Protein AF-A0A966MMH2-F1 (afdb_monomer)

Solvent-accessible surface area (backbone atoms only — not comparable to full-atom values): 26098 Å² total; per-residue (Å²): 111,68,73,55,29,53,73,34,74,64,33,66,63,54,32,37,52,77,70,69,45,67,53,73,77,79,44,86,43,58,68,60,41,39,49,34,55,45,69,51,71,88,48,89,98,43,76,86,67,92,71,83,81,60,95,73,86,83,71,87,75,73,80,92,58,82,78,70,81,64,78,73,85,88,69,80,90,83,81,84,76,83,77,57,69,70,44,57,40,44,35,35,41,80,63,43,35,65,60,51,54,50,42,52,55,54,45,60,73,70,43,76,91,43,61,63,48,76,48,78,41,67,56,57,21,32,36,72,59,19,27,32,53,40,72,52,30,49,48,53,50,52,51,37,52,45,30,41,77,78,61,65,20,47,54,43,40,34,30,14,14,22,68,46,39,76,50,31,37,56,52,70,45,81,38,48,54,82,40,78,45,54,41,35,39,39,30,42,69,54,7,70,50,61,30,41,35,42,36,37,32,57,58,93,51,84,80,51,35,37,24,49,16,56,56,98,49,73,63,47,71,77,39,47,74,62,38,75,50,45,34,89,32,82,91,64,48,20,32,39,39,40,25,58,66,67,62,51,81,71,16,27,58,34,39,40,38,35,34,15,37,31,73,88,59,91,89,57,65,51,23,81,49,38,56,30,40,39,37,38,36,23,86,49,78,42,60,41,38,38,26,41,30,45,49,48,44,52,82,86,47,72,89,66,28,50,61,41,34,48,38,73,62,89,75,91,64,61,82,90,76,56,78,75,80,75,89,38,58,1,19,45,11,32,70,59,12,31,55,90,74,50,46,26,18,20,12,17,43,64,52,50,76,81,69,75,87,70,86,78,71,81,89,75,83,89,85,84,88,83,92,88,82,83,84,86,73,91,75,76,85,73,71,63,88,54,64,40,79,37,32,10,28,20,72,21,75,29,57,53,19,45,78,38,67,35,42,77,44,74,22,53,11,22,40,28,95,91,44,68,15,40,68,39,84,55,46,99,85,74,47,58,61,59,48,55,45,10,43,46,4,26,31,55,46,52,40,71,74,70,48,85,73,74,80,77,76,72,83,132

Secondary structure (DSSP, 8-state):
-HHHHHHTTT-HHHHHHHHT-GGGGTS--HHHHHHHHHHS--BTTB--------S-TT------------SS--S---------HHHHHH--HHHHHHHHHHHHHHHHHT-TT-SEEEEEE------S-SSS-SHHHHHHHHHHHHHHHHH--EEEEEEE--S-GGGT-EEEEEEPTT-EEEEEEEEPTT--S-EEEEEEE-TTSPPPEEEEE-TTSPPPPPB-TT-EEEES-SSS-SEEEE--SS-BTTBEEEEEEE--S---STT---PPPEEEEEEEE-SS-EEEEEEE---S--TTSPP-----EEESS---S-GGGPPPPPPPSS-S-TTS-S-TTEEEEEEEESS---------PPP----------------------PBPTTS------STTTTTS-S-SEEEEEES-SSS-SEE-S--TTS---EE-SHHHHHHHHHHHHHSPPPPP----

Foldseek 3Di:
DVVLCVVQVVDVCSSCVVVVNNCQVPHDDLLQQLVLLLQPDDDPQARPDPPDPDPPPPDPDDPPDPPPVPDPDPFDDDDDQDDDPVLLQFLACVSVQVRVLVSLVVVLVVCQPPQEDEAFALGFKQDDQLAQQDPNSVSVVVSCVCCCPPVVHRYFYEYALFQCQQVQQKDKDWADAQDKFKKKFQFDAFAAAKWKKKKFWAAPFAFWFKWKAAVPGDTDPTDGAPDKDAPPHPVQGQKIWDFHNHFDGNGGIIMIMGHDCDHDDPPGRHGPGGIMMMMTHDNDGIMMMMGIIFNGGDPPDDGGDTRGHMDRDDDPDDPVPDDRDPFAFFGSRNSQSHDPSYFYEFADAPDDPPPPPPPPDPDDDDDDDDDDDDDDDPDDDDRDQDGDSSRTGDQRPHHPRNVDGRGPYYFHAQNDPVGGADWGPAGPVRDIDGGGGSSNRRSNVSSVVRDDPDPPPPDD

Sequence (460 aa):
MNDWLARAGHDPAAAYARWGDEQLLRRTSHGAHILGLLLGRAGEGRPPYEVTIGPDATSVSFPERPTQASAGPAGPDLVFVQLPRAVRSTVSRAALTPWVLEGIAHGLQHAAGARRAVTTLSLESYDGPHDGSSLFEAGVQALIEQARDRQQLELGVVLAAGNAHQRQVAAYLDLVPGQTHELQWEAVPGCERAAWLELWCPADQPLPDLQVAAPGQEPSQALGAGEVWAWPSRDTAVCAVLVPSAPRAGGRLMWVRLAPTQVFQPGEPAAPCGVWRLRFTSHVPLRVHAYLARVWPGPGGKPAGRQGRLWVRASQTSDLQRALPPPQSGSINGMACGGPDVTVVGGRWLHALTTPATDATPSGLNAQGGENDPPDQPGGSSGSQTPVPYTGCGPARGGWRARAPAVDVLAPSEDSRALPGVRSMGHLEASTPRMGGTSVAVPLHARTLLGPQQPETPPP

Structure (mmCIF, N/CA/C/O backbone):
data_AF-A0A966MMH2-F1
#
_entry.id   AF-A0A966MMH2-F1
#
loop_
_atom_site.group_PDB
_atom_site.id
_atom_site.type_symbol
_atom_site.label_atom_id
_atom_site.label_alt_id
_atom_site.label_comp_id
_atom_site.label_asym_id
_atom_site.label_entity_id
_atom_site.label_seq_id
_atom_site.pdbx_PDB_ins_code
_atom_site.Cartn_x
_atom_site.Cartn_y
_atom_site.Cartn_z
_atom_site.occupancy
_atom_site.B_iso_or_equiv
_atom_site.auth_seq_id
_atom_site.auth_comp_id
_atom_site.auth_asym_id
_atom_site.auth_atom_id
_atom_site.pdbx_PDB_model_num
ATOM 1 N N . MET A 1 1 ? 4.955 4.769 -31.941 1.00 48.03 1 MET A N 1
ATOM 2 C CA . MET A 1 1 ? 5.161 6.225 -31.731 1.00 48.03 1 MET A CA 1
ATOM 3 C C . MET A 1 1 ? 4.995 7.028 -33.023 1.00 48.03 1 MET A C 1
ATOM 5 O O . MET A 1 1 ? 4.279 8.024 -32.999 1.00 48.03 1 MET A O 1
ATOM 9 N N . ASN A 1 2 ? 5.559 6.568 -34.150 1.00 47.19 2 ASN A N 1
ATOM 10 C CA . ASN A 1 2 ? 5.459 7.257 -35.446 1.00 47.19 2 ASN A CA 1
ATOM 11 C C . ASN A 1 2 ? 4.016 7.465 -35.937 1.00 47.19 2 ASN A C 1
ATOM 13 O O . ASN A 1 2 ? 3.682 8.586 -36.289 1.00 47.19 2 ASN A O 1
ATOM 17 N N . ASP A 1 3 ? 3.128 6.471 -35.842 1.00 54.47 3 ASP A N 1
ATOM 18 C CA . ASP A 1 3 ? 1.727 6.625 -36.291 1.00 54.47 3 ASP A CA 1
ATOM 19 C C . ASP A 1 3 ? 0.882 7.561 -35.416 1.00 54.47 3 ASP A C 1
ATOM 21 O O . ASP A 1 3 ? -0.154 8.074 -35.840 1.00 54.47 3 ASP A O 1
ATOM 25 N N . TRP A 1 4 ? 1.278 7.757 -34.159 1.00 55.16 4 TRP A N 1
ATOM 26 C CA . TRP A 1 4 ? 0.589 8.662 -33.238 1.00 55.16 4 TRP A CA 1
ATOM 27 C C . TRP A 1 4 ? 1.032 10.109 -33.464 1.00 55.16 4 TRP A C 1
ATOM 29 O O . TRP A 1 4 ? 0.185 10.988 -33.619 1.00 55.16 4 TRP A O 1
ATOM 39 N N . LEU A 1 5 ? 2.344 10.331 -33.590 1.00 55.53 5 LEU A N 1
ATOM 40 C CA . LEU A 1 5 ? 2.896 11.623 -33.991 1.00 55.53 5 LEU A CA 1
ATOM 41 C C . LEU A 1 5 ? 2.418 12.010 -35.392 1.00 55.53 5 LEU A C 1
ATOM 43 O O . LEU A 1 5 ? 1.966 13.132 -35.570 1.00 55.53 5 LEU A O 1
ATOM 47 N N . ALA A 1 6 ? 2.401 11.083 -36.353 1.00 66.50 6 ALA A N 1
ATOM 48 C CA . ALA A 1 6 ? 1.879 11.326 -37.698 1.00 66.50 6 ALA A CA 1
ATOM 49 C C . ALA A 1 6 ? 0.411 11.776 -37.669 1.00 66.50 6 ALA A C 1
ATOM 51 O O . ALA A 1 6 ? 0.053 12.772 -38.296 1.00 66.50 6 ALA A O 1
ATOM 52 N N . ARG A 1 7 ? -0.435 11.122 -36.857 1.00 70.25 7 ARG A N 1
ATOM 53 C CA . ARG A 1 7 ? -1.829 11.550 -36.647 1.00 70.25 7 ARG A CA 1
ATOM 54 C C . ARG A 1 7 ? -1.934 12.958 -36.062 1.00 70.25 7 ARG A C 1
ATOM 56 O O . ARG A 1 7 ? -2.906 13.651 -36.352 1.00 70.25 7 ARG A O 1
ATOM 63 N N . ALA A 1 8 ? -0.956 13.389 -35.272 1.00 60.09 8 ALA A N 1
ATOM 64 C CA . ALA A 1 8 ? -0.861 14.728 -34.698 1.00 60.09 8 ALA A CA 1
ATOM 65 C C . ALA A 1 8 ? -0.086 15.737 -35.571 1.00 60.09 8 ALA A C 1
ATOM 67 O O . ALA A 1 8 ? 0.248 16.815 -35.092 1.00 60.09 8 ALA A O 1
ATOM 68 N N . GLY A 1 9 ? 0.195 15.419 -36.841 1.00 74.38 9 GLY A N 1
ATOM 69 C CA . GLY A 1 9 ? 0.943 16.310 -37.736 1.00 74.38 9 GLY A CA 1
ATOM 70 C C . GLY A 1 9 ? 2.430 16.418 -37.393 1.00 74.38 9 GLY A C 1
ATOM 71 O O . GLY A 1 9 ? 3.054 17.431 -37.676 1.00 74.38 9 GLY A O 1
ATOM 72 N N . HIS A 1 10 ? 2.983 15.388 -36.751 1.00 72.69 10 HIS A N 1
ATOM 73 C CA . HIS A 1 10 ? 4.340 15.330 -36.203 1.00 72.69 10 HIS A CA 1
ATOM 74 C C . HIS A 1 10 ? 4.658 16.387 -35.140 1.00 72.69 10 HIS A C 1
ATOM 76 O O . HIS A 1 10 ? 5.814 16.501 -34.744 1.00 72.69 10 HIS A O 1
ATOM 82 N N . ASP A 1 11 ? 3.651 17.096 -34.625 1.00 69.50 11 ASP A N 1
ATOM 83 C CA . ASP A 1 11 ? 3.797 17.996 -33.488 1.00 69.50 11 ASP A CA 1
ATOM 84 C C . ASP A 1 11 ? 3.595 17.219 -32.172 1.00 69.50 11 ASP A C 1
ATOM 86 O O . ASP A 1 11 ? 2.474 16.781 -31.874 1.00 69.50 11 ASP A O 1
ATOM 90 N N . PRO A 1 12 ? 4.648 17.046 -31.348 1.00 65.44 12 PRO A N 1
ATOM 91 C CA . PRO A 1 12 ? 4.527 16.407 -30.045 1.00 65.44 12 PRO A CA 1
ATOM 92 C C . PRO A 1 12 ? 3.532 17.131 -29.137 1.00 65.44 12 PRO A C 1
ATOM 94 O O . PRO A 1 12 ? 2.845 16.477 -28.354 1.00 65.44 12 PRO A O 1
ATOM 97 N N . ALA A 1 13 ? 3.410 18.459 -29.245 1.00 66.12 13 ALA A N 1
ATOM 98 C CA . ALA A 1 13 ? 2.513 19.223 -28.397 1.00 66.12 13 ALA A CA 1
ATOM 99 C C . ALA A 1 13 ? 1.042 18.940 -28.730 1.00 66.12 13 ALA A C 1
ATOM 101 O O . ALA A 1 13 ? 0.255 18.604 -27.840 1.00 66.12 13 ALA A O 1
ATOM 102 N N . ALA A 1 14 ? 0.683 18.974 -30.016 1.00 66.88 14 ALA A N 1
ATOM 103 C CA . ALA A 1 14 ? -0.625 18.534 -30.492 1.00 66.88 14 ALA A CA 1
ATOM 104 C C . ALA A 1 14 ? -0.905 17.061 -30.155 1.00 66.88 14 ALA A C 1
ATOM 106 O O . ALA A 1 14 ? -2.044 16.710 -29.836 1.00 66.88 14 ALA A O 1
ATOM 107 N N . ALA A 1 15 ? 0.114 16.198 -30.186 1.00 67.88 15 ALA A N 1
ATOM 108 C CA . ALA A 1 15 ? -0.026 14.793 -29.824 1.00 67.88 15 ALA A CA 1
ATOM 109 C C . ALA A 1 15 ? -0.405 14.633 -28.341 1.00 67.88 15 ALA A C 1
ATOM 111 O O . ALA A 1 15 ? -1.409 13.987 -28.028 1.00 67.88 15 ALA A O 1
ATOM 112 N N . TYR A 1 16 ? 0.325 15.288 -27.430 1.00 67.56 16 TYR A N 1
ATOM 113 C CA . TYR A 1 16 ? 0.032 15.269 -25.991 1.00 67.56 16 TYR A CA 1
ATOM 114 C C . TYR A 1 16 ? -1.298 15.949 -25.638 1.00 67.56 16 TYR A C 1
ATOM 116 O O . TYR A 1 16 ? -2.031 15.448 -24.784 1.00 67.56 16 TYR A O 1
ATOM 124 N N . ALA A 1 17 ? -1.657 17.040 -26.322 1.00 66.69 17 ALA A N 1
ATOM 125 C CA . ALA A 1 17 ? -2.951 17.696 -26.142 1.00 66.69 17 ALA A CA 1
ATOM 126 C C . ALA A 1 17 ? -4.115 16.767 -26.525 1.00 66.69 17 ALA A C 1
ATOM 128 O O . ALA A 1 17 ? -5.071 16.625 -25.765 1.00 66.69 17 ALA A O 1
ATOM 129 N N . ARG A 1 18 ? -4.009 16.055 -27.657 1.00 69.19 18 ARG A N 1
ATOM 130 C CA . ARG A 1 18 ? -5.006 15.052 -28.081 1.00 69.19 18 ARG A CA 1
ATOM 131 C C . ARG A 1 18 ? -5.075 13.839 -27.152 1.00 69.19 18 ARG A C 1
ATOM 133 O O . ARG A 1 18 ? -6.113 13.192 -27.083 1.00 69.19 18 ARG A O 1
ATOM 140 N N . TRP A 1 19 ? -3.989 13.538 -26.444 1.00 67.19 19 TRP A N 1
ATOM 141 C CA . TRP A 1 19 ? -3.928 12.488 -25.424 1.00 67.19 19 TRP A CA 1
ATOM 142 C C . TRP A 1 19 ? -4.600 12.899 -24.099 1.00 67.19 19 TRP A C 1
ATOM 144 O O . TRP A 1 19 ? -4.903 12.045 -23.268 1.00 67.19 19 TRP A O 1
ATOM 154 N N . GLY A 1 20 ? -4.864 14.194 -23.888 1.00 63.09 20 GLY A N 1
ATOM 155 C CA . GLY A 1 20 ? -5.528 14.699 -22.684 1.00 63.09 20 GLY A CA 1
ATOM 156 C C . GLY A 1 20 ? -4.624 14.801 -21.448 1.00 63.09 20 GLY A C 1
ATOM 157 O O . GLY A 1 20 ? -5.134 14.905 -20.331 1.00 63.09 20 GLY A O 1
ATOM 158 N N . ASP A 1 21 ? -3.295 14.778 -21.616 1.00 60.66 21 ASP A N 1
ATOM 159 C CA . ASP A 1 21 ? -2.336 15.046 -20.533 1.00 60.66 21 ASP A CA 1
ATOM 160 C C . ASP A 1 21 ? -1.599 16.372 -20.771 1.00 60.66 21 ASP A C 1
ATOM 162 O O . ASP A 1 21 ? -0.445 16.424 -21.199 1.00 60.66 21 ASP A O 1
ATOM 166 N N . GLU A 1 22 ? -2.290 17.472 -20.468 1.00 60.00 22 GLU A N 1
ATOM 167 C CA . GLU A 1 22 ? -1.767 18.841 -20.586 1.00 60.00 22 GLU A CA 1
ATOM 168 C C . GLU A 1 22 ? -0.514 19.092 -19.727 1.00 60.00 22 GLU A C 1
ATOM 170 O O . GLU A 1 22 ? 0.198 20.074 -19.948 1.00 60.00 22 GLU A O 1
ATOM 175 N N . GLN A 1 23 ? -0.215 18.233 -18.739 1.00 58.75 23 GLN A N 1
ATOM 176 C CA . GLN A 1 23 ? 0.955 18.424 -17.882 1.00 58.75 23 GLN A CA 1
ATOM 177 C C . GLN A 1 23 ? 2.261 18.095 -18.599 1.00 58.75 23 GLN A C 1
ATOM 179 O O . GLN A 1 23 ? 3.257 18.755 -18.314 1.00 58.75 23 GLN A O 1
ATOM 184 N N . LEU A 1 24 ? 2.258 17.161 -19.557 1.00 59.22 24 LEU A N 1
ATOM 185 C CA . LEU A 1 24 ? 3.451 16.802 -20.337 1.00 59.22 24 LEU A CA 1
ATOM 186 C C . LEU A 1 24 ? 3.983 17.966 -21.193 1.00 59.22 24 LEU A C 1
ATOM 188 O O . LEU A 1 24 ? 5.154 17.955 -21.565 1.00 59.22 24 LEU A O 1
ATOM 192 N N . LEU A 1 25 ? 3.153 18.983 -21.455 1.00 55.88 25 LEU A N 1
ATOM 193 C CA . LEU A 1 25 ? 3.523 20.191 -22.199 1.00 55.88 25 LEU A CA 1
ATOM 194 C C . LEU A 1 25 ? 4.281 21.226 -21.362 1.00 55.88 25 LEU A C 1
ATOM 196 O O . LEU A 1 25 ? 5.004 22.034 -21.928 1.00 55.88 25 LEU A O 1
ATOM 200 N N . ARG A 1 26 ? 4.071 21.251 -20.038 1.00 54.03 26 ARG A N 1
ATOM 201 C CA . ARG A 1 26 ? 4.506 22.365 -19.167 1.00 54.03 26 ARG A CA 1
ATOM 202 C C . ARG A 1 26 ? 5.305 21.930 -17.944 1.00 54.03 26 ARG A C 1
ATOM 204 O O . ARG A 1 26 ? 5.857 22.768 -17.238 1.00 54.03 26 ARG A O 1
ATOM 211 N N . ARG A 1 27 ? 5.289 20.639 -17.593 1.00 57.78 27 ARG A N 1
ATOM 212 C CA . ARG A 1 27 ? 5.936 20.108 -16.388 1.00 57.78 27 ARG A CA 1
ATOM 213 C C . ARG A 1 27 ? 6.424 18.685 -16.596 1.00 57.78 27 ARG A C 1
ATOM 215 O O . ARG A 1 27 ? 5.845 17.876 -17.313 1.00 57.78 27 ARG A O 1
ATOM 222 N N . THR A 1 28 ? 7.455 18.344 -15.848 1.00 64.62 28 THR A N 1
ATOM 223 C CA . THR A 1 28 ? 7.899 16.966 -15.668 1.00 64.62 28 THR A CA 1
ATOM 224 C C . THR A 1 28 ? 6.823 16.145 -14.989 1.00 64.62 28 THR A C 1
ATOM 226 O O . THR A 1 28 ? 6.437 16.421 -13.852 1.00 64.62 28 THR A O 1
ATOM 229 N N . SER A 1 29 ? 6.360 15.105 -15.675 1.00 75.75 29 SER A N 1
ATOM 230 C CA . SER A 1 29 ? 5.536 14.077 -15.057 1.00 75.75 29 SER A CA 1
ATOM 231 C C . SER A 1 29 ? 6.418 13.002 -14.423 1.00 75.75 29 SER A C 1
ATOM 233 O O . SER A 1 29 ? 7.563 12.783 -14.825 1.00 75.75 29 SER A O 1
ATOM 235 N N . HIS A 1 30 ? 5.869 12.303 -13.430 1.00 82.25 30 HIS A N 1
ATOM 236 C CA . HIS A 1 30 ? 6.515 11.130 -12.836 1.00 82.25 30 HIS A CA 1
ATOM 237 C C . HIS A 1 30 ? 6.886 10.091 -13.902 1.00 82.25 30 HIS A C 1
ATOM 239 O O . HIS A 1 30 ? 8.047 9.710 -13.992 1.00 82.25 30 HIS A O 1
ATOM 245 N N . GLY A 1 31 ? 5.948 9.732 -14.786 1.00 82.69 31 GLY A N 1
ATOM 246 C CA . GLY A 1 31 ? 6.187 8.760 -15.857 1.00 82.69 31 GLY A CA 1
ATOM 247 C C . GLY A 1 31 ? 7.286 9.178 -16.838 1.00 82.69 31 GLY A C 1
ATOM 248 O O . GLY A 1 31 ? 8.130 8.356 -17.178 1.00 82.69 31 GLY A O 1
ATOM 249 N N . ALA A 1 32 ? 7.339 10.457 -17.231 1.00 79.06 32 ALA A N 1
ATOM 250 C CA . ALA A 1 32 ? 8.397 10.966 -18.108 1.00 79.06 32 ALA A CA 1
ATOM 251 C C . ALA A 1 32 ? 9.779 10.900 -17.437 1.00 79.06 32 ALA A C 1
ATOM 253 O O . ALA A 1 32 ? 10.764 10.549 -18.083 1.00 79.06 32 ALA A O 1
ATOM 254 N N . HIS A 1 33 ? 9.848 11.184 -16.131 1.00 83.69 33 HIS A N 1
ATOM 255 C CA . HIS A 1 33 ? 11.080 11.039 -15.360 1.00 83.69 33 HIS A CA 1
ATOM 256 C C . HIS A 1 33 ? 11.549 9.577 -15.321 1.00 83.69 33 HIS A C 1
ATOM 258 O O . HIS A 1 33 ? 12.707 9.297 -15.625 1.00 83.69 33 HIS A O 1
ATOM 264 N N . ILE A 1 34 ? 10.645 8.644 -14.999 1.00 86.75 34 ILE A N 1
ATOM 265 C CA . ILE A 1 34 ? 10.947 7.205 -14.953 1.00 86.75 34 ILE A CA 1
ATOM 266 C C . ILE A 1 34 ? 11.417 6.701 -16.319 1.00 86.75 34 ILE A C 1
ATOM 268 O O . ILE A 1 34 ? 12.434 6.014 -16.401 1.00 86.75 34 ILE A O 1
ATOM 272 N N . LEU A 1 35 ? 10.723 7.082 -17.393 1.00 84.50 35 LEU A N 1
ATOM 273 C CA . LEU A 1 35 ? 11.072 6.663 -18.745 1.00 84.50 35 LEU A CA 1
ATOM 274 C C . LEU A 1 35 ? 12.438 7.205 -19.185 1.00 84.50 35 LEU A C 1
ATOM 276 O O . LEU A 1 35 ? 13.237 6.469 -19.760 1.00 84.50 35 LEU A O 1
ATOM 280 N N . GLY A 1 36 ? 12.730 8.469 -18.871 1.00 79.06 36 GLY A N 1
ATOM 281 C CA . GLY A 1 36 ? 14.033 9.070 -19.144 1.00 79.06 36 GLY A CA 1
ATOM 282 C C . GLY A 1 36 ? 15.172 8.344 -18.426 1.00 79.06 36 GLY A C 1
ATOM 283 O O . GLY A 1 36 ? 16.220 8.111 -19.022 1.00 79.06 36 GLY A O 1
ATOM 284 N N . LEU A 1 37 ? 14.964 7.927 -17.173 1.00 83.25 37 LEU A N 1
ATOM 285 C CA . LEU A 1 37 ? 15.954 7.136 -16.438 1.00 83.25 37 LEU A CA 1
ATOM 286 C C . LEU A 1 37 ? 16.133 5.736 -17.020 1.00 83.25 37 LEU A C 1
ATOM 288 O O . LEU A 1 37 ? 17.267 5.262 -17.062 1.00 83.25 37 LEU A O 1
ATOM 292 N N . LEU A 1 38 ? 15.046 5.100 -17.471 1.00 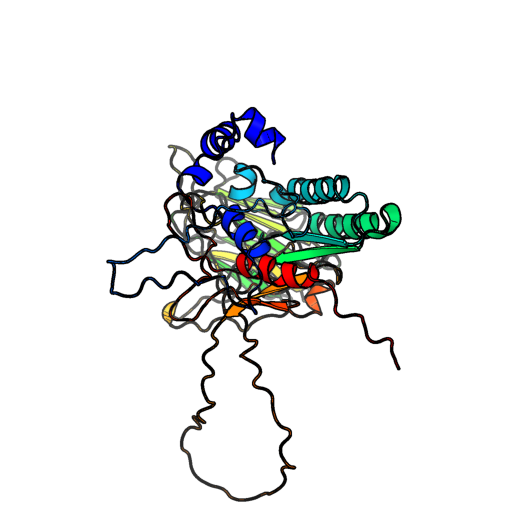84.00 38 LEU A N 1
ATOM 293 C CA . LEU A 1 38 ? 15.054 3.764 -18.068 1.00 84.00 38 LEU A CA 1
ATOM 294 C C . LEU A 1 38 ? 15.774 3.741 -19.427 1.00 84.00 38 LEU A C 1
ATOM 296 O O . LEU A 1 38 ? 16.524 2.809 -19.698 1.00 84.00 38 LEU A O 1
ATOM 300 N N . LEU A 1 39 ? 15.575 4.767 -20.262 1.00 77.75 39 LEU A N 1
ATOM 301 C CA . LEU A 1 39 ? 16.092 4.814 -21.638 1.00 77.75 39 LEU A CA 1
ATOM 302 C C . LEU A 1 39 ? 17.335 5.698 -21.829 1.00 77.75 39 LEU A C 1
ATOM 304 O O . LEU A 1 39 ? 17.934 5.686 -22.904 1.00 77.75 39 LEU A O 1
ATOM 308 N N . GLY A 1 40 ? 17.735 6.487 -20.828 1.00 67.44 40 GLY A N 1
ATOM 309 C CA . GLY A 1 40 ? 18.901 7.366 -20.932 1.00 67.44 40 GLY A CA 1
ATOM 310 C C . GLY A 1 40 ? 20.182 6.585 -21.254 1.00 67.44 40 GLY A C 1
ATOM 311 O O . GLY A 1 40 ? 20.439 5.543 -20.650 1.00 67.44 40 GLY A O 1
ATOM 312 N N . ARG A 1 41 ? 21.007 7.078 -22.193 1.00 54.84 41 ARG A N 1
ATOM 313 C CA . ARG A 1 41 ? 22.241 6.392 -22.630 1.00 54.84 41 ARG A CA 1
ATOM 314 C C . ARG A 1 41 ? 23.146 6.049 -21.441 1.00 54.84 41 ARG A C 1
ATOM 316 O O . ARG A 1 41 ? 23.352 6.860 -20.543 1.00 54.84 41 ARG A O 1
ATOM 323 N N . ALA A 1 42 ? 23.637 4.811 -21.427 1.00 43.09 42 ALA A N 1
ATOM 324 C CA . ALA A 1 42 ? 24.499 4.273 -20.385 1.00 43.09 42 ALA A CA 1
ATOM 325 C C . ALA A 1 42 ? 25.908 4.876 -20.479 1.00 43.09 42 ALA A C 1
ATOM 327 O O . ALA A 1 42 ? 26.712 4.447 -21.297 1.00 43.09 42 ALA A O 1
ATOM 328 N N . GLY A 1 43 ? 26.198 5.860 -19.631 1.00 39.38 43 GLY A N 1
ATOM 329 C CA . GLY A 1 43 ? 27.549 6.096 -19.134 1.00 39.38 43 GLY A CA 1
ATOM 330 C C . GLY A 1 43 ? 27.607 5.566 -17.704 1.00 39.38 43 GLY A C 1
ATOM 331 O O . GLY A 1 43 ? 26.824 6.012 -16.872 1.00 39.38 43 GLY A O 1
ATOM 332 N N . GLU A 1 44 ? 28.444 4.558 -17.456 1.00 38.62 44 GLU A N 1
ATOM 333 C CA . GLU A 1 44 ? 28.867 4.020 -16.148 1.00 38.62 44 GLU A CA 1
ATOM 334 C C . GLU A 1 44 ? 28.149 4.591 -14.909 1.00 38.62 44 GLU A C 1
ATOM 336 O O . GLU A 1 44 ? 28.645 5.501 -14.246 1.00 38.62 44 GLU A O 1
ATOM 341 N N . GLY A 1 45 ? 26.951 4.082 -14.595 1.00 42.38 45 GLY A N 1
ATOM 342 C CA . GLY A 1 45 ? 26.248 4.392 -13.341 1.00 42.38 45 GLY A CA 1
ATOM 343 C C . GLY A 1 45 ? 25.961 5.877 -13.070 1.00 42.38 45 GLY A C 1
ATOM 344 O O . GLY A 1 45 ? 25.536 6.216 -11.965 1.00 42.38 45 GLY A O 1
ATOM 345 N N . ARG A 1 46 ? 26.178 6.763 -14.046 1.00 40.62 46 ARG A N 1
ATOM 346 C CA . ARG A 1 46 ? 25.959 8.200 -13.934 1.00 40.62 46 ARG A CA 1
ATOM 347 C C . ARG A 1 46 ? 24.712 8.562 -14.738 1.00 40.62 46 ARG A C 1
ATOM 349 O O . ARG A 1 46 ? 24.612 8.182 -15.906 1.00 40.62 46 ARG A O 1
ATOM 356 N N . PRO A 1 47 ? 23.748 9.305 -14.161 1.00 39.72 47 PRO A N 1
ATOM 357 C CA . PRO A 1 47 ? 22.774 9.992 -14.998 1.00 39.72 47 PRO A CA 1
ATOM 358 C C . PRO A 1 47 ? 23.563 10.883 -15.976 1.00 39.72 47 PRO A C 1
ATOM 360 O O . PRO A 1 47 ? 24.569 11.463 -15.568 1.00 39.72 47 PRO A O 1
ATOM 363 N N . PRO A 1 48 ? 23.185 10.975 -17.258 1.00 39.56 48 PRO A N 1
ATOM 364 C CA . PRO A 1 48 ? 23.952 11.738 -18.235 1.00 39.56 48 PRO A CA 1
ATOM 365 C C . PRO A 1 48 ? 23.925 13.216 -17.835 1.00 39.56 48 PRO A C 1
ATOM 367 O O . PRO A 1 48 ? 22.899 13.881 -17.948 1.00 39.56 48 PRO A O 1
ATOM 370 N N . TYR A 1 49 ? 25.036 13.716 -17.295 1.00 44.03 49 TYR A N 1
ATOM 371 C CA . TYR A 1 49 ? 25.165 15.098 -16.830 1.00 44.03 49 TYR A CA 1
ATOM 372 C C . TYR A 1 49 ? 26.202 15.909 -17.604 1.00 44.03 49 TYR A C 1
ATOM 374 O O . TYR A 1 49 ? 26.617 16.962 -17.128 1.00 44.03 49 TYR A O 1
ATOM 382 N N . GLU A 1 50 ? 26.594 15.498 -18.808 1.00 34.75 50 GLU A N 1
ATOM 383 C CA . GLU A 1 50 ? 27.398 16.369 -19.669 1.00 34.75 50 GLU A CA 1
ATOM 384 C C . GLU A 1 50 ? 26.530 17.450 -20.325 1.00 34.75 50 GLU A C 1
ATOM 386 O O . GLU A 1 50 ? 26.209 17.408 -21.507 1.00 34.75 50 GLU A O 1
ATOM 391 N N . VAL A 1 51 ? 26.161 18.446 -19.521 1.00 33.69 51 VAL A N 1
ATOM 392 C CA . VAL A 1 51 ? 26.079 19.838 -19.970 1.00 33.69 51 VAL A CA 1
ATOM 393 C C . VAL A 1 51 ? 26.793 20.669 -18.907 1.00 33.69 51 VAL A C 1
ATOM 395 O O . VAL A 1 51 ? 26.198 21.124 -17.929 1.00 33.69 51 VAL A O 1
ATOM 398 N N . THR A 1 52 ? 28.105 20.814 -19.066 1.00 29.23 52 THR A N 1
ATOM 399 C CA . THR A 1 52 ? 28.922 21.720 -18.257 1.00 29.23 52 THR A CA 1
ATOM 400 C C . THR A 1 52 ? 28.626 23.148 -18.711 1.00 29.23 52 THR A C 1
ATOM 402 O O . THR A 1 52 ? 29.214 23.617 -19.679 1.00 29.23 52 THR A O 1
ATOM 405 N N . ILE A 1 53 ? 27.714 23.857 -18.041 1.00 33.19 53 ILE A N 1
ATOM 406 C CA . ILE A 1 53 ? 27.671 25.323 -18.151 1.00 33.19 53 ILE A CA 1
ATOM 407 C C . ILE A 1 53 ? 28.662 25.859 -17.119 1.00 33.19 53 ILE A C 1
ATOM 409 O O . ILE A 1 53 ? 28.332 26.034 -15.947 1.00 33.19 53 ILE A O 1
ATOM 413 N N . GLY A 1 54 ? 29.912 26.025 -17.552 1.00 28.61 54 GLY A N 1
ATOM 414 C CA . GLY A 1 54 ? 30.893 26.829 -16.830 1.00 28.61 54 GLY A CA 1
ATOM 415 C C . GLY A 1 54 ? 30.527 28.323 -16.883 1.00 28.61 54 GLY A C 1
ATOM 416 O O . GLY A 1 54 ? 29.689 28.717 -17.693 1.00 28.61 54 GLY A O 1
ATOM 417 N N . PRO A 1 55 ? 31.137 29.164 -16.031 1.00 32.69 55 PRO A N 1
ATOM 418 C CA . PRO A 1 55 ? 30.793 30.584 -15.897 1.00 32.69 55 PRO A CA 1
ATOM 419 C C . PRO A 1 55 ? 31.127 31.463 -17.121 1.00 32.69 55 PRO A C 1
ATOM 421 O O . PRO A 1 55 ? 30.695 32.612 -17.155 1.00 32.69 55 PRO A O 1
ATOM 424 N N . ASP A 1 56 ? 31.809 30.943 -18.147 1.00 35.00 56 ASP A N 1
ATOM 425 C CA . ASP A 1 56 ? 32.094 31.672 -19.392 1.00 35.00 56 ASP A CA 1
ATOM 426 C C . ASP A 1 56 ? 30.998 31.446 -20.448 1.00 35.00 56 ASP A C 1
ATOM 428 O O . ASP A 1 56 ? 31.134 30.697 -21.418 1.00 35.00 56 ASP A O 1
ATOM 432 N N . ALA A 1 57 ? 29.867 32.121 -20.245 1.00 36.75 57 ALA A N 1
ATOM 433 C CA . ALA A 1 57 ? 28.678 32.074 -21.095 1.00 36.75 57 ALA A CA 1
ATOM 434 C C . ALA A 1 57 ? 28.794 32.902 -22.397 1.00 36.75 57 ALA A C 1
ATOM 436 O O . ALA A 1 57 ? 27.883 33.657 -22.735 1.00 36.75 57 ALA A O 1
ATOM 437 N N . THR A 1 58 ? 29.890 32.776 -23.152 1.00 34.19 58 THR A N 1
ATOM 438 C CA . THR A 1 58 ? 30.033 33.443 -24.469 1.00 34.19 58 THR A CA 1
ATOM 439 C C . THR A 1 58 ? 30.384 32.512 -25.627 1.00 34.19 58 THR A C 1
ATOM 441 O O . THR A 1 58 ? 30.423 32.963 -26.769 1.00 34.19 58 THR A O 1
ATOM 444 N N . SER A 1 59 ? 30.536 31.204 -25.398 1.00 34.38 59 SER A N 1
ATOM 445 C CA . SER A 1 59 ? 30.627 30.231 -26.494 1.00 34.38 59 SER A CA 1
ATOM 446 C C . SER A 1 59 ? 29.802 28.976 -26.211 1.00 34.38 59 SER A C 1
ATOM 448 O O . SER A 1 59 ? 30.304 27.923 -25.834 1.00 34.38 59 SER A O 1
ATOM 450 N N . VAL A 1 60 ? 28.487 29.080 -26.417 1.00 32.78 60 VAL A N 1
ATOM 451 C CA . VAL A 1 60 ? 27.650 27.888 -26.598 1.00 32.78 60 VAL A CA 1
ATOM 452 C C . VAL A 1 60 ? 27.878 27.405 -28.028 1.00 32.78 60 VAL A C 1
ATOM 454 O O . VAL A 1 60 ? 27.171 27.801 -28.952 1.00 32.78 60 VAL A O 1
ATOM 457 N N . SER A 1 61 ? 28.912 26.594 -28.240 1.00 29.53 61 SER A N 1
ATOM 458 C CA . SER A 1 61 ? 29.056 25.847 -29.485 1.00 29.53 61 SER A CA 1
ATOM 459 C C . SER A 1 61 ? 28.070 24.681 -29.457 1.00 29.53 61 SER A C 1
ATOM 461 O O . SER A 1 61 ? 28.295 23.645 -28.833 1.00 29.53 61 SER A O 1
ATOM 463 N N . PHE A 1 62 ? 26.935 24.853 -30.133 1.00 32.72 62 PHE A N 1
ATOM 464 C CA . PHE A 1 62 ? 26.121 23.710 -30.525 1.00 32.72 62 PHE A CA 1
ATOM 465 C C . PHE A 1 62 ? 26.967 22.861 -31.480 1.00 32.72 62 PHE A C 1
ATOM 467 O O . PHE A 1 62 ? 27.550 23.422 -32.410 1.00 32.72 62 PHE A O 1
ATOM 474 N N . PRO A 1 63 ? 27.090 21.539 -31.281 1.00 32.97 63 PRO A N 1
ATOM 475 C CA . PRO A 1 63 ? 27.769 20.712 -32.259 1.00 32.97 63 PRO A CA 1
ATOM 476 C C . PRO A 1 63 ? 27.008 20.809 -33.586 1.00 32.97 63 PRO A C 1
ATOM 478 O O . PRO A 1 63 ? 25.935 20.227 -33.736 1.00 32.97 63 PRO A O 1
ATOM 481 N N . GLU A 1 64 ? 27.574 21.527 -34.558 1.00 31.14 64 GLU A N 1
ATOM 482 C CA . GLU A 1 64 ? 27.201 21.456 -35.972 1.00 31.14 64 GLU A CA 1
ATOM 483 C C . GLU A 1 64 ? 27.635 20.092 -36.522 1.00 31.14 64 GLU A C 1
ATOM 485 O O . GLU A 1 64 ? 28.553 19.953 -37.327 1.00 31.14 64 GLU A O 1
ATOM 490 N N . ARG A 1 65 ? 27.002 19.026 -36.042 1.00 32.06 65 ARG A N 1
ATOM 491 C CA . ARG A 1 65 ? 26.935 17.787 -36.800 1.00 32.06 65 ARG A CA 1
ATOM 492 C C . ARG A 1 65 ? 25.495 17.644 -37.250 1.00 32.06 65 ARG A C 1
ATOM 494 O O . ARG A 1 65 ? 24.616 17.628 -36.387 1.00 32.06 65 ARG A O 1
ATOM 501 N N . PRO A 1 66 ? 25.236 17.500 -38.563 1.00 31.48 66 PRO A N 1
ATOM 502 C CA . PRO A 1 66 ? 23.968 16.947 -38.986 1.00 31.48 66 PRO A CA 1
ATOM 503 C C . PRO A 1 66 ? 23.805 15.655 -38.194 1.00 31.48 66 PRO A C 1
ATOM 505 O O . PRO A 1 66 ? 24.712 14.816 -38.182 1.00 31.48 66 PRO A O 1
ATOM 508 N N . THR A 1 67 ? 22.694 15.523 -37.480 1.00 37.41 67 THR A N 1
ATOM 509 C CA . THR A 1 67 ? 22.226 14.243 -36.973 1.00 37.41 67 THR A CA 1
ATOM 510 C C . THR A 1 67 ? 22.107 13.333 -38.187 1.00 37.41 67 THR A C 1
ATOM 512 O O . THR A 1 67 ? 21.074 13.288 -38.849 1.00 37.41 67 THR A O 1
ATOM 515 N N . GLN A 1 68 ? 23.191 12.626 -38.529 1.00 32.78 68 GLN A N 1
ATOM 516 C CA . GLN A 1 68 ? 23.082 11.403 -39.300 1.00 32.78 68 GLN A CA 1
ATOM 517 C C . GLN A 1 68 ? 22.014 10.613 -38.566 1.00 32.78 68 GLN A C 1
ATOM 519 O O . GLN A 1 68 ? 22.174 10.333 -37.374 1.00 32.78 68 GLN A O 1
ATOM 524 N N . ALA A 1 69 ? 20.894 10.367 -39.245 1.00 34.41 69 ALA A N 1
ATOM 525 C CA . ALA A 1 69 ? 19.872 9.468 -38.763 1.00 34.41 69 ALA A CA 1
ATOM 526 C C . ALA A 1 69 ? 20.597 8.155 -38.480 1.00 34.41 69 ALA A C 1
ATOM 528 O O . ALA A 1 69 ? 20.944 7.420 -39.407 1.00 34.41 69 ALA A O 1
ATOM 529 N N . SER A 1 70 ? 20.948 7.920 -37.212 1.00 37.03 70 SER A N 1
ATOM 530 C CA . SER A 1 70 ? 21.520 6.645 -36.840 1.00 37.03 70 SER A CA 1
ATOM 531 C C . SER A 1 70 ? 20.488 5.605 -37.242 1.00 37.03 70 SER A C 1
ATOM 533 O O . SER A 1 70 ? 19.281 5.864 -37.158 1.00 37.03 70 SER A O 1
ATOM 535 N N . ALA A 1 71 ? 20.958 4.427 -37.651 1.00 41.91 71 ALA A N 1
ATOM 536 C CA . ALA A 1 71 ? 20.142 3.222 -37.634 1.00 41.91 71 ALA A CA 1
ATOM 537 C C . ALA A 1 71 ? 19.227 3.237 -36.392 1.00 41.91 71 ALA A C 1
ATOM 539 O O . ALA A 1 71 ? 19.640 3.772 -35.355 1.00 41.91 71 ALA A O 1
ATOM 540 N N . GLY A 1 72 ? 17.984 2.763 -36.560 1.00 37.75 72 GLY A N 1
ATOM 541 C CA . GLY A 1 72 ? 16.856 2.957 -35.637 1.00 37.75 72 GLY A CA 1
ATOM 542 C C . GLY A 1 72 ? 17.219 2.857 -34.150 1.00 37.75 72 GLY A C 1
ATOM 543 O O . GLY A 1 72 ? 18.214 2.224 -33.809 1.00 37.75 72 GLY A O 1
ATOM 544 N N . PRO A 1 73 ? 16.446 3.507 -33.260 1.00 43.06 73 PRO A N 1
ATOM 545 C CA . PRO A 1 73 ? 16.861 3.778 -31.885 1.00 43.06 73 PRO A CA 1
ATOM 546 C C . PRO A 1 73 ? 17.456 2.530 -31.223 1.00 43.06 73 PRO A C 1
ATOM 548 O O . PRO A 1 73 ? 16.757 1.553 -30.983 1.00 43.06 73 PRO A O 1
ATOM 551 N N . ALA A 1 74 ? 18.766 2.563 -30.964 1.00 55.09 74 ALA A N 1
ATOM 552 C CA . ALA A 1 74 ? 19.457 1.495 -30.260 1.00 55.09 74 ALA A CA 1
ATOM 553 C C . ALA A 1 74 ? 18.914 1.428 -28.824 1.00 55.09 74 ALA A C 1
ATOM 555 O O . ALA A 1 74 ? 19.105 2.364 -28.045 1.00 55.09 74 ALA A O 1
ATOM 556 N N . GLY A 1 75 ? 18.213 0.346 -28.492 1.00 63.72 75 GLY A N 1
ATOM 557 C CA . GLY A 1 75 ? 17.588 0.138 -27.190 1.00 63.72 75 GLY A CA 1
ATOM 558 C C . GLY A 1 75 ? 16.520 -0.958 -27.239 1.00 63.72 75 GLY A C 1
ATOM 559 O O . GLY A 1 75 ? 16.175 -1.419 -28.325 1.00 63.72 75 GLY A O 1
ATOM 560 N N . PRO A 1 76 ? 16.020 -1.404 -26.076 1.00 73.88 76 PRO A N 1
ATOM 561 C CA . PRO A 1 76 ? 14.920 -2.359 -26.017 1.00 73.88 76 PRO A CA 1
ATOM 562 C C . PRO A 1 76 ? 13.619 -1.734 -26.539 1.00 73.88 76 PRO A C 1
ATOM 564 O O . PRO A 1 76 ? 13.405 -0.524 -26.408 1.00 73.88 76 PRO A O 1
ATOM 567 N N . ASP A 1 77 ? 12.729 -2.572 -27.071 1.00 83.38 77 ASP A N 1
ATOM 568 C CA . ASP A 1 77 ? 11.361 -2.165 -27.386 1.00 83.38 77 ASP A CA 1
ATOM 569 C C . ASP A 1 77 ? 10.623 -1.719 -26.115 1.00 83.38 77 ASP A C 1
ATOM 571 O O . ASP A 1 77 ? 10.792 -2.289 -25.034 1.00 83.38 77 ASP A O 1
ATOM 575 N N . LEU A 1 78 ? 9.791 -0.681 -26.239 1.00 85.62 78 LEU A N 1
ATOM 576 C CA . LEU A 1 78 ? 9.076 -0.077 -25.116 1.00 85.62 78 LEU A CA 1
ATOM 577 C C . LEU A 1 78 ? 7.564 -0.198 -25.297 1.00 85.62 78 LEU A C 1
ATOM 579 O O . LEU A 1 78 ? 6.997 0.334 -26.253 1.00 85.62 78 LEU A O 1
ATOM 583 N N . VAL A 1 79 ? 6.906 -0.755 -24.281 1.00 89.31 79 VAL A N 1
ATOM 584 C CA . VAL A 1 79 ? 5.464 -0.599 -24.070 1.00 89.31 79 VAL A CA 1
ATOM 585 C C . VAL A 1 79 ? 5.248 0.331 -22.880 1.00 89.31 79 VAL A C 1
ATOM 587 O O . VAL A 1 79 ? 5.718 0.064 -21.776 1.00 89.31 79 VAL A O 1
ATOM 590 N N . PHE A 1 80 ? 4.537 1.437 -23.096 1.00 88.81 80 PHE A N 1
ATOM 591 C CA . PHE A 1 80 ? 4.194 2.392 -22.044 1.00 88.81 80 PHE A CA 1
ATOM 592 C C . PHE A 1 80 ? 2.692 2.357 -21.763 1.00 88.81 80 PHE A C 1
ATOM 594 O O . PHE A 1 80 ? 1.886 2.607 -22.658 1.00 88.81 80 PHE A O 1
ATOM 601 N N . VAL A 1 81 ? 2.321 2.093 -20.507 1.00 90.12 81 VAL A N 1
ATOM 602 C CA . VAL A 1 81 ? 0.922 2.039 -20.061 1.00 90.12 81 VAL A CA 1
ATOM 603 C C . VAL A 1 81 ? 0.634 3.196 -19.109 1.00 90.12 81 VAL A C 1
ATOM 605 O O . VAL A 1 81 ? 1.147 3.261 -17.991 1.00 90.12 81 VAL A O 1
ATOM 608 N N . GLN A 1 82 ? -0.225 4.117 -19.542 1.00 86.44 82 GLN A N 1
ATOM 609 C CA . GLN A 1 82 ? -0.652 5.260 -18.742 1.00 86.44 82 GLN A CA 1
ATOM 610 C C . GLN A 1 82 ? -1.926 4.923 -17.961 1.00 86.44 82 GLN A C 1
ATOM 612 O O . GLN A 1 82 ? -3.009 4.838 -18.532 1.00 86.44 82 GLN A O 1
ATOM 617 N N . LEU A 1 83 ? -1.822 4.808 -16.634 1.00 86.44 83 LEU A N 1
ATOM 618 C CA . LEU A 1 83 ? -3.001 4.574 -15.794 1.00 86.44 83 LEU A CA 1
ATOM 619 C C . LEU A 1 83 ? -3.933 5.804 -15.764 1.00 86.44 83 LEU A C 1
ATOM 621 O O . LEU A 1 83 ? -3.432 6.947 -15.724 1.00 86.44 83 LEU A O 1
ATOM 625 N N . PRO A 1 84 ? -5.267 5.604 -15.676 1.00 84.44 84 PRO A N 1
ATOM 626 C CA . PRO A 1 84 ? -6.227 6.694 -15.545 1.00 84.44 84 PRO A CA 1
ATOM 627 C C . PRO A 1 84 ? -5.897 7.628 -14.377 1.00 84.44 84 PRO A C 1
ATOM 629 O O . PRO A 1 84 ? -5.467 7.204 -13.300 1.00 84.44 84 PRO A O 1
ATOM 632 N N . ARG A 1 85 ? -6.132 8.932 -14.558 1.00 78.50 85 ARG A N 1
ATOM 633 C CA . ARG A 1 85 ? -5.826 9.949 -13.536 1.00 78.50 85 ARG A CA 1
ATOM 634 C C . ARG A 1 85 ? -6.523 9.676 -12.199 1.00 78.50 85 ARG A C 1
ATOM 636 O O . ARG A 1 85 ? -5.902 9.853 -11.154 1.00 78.50 85 ARG A O 1
ATOM 643 N N . ALA A 1 86 ? -7.780 9.233 -12.230 1.00 79.00 86 ALA A N 1
ATOM 644 C CA . ALA A 1 86 ? -8.544 8.914 -11.026 1.00 79.00 86 ALA A CA 1
ATOM 645 C C . ALA A 1 86 ? -7.867 7.806 -10.198 1.00 79.00 86 ALA A C 1
ATOM 647 O O . ALA A 1 86 ? -7.678 7.969 -8.992 1.00 79.00 86 ALA A O 1
ATOM 648 N N . VAL A 1 87 ? -7.391 6.749 -10.862 1.00 82.12 87 VAL A N 1
ATOM 649 C CA . VAL A 1 87 ? -6.676 5.615 -10.251 1.00 82.12 87 VAL A CA 1
ATOM 650 C C . VAL A 1 87 ? -5.362 6.073 -9.613 1.00 82.12 87 VAL A C 1
ATOM 652 O O . VAL A 1 87 ? -5.118 5.818 -8.433 1.00 82.12 87 VAL A O 1
ATOM 655 N N . ARG A 1 88 ? -4.561 6.863 -10.345 1.00 78.94 88 ARG A N 1
ATOM 656 C CA . ARG A 1 88 ? -3.304 7.458 -9.842 1.00 78.94 88 ARG A CA 1
ATOM 657 C C . ARG A 1 88 ? -3.496 8.422 -8.668 1.00 78.94 88 ARG A C 1
ATOM 659 O O . ARG A 1 88 ? -2.522 8.769 -8.004 1.00 78.94 88 ARG A O 1
ATOM 666 N N . SER A 1 89 ? -4.718 8.903 -8.440 1.00 72.88 89 SER A N 1
ATOM 667 C CA . SER A 1 89 ? -5.022 9.846 -7.361 1.00 72.88 89 SER A CA 1
ATOM 668 C C . SER A 1 89 ? -5.419 9.163 -6.053 1.00 72.88 89 SER A C 1
ATOM 670 O O . SER A 1 89 ? -5.194 9.738 -4.995 1.00 72.88 89 SER A O 1
ATOM 672 N N . THR A 1 90 ? -6.002 7.962 -6.123 1.00 71.25 90 THR A N 1
ATOM 673 C CA . THR A 1 90 ? -6.472 7.209 -4.948 1.00 71.25 90 THR A CA 1
ATOM 674 C C . THR A 1 90 ? -5.434 6.208 -4.462 1.00 71.25 90 THR A C 1
ATOM 676 O O . THR A 1 90 ? -5.382 5.976 -3.264 1.00 71.25 90 THR A O 1
ATOM 679 N N . VAL A 1 91 ? -4.597 5.664 -5.363 1.00 74.62 91 VAL A N 1
ATOM 680 C CA . VAL A 1 91 ? -3.433 4.792 -5.063 1.00 74.62 91 VAL A CA 1
ATOM 681 C C . VAL A 1 91 ? -3.699 3.659 -4.060 1.00 74.62 91 VAL A C 1
ATOM 683 O O . VAL A 1 91 ? -2.765 3.148 -3.447 1.00 74.62 91 VAL A O 1
ATOM 686 N N . SER A 1 92 ? -4.956 3.234 -3.921 1.00 84.50 92 SER A N 1
ATOM 687 C CA . SER A 1 92 ? -5.317 2.029 -3.183 1.00 84.50 92 SER A CA 1
ATOM 688 C C . SER A 1 92 ? -5.018 0.799 -4.025 1.00 84.50 92 SER A C 1
ATOM 690 O O . SER A 1 92 ? -5.146 0.828 -5.255 1.00 84.50 92 SER A O 1
ATOM 692 N N . ARG A 1 93 ? -4.674 -0.312 -3.376 1.00 88.38 93 ARG A N 1
ATOM 693 C CA . ARG A 1 93 ? -4.412 -1.583 -4.056 1.00 88.38 93 ARG A CA 1
ATOM 694 C C . ARG A 1 93 ? -5.621 -2.011 -4.870 1.00 88.38 93 ARG A C 1
ATOM 696 O O . ARG A 1 93 ? -5.476 -2.387 -6.029 1.00 88.38 93 ARG A O 1
ATOM 703 N N . ALA A 1 94 ? -6.816 -1.913 -4.287 1.00 85.62 94 ALA A N 1
ATOM 704 C CA . ALA A 1 94 ? -8.060 -2.293 -4.954 1.00 85.62 94 ALA A CA 1
ATOM 705 C C . ALA A 1 94 ? -8.295 -1.500 -6.252 1.00 85.62 94 ALA A C 1
ATOM 707 O O . ALA A 1 94 ? -8.710 -2.078 -7.252 1.00 85.62 94 ALA A O 1
ATOM 708 N N . ALA A 1 95 ? -7.980 -0.199 -6.261 1.00 86.31 95 ALA A N 1
ATOM 709 C CA . ALA A 1 95 ? -8.099 0.621 -7.461 1.00 86.31 95 ALA A CA 1
ATOM 710 C C . ALA A 1 95 ? -6.982 0.344 -8.476 1.00 86.31 95 ALA A C 1
ATOM 712 O O . ALA A 1 95 ? -7.237 0.419 -9.670 1.00 86.31 95 ALA A O 1
ATOM 713 N N . LEU A 1 96 ? -5.757 0.043 -8.031 1.00 90.31 96 LEU A N 1
ATOM 714 C CA . LEU A 1 96 ? -4.611 -0.213 -8.914 1.00 90.31 96 LEU A CA 1
ATOM 715 C C . LEU A 1 96 ? -4.669 -1.591 -9.583 1.00 90.31 96 LEU A C 1
ATOM 717 O O . LEU A 1 96 ? -4.282 -1.715 -10.741 1.00 90.31 96 LEU A O 1
ATOM 721 N N . THR A 1 97 ? -5.157 -2.606 -8.867 1.00 93.38 97 THR A N 1
ATOM 722 C CA . THR A 1 97 ? -5.068 -4.020 -9.264 1.00 93.38 97 THR A CA 1
ATOM 723 C C . THR A 1 97 ? -5.529 -4.298 -10.698 1.00 93.38 97 THR A C 1
ATOM 725 O O . THR A 1 97 ? -4.703 -4.787 -11.467 1.00 93.38 97 THR A O 1
ATOM 728 N N . PRO A 1 98 ? -6.777 -3.983 -11.106 1.00 94.38 98 PRO A N 1
ATOM 729 C CA . PRO A 1 98 ? -7.236 -4.340 -12.448 1.00 94.38 98 PRO A CA 1
ATOM 730 C C . PRO A 1 98 ? -6.396 -3.664 -13.537 1.00 94.38 98 PRO A C 1
ATOM 732 O O . PRO A 1 98 ? -5.962 -4.322 -14.474 1.00 94.38 98 PRO A O 1
ATOM 735 N N . TRP A 1 99 ? -6.076 -2.381 -13.362 1.00 94.31 99 TRP A N 1
ATOM 736 C CA . TRP A 1 99 ? -5.354 -1.605 -14.368 1.00 94.31 99 TRP A CA 1
ATOM 737 C C . TRP A 1 99 ? -3.890 -2.012 -14.517 1.00 94.31 99 TRP A C 1
ATOM 739 O O . TRP A 1 99 ? -3.349 -1.966 -15.618 1.00 94.31 99 TRP A O 1
ATOM 749 N N . VAL A 1 100 ? -3.226 -2.386 -13.421 1.00 94.94 100 VAL A N 1
ATOM 750 C CA . VAL A 1 100 ? -1.829 -2.830 -13.484 1.00 94.94 100 VAL A CA 1
ATOM 751 C C . VAL A 1 100 ? -1.737 -4.225 -14.095 1.00 94.94 100 VAL A C 1
ATOM 753 O O . VAL A 1 100 ? -0.896 -4.435 -14.965 1.00 94.94 100 VAL A O 1
ATOM 756 N N . LEU A 1 101 ? -2.610 -5.156 -13.694 1.00 96.94 101 LEU A N 1
ATOM 757 C CA . LEU A 1 101 ? -2.630 -6.506 -14.264 1.00 96.94 101 LEU A CA 1
ATOM 758 C C . LEU A 1 101 ? -2.965 -6.478 -15.760 1.00 96.94 101 LEU A C 1
ATOM 760 O O . LEU A 1 101 ? -2.281 -7.122 -16.552 1.00 96.94 101 LEU A O 1
ATOM 764 N N . GLU A 1 102 ? -3.954 -5.678 -16.162 1.00 96.56 102 GLU A N 1
ATOM 765 C CA . GLU A 1 102 ? -4.279 -5.464 -17.575 1.00 96.56 102 GLU A CA 1
ATOM 766 C C . GLU A 1 102 ? -3.120 -4.802 -18.330 1.00 96.56 102 GLU A C 1
ATOM 768 O O . GLU A 1 102 ? -2.796 -5.219 -19.437 1.00 96.56 102 GLU A O 1
ATOM 773 N N . GLY A 1 103 ? -2.434 -3.831 -17.720 1.00 95.75 103 GLY A N 1
ATOM 774 C CA . GLY A 1 103 ? -1.254 -3.196 -18.307 1.00 95.75 103 GLY A CA 1
ATOM 775 C C . GLY A 1 103 ? -0.108 -4.174 -18.579 1.00 95.75 103 GLY A C 1
ATOM 776 O O . GLY A 1 103 ? 0.496 -4.127 -19.650 1.00 95.75 103 GLY A O 1
ATOM 777 N N . ILE A 1 104 ? 0.164 -5.092 -17.646 1.00 96.25 104 ILE A N 1
ATOM 778 C CA . ILE A 1 104 ? 1.154 -6.163 -17.841 1.00 96.25 104 ILE A CA 1
ATOM 779 C C . ILE A 1 104 ? 0.692 -7.106 -18.954 1.00 96.25 104 ILE A C 1
ATOM 781 O O . ILE A 1 104 ? 1.460 -7.394 -19.870 1.00 96.25 104 ILE A O 1
ATOM 785 N N . ALA A 1 105 ? -0.566 -7.557 -18.912 1.00 96.25 105 ALA A N 1
ATOM 786 C CA . ALA A 1 105 ? -1.110 -8.467 -19.916 1.00 96.25 105 ALA A CA 1
ATOM 787 C C . ALA A 1 105 ? -1.081 -7.849 -21.325 1.00 96.25 105 ALA A C 1
ATOM 789 O O . ALA A 1 105 ? -0.745 -8.528 -22.293 1.00 96.25 105 ALA A O 1
ATOM 790 N N . HIS A 1 106 ? -1.368 -6.551 -21.437 1.00 95.31 106 HIS A N 1
ATOM 791 C CA . HIS A 1 106 ? -1.242 -5.790 -22.673 1.00 95.31 106 HIS A CA 1
ATOM 792 C C . HIS A 1 106 ? 0.214 -5.727 -23.156 1.00 95.31 106 HIS A C 1
ATOM 794 O O . HIS A 1 106 ? 0.478 -5.972 -24.329 1.00 95.31 106 HIS A O 1
ATOM 800 N N . GLY A 1 107 ? 1.177 -5.485 -22.260 1.00 92.62 107 GLY A N 1
ATOM 801 C CA . GLY A 1 107 ? 2.603 -5.546 -22.597 1.00 92.62 107 GLY A CA 1
ATOM 802 C C . GLY A 1 107 ? 3.024 -6.901 -23.172 1.00 92.62 107 GLY A C 1
ATOM 803 O O . GLY A 1 107 ? 3.711 -6.951 -24.190 1.00 92.62 107 GLY A O 1
ATOM 804 N N . LEU A 1 108 ? 2.534 -7.997 -22.588 1.00 93.12 108 LEU A N 1
ATOM 805 C CA . LEU A 1 108 ? 2.797 -9.355 -23.074 1.00 93.12 108 LEU A CA 1
ATOM 806 C C . LEU A 1 108 ? 2.238 -9.619 -24.481 1.00 93.12 108 LEU A C 1
ATOM 808 O O . LEU A 1 108 ? 2.812 -10.415 -25.219 1.00 93.12 108 LEU A O 1
ATOM 812 N N . GLN A 1 109 ? 1.162 -8.944 -24.900 1.00 92.38 109 GLN A N 1
ATOM 813 C CA . GLN A 1 109 ? 0.645 -9.054 -26.276 1.00 92.38 109 GLN A CA 1
ATOM 814 C C . GLN A 1 109 ? 1.617 -8.475 -27.314 1.00 92.38 109 GLN A C 1
ATOM 816 O O . GLN A 1 109 ? 1.583 -8.869 -28.478 1.00 92.38 109 GLN A O 1
ATOM 821 N N . HIS A 1 110 ? 2.493 -7.560 -26.895 1.00 89.31 110 HIS A N 1
ATOM 822 C CA . HIS A 1 110 ? 3.489 -6.914 -27.745 1.00 89.31 110 HIS A CA 1
ATOM 823 C C . HIS A 1 110 ? 4.888 -7.534 -27.629 1.00 89.31 110 HIS A C 1
ATOM 825 O O . HIS A 1 110 ? 5.788 -7.125 -28.353 1.00 89.31 110 HIS A O 1
ATOM 831 N N . ALA A 1 111 ? 5.074 -8.539 -26.770 1.00 88.44 111 ALA A N 1
ATOM 832 C CA . ALA A 1 111 ? 6.361 -9.199 -26.545 1.00 88.44 111 ALA A CA 1
ATOM 833 C C . ALA A 1 111 ? 6.650 -10.351 -27.535 1.00 88.44 111 ALA A C 1
ATOM 835 O O . ALA A 1 111 ? 7.511 -11.192 -27.282 1.00 88.44 111 ALA A O 1
ATOM 836 N N . ALA A 1 112 ? 5.931 -10.424 -28.661 1.00 82.50 112 ALA A N 1
ATOM 837 C CA . ALA A 1 112 ? 6.100 -11.494 -29.642 1.00 82.50 112 ALA A CA 1
ATOM 838 C C . ALA A 1 112 ? 7.532 -11.514 -30.209 1.00 82.50 112 ALA A C 1
ATOM 840 O O . ALA A 1 112 ? 8.010 -10.524 -30.757 1.00 82.50 112 ALA A O 1
ATOM 841 N N . GLY A 1 113 ? 8.212 -12.657 -30.085 1.00 82.62 113 GLY A N 1
ATOM 842 C CA . GLY A 1 113 ? 9.599 -12.831 -30.531 1.00 82.62 113 GLY A CA 1
ATOM 843 C C . GLY A 1 113 ? 10.662 -12.326 -29.547 1.00 82.62 113 GLY A C 1
ATOM 844 O O . GLY A 1 113 ? 11.850 -12.555 -29.780 1.00 82.62 113 GLY A O 1
ATOM 845 N N . ALA A 1 114 ? 10.271 -11.696 -28.436 1.00 87.81 114 ALA A N 1
ATOM 846 C CA . ALA A 1 114 ? 11.192 -11.364 -27.357 1.00 87.81 114 ALA A CA 1
ATOM 847 C C . ALA A 1 114 ? 11.523 -12.615 -26.524 1.00 87.81 114 ALA A C 1
ATOM 849 O O . ALA A 1 114 ? 10.674 -13.472 -26.302 1.00 87.81 114 ALA A O 1
ATOM 850 N N . ARG A 1 115 ? 12.764 -12.707 -26.028 1.00 88.69 115 ARG A N 1
ATOM 851 C CA . ARG A 1 115 ? 13.171 -13.744 -25.053 1.00 88.69 115 ARG A CA 1
ATOM 852 C C . ARG A 1 115 ? 12.991 -13.296 -23.605 1.00 88.69 115 ARG A C 1
ATOM 854 O O . ARG A 1 115 ? 12.832 -14.126 -22.717 1.00 88.69 115 ARG A O 1
ATOM 861 N N . ARG A 1 116 ? 13.013 -11.982 -23.379 1.00 90.44 116 ARG A N 1
ATOM 862 C CA . ARG A 1 116 ? 12.919 -11.360 -22.061 1.00 90.44 116 ARG A CA 1
ATOM 863 C C . ARG A 1 116 ? 12.080 -10.093 -22.138 1.00 90.44 116 ARG A C 1
ATOM 865 O O . ARG A 1 116 ? 12.219 -9.318 -23.081 1.00 90.44 116 ARG A O 1
ATOM 872 N N . ALA A 1 117 ? 11.259 -9.875 -21.121 1.00 92.62 117 ALA A N 1
ATOM 873 C CA . ALA A 1 117 ? 10.533 -8.637 -20.892 1.00 92.62 117 ALA A CA 1
ATOM 874 C C . ALA A 1 117 ? 10.726 -8.188 -19.441 1.00 92.62 117 ALA A C 1
ATOM 876 O O . ALA A 1 117 ? 10.781 -9.009 -18.528 1.00 92.62 117 ALA A O 1
ATOM 877 N N . VAL A 1 118 ? 10.817 -6.876 -19.224 1.00 93.75 118 VAL A N 1
ATOM 878 C CA . VAL A 1 118 ? 10.933 -6.296 -17.882 1.00 93.75 118 VAL A CA 1
ATOM 879 C C . VAL A 1 118 ? 9.799 -5.306 -17.671 1.00 93.75 118 VAL A C 1
ATOM 881 O O . VAL A 1 118 ? 9.718 -4.284 -18.350 1.00 93.75 118 VAL A O 1
ATOM 884 N N . THR A 1 119 ? 8.937 -5.593 -16.701 1.00 95.12 119 THR A N 1
ATOM 885 C CA . THR A 1 119 ? 7.873 -4.686 -16.271 1.00 95.12 119 THR A CA 1
ATOM 886 C C . THR A 1 119 ? 8.363 -3.867 -15.086 1.00 95.12 119 THR A C 1
ATOM 888 O O . THR A 1 119 ? 8.637 -4.406 -14.015 1.00 95.12 119 THR A O 1
ATOM 891 N N . THR A 1 120 ? 8.402 -2.545 -15.241 1.00 94.62 120 THR A N 1
ATOM 892 C CA . THR A 1 120 ? 8.712 -1.618 -14.146 1.00 94.62 120 THR A CA 1
ATOM 893 C C . THR A 1 120 ? 7.447 -1.030 -13.538 1.00 94.62 120 THR A C 1
ATOM 895 O O . THR A 1 120 ? 6.679 -0.350 -14.219 1.00 94.62 120 THR A O 1
ATOM 898 N N . LEU A 1 121 ? 7.264 -1.218 -12.236 1.00 94.38 121 LEU A N 1
ATOM 899 C CA . LEU A 1 121 ? 6.116 -0.745 -11.476 1.00 94.38 121 LEU A CA 1
ATOM 900 C C . LEU A 1 121 ? 6.574 0.212 -10.369 1.00 94.38 121 LEU A C 1
ATOM 902 O O . LEU A 1 121 ? 6.806 -0.157 -9.217 1.00 94.38 121 LEU A O 1
ATOM 906 N N . SER A 1 122 ? 6.659 1.493 -10.716 1.00 91.44 122 SER A N 1
ATOM 907 C CA . SER A 1 122 ? 6.994 2.576 -9.785 1.00 91.44 122 SER A CA 1
ATOM 908 C C . SER A 1 122 ? 5.775 3.040 -8.967 1.00 91.44 122 SER A C 1
ATOM 910 O O . SER A 1 122 ? 5.458 4.231 -8.924 1.00 91.44 122 SER A O 1
ATOM 912 N N . LEU A 1 123 ? 5.070 2.090 -8.347 1.00 89.31 123 LEU A N 1
ATOM 913 C CA . LEU A 1 123 ? 3.824 2.287 -7.603 1.00 89.31 123 LEU A CA 1
ATOM 914 C C . LEU A 1 123 ? 3.958 1.777 -6.162 1.00 89.31 123 LEU A C 1
ATOM 916 O O . LEU A 1 123 ? 4.679 0.822 -5.891 1.00 89.31 123 LEU A O 1
ATOM 920 N N . GLU A 1 124 ? 3.220 2.396 -5.242 1.00 89.06 124 GLU A N 1
ATOM 921 C CA . GLU A 1 124 ? 3.120 1.956 -3.847 1.00 89.06 124 GLU A CA 1
ATOM 922 C C . GLU A 1 124 ? 1.680 2.082 -3.345 1.00 89.06 124 GLU A C 1
ATOM 924 O O . GLU A 1 124 ? 0.998 3.075 -3.637 1.00 89.06 124 GLU A O 1
ATOM 929 N N . SER A 1 125 ? 1.262 1.093 -2.562 1.00 91.38 125 SER A N 1
ATOM 930 C CA . SER A 1 125 ? 0.008 1.041 -1.811 1.00 91.38 125 SER A CA 1
ATOM 931 C C . SER A 1 125 ? 0.304 0.409 -0.445 1.00 91.38 125 SER A C 1
ATOM 933 O O . SER A 1 125 ? 1.234 -0.383 -0.325 1.00 91.38 125 SER A O 1
ATOM 935 N N . TYR A 1 126 ? -0.445 0.790 0.592 1.00 91.50 126 TYR A N 1
ATOM 936 C CA . TYR A 1 126 ? -0.255 0.274 1.961 1.00 91.50 126 TYR A CA 1
ATOM 937 C C . TYR A 1 126 ? -1.422 -0.588 2.429 1.00 91.50 126 TYR A C 1
ATOM 939 O O . TYR A 1 126 ? -1.397 -1.085 3.538 1.00 91.50 126 TYR A O 1
ATOM 947 N N . ASP A 1 127 ? -2.482 -0.693 1.632 1.00 90.12 127 ASP A N 1
ATOM 948 C CA . ASP A 1 127 ? -3.637 -1.524 1.935 1.00 90.12 127 ASP A CA 1
ATOM 949 C C . ASP A 1 127 ? -3.440 -2.941 1.393 1.00 90.12 127 ASP A C 1
ATOM 951 O O . ASP A 1 127 ? -2.894 -3.156 0.308 1.00 90.12 127 ASP A O 1
ATOM 955 N N . GLY A 1 128 ? -3.953 -3.927 2.117 1.00 92.00 128 GLY A N 1
ATOM 956 C CA . GLY A 1 128 ? -3.849 -5.327 1.764 1.00 92.00 128 GLY A CA 1
ATOM 957 C C . GLY A 1 128 ? -3.309 -6.205 2.887 1.00 92.00 128 GLY A C 1
ATOM 958 O O . GLY A 1 128 ? -3.069 -5.760 4.003 1.00 92.00 128 GLY A O 1
ATOM 959 N N . PRO A 1 129 ? -3.140 -7.497 2.584 1.00 93.06 129 PRO A N 1
ATOM 960 C CA . PRO A 1 129 ? -2.761 -8.492 3.570 1.00 93.06 129 PRO A CA 1
ATOM 961 C C . PRO A 1 129 ? -1.258 -8.512 3.921 1.00 93.06 129 PRO A C 1
ATOM 963 O O . PRO A 1 129 ? -0.900 -9.007 4.982 1.00 93.06 129 PRO A O 1
ATOM 966 N N . HIS A 1 130 ? -0.368 -7.981 3.077 1.00 93.88 130 HIS A N 1
ATOM 967 C CA . HIS A 1 130 ? 1.090 -8.007 3.311 1.00 93.88 130 HIS A CA 1
ATOM 968 C C . HIS A 1 130 ? 1.677 -9.410 3.557 1.00 93.88 130 HIS A C 1
ATOM 970 O O . HIS A 1 130 ? 2.599 -9.582 4.357 1.00 93.88 130 HIS A O 1
ATOM 976 N N . ASP A 1 131 ? 1.140 -10.432 2.898 1.00 92.31 131 ASP A N 1
ATOM 977 C CA . ASP A 1 131 ? 1.586 -11.821 3.048 1.00 92.31 131 ASP A CA 1
ATOM 978 C C . ASP A 1 131 ? 1.674 -12.592 1.722 1.00 92.31 131 ASP A C 1
ATOM 980 O O . ASP A 1 131 ? 1.805 -13.815 1.734 1.00 92.31 131 ASP A O 1
ATOM 984 N N . GLY A 1 132 ? 1.591 -11.901 0.580 1.00 91.62 132 GLY A N 1
ATOM 985 C CA . GLY A 1 132 ? 1.606 -12.533 -0.739 1.00 91.62 132 GLY A CA 1
ATOM 986 C C . GLY A 1 132 ? 0.240 -13.016 -1.232 1.00 91.62 132 GLY A C 1
ATOM 987 O O . GLY A 1 132 ? 0.141 -13.444 -2.378 1.00 91.62 132 GLY A O 1
ATOM 988 N N . SER A 1 133 ? -0.814 -12.974 -0.407 1.00 92.62 133 SER A N 1
ATOM 989 C CA . SER A 1 133 ? -2.119 -13.569 -0.745 1.00 92.62 133 SER A CA 1
ATOM 990 C C . SER A 1 133 ? -3.085 -12.638 -1.481 1.00 92.62 133 SER A C 1
ATOM 992 O O . SER A 1 133 ? -4.216 -13.033 -1.781 1.00 92.62 133 SER A O 1
ATOM 994 N N . SER A 1 134 ? -2.706 -11.385 -1.752 1.00 92.81 134 SER A N 1
ATOM 995 C CA . SER A 1 134 ? -3.624 -10.462 -2.410 1.00 92.81 134 SER A CA 1
ATOM 996 C C . SER A 1 134 ? -3.875 -10.851 -3.870 1.00 92.81 134 SER A C 1
ATOM 998 O O . SER A 1 134 ? -3.010 -11.403 -4.544 1.00 92.81 134 SER A O 1
ATOM 1000 N N . LEU A 1 135 ? -5.048 -10.485 -4.401 1.00 93.00 135 LEU A N 1
ATOM 1001 C CA . LEU A 1 135 ? -5.368 -10.684 -5.824 1.00 93.00 135 LEU A CA 1
ATOM 1002 C C . LEU A 1 135 ? -4.345 -10.033 -6.765 1.00 93.00 135 LEU A C 1
ATOM 1004 O O . LEU A 1 135 ? -4.130 -10.527 -7.865 1.00 93.00 135 LEU A O 1
ATOM 1008 N N . PHE A 1 136 ? -3.723 -8.931 -6.338 1.00 94.25 136 PHE A N 1
ATOM 1009 C CA . PHE A 1 136 ? -2.655 -8.295 -7.100 1.00 94.25 136 PHE A CA 1
ATOM 1010 C C . PHE A 1 136 ? -1.434 -9.212 -7.192 1.00 94.25 136 PHE A C 1
ATOM 1012 O O . PHE A 1 136 ? -0.959 -9.490 -8.286 1.00 94.25 136 PHE A O 1
ATOM 1019 N N . GLU A 1 137 ? -0.955 -9.700 -6.048 1.00 93.50 137 GLU A N 1
ATOM 1020 C CA . GLU A 1 137 ? 0.244 -10.539 -5.963 1.00 93.50 137 GLU A CA 1
ATOM 1021 C C . GLU A 1 137 ? 0.037 -11.868 -6.696 1.00 93.50 137 GLU A C 1
ATOM 1023 O O . GLU A 1 137 ? 0.871 -12.254 -7.513 1.00 93.50 137 GLU A O 1
ATOM 1028 N N . ALA A 1 138 ? -1.119 -12.507 -6.494 1.00 93.38 138 ALA A N 1
ATOM 1029 C CA . ALA A 1 138 ? -1.503 -13.710 -7.225 1.00 93.38 138 ALA A CA 1
ATOM 1030 C C . ALA A 1 138 ? -1.627 -13.458 -8.739 1.00 93.38 138 ALA A C 1
ATOM 1032 O O . ALA A 1 138 ? -1.190 -14.279 -9.541 1.00 93.38 138 ALA A O 1
ATOM 1033 N N . GLY A 1 139 ? -2.190 -12.315 -9.145 1.00 95.31 139 GLY A N 1
ATOM 1034 C CA . GLY A 1 139 ? -2.328 -11.947 -10.553 1.00 95.31 139 GLY A CA 1
ATOM 1035 C C . GLY A 1 139 ? -0.986 -11.696 -11.243 1.00 95.31 139 GLY A C 1
ATOM 1036 O O . GLY A 1 139 ? -0.796 -12.126 -12.377 1.00 95.31 139 GLY A O 1
ATOM 1037 N N . VAL A 1 140 ? -0.038 -11.042 -10.564 1.00 96.44 140 VAL A N 1
ATOM 1038 C CA . VAL A 1 140 ? 1.324 -10.844 -11.085 1.00 96.44 140 VAL A CA 1
ATOM 1039 C C . VAL A 1 140 ? 2.023 -12.190 -11.266 1.00 96.44 140 VAL A C 1
ATOM 1041 O O . VAL A 1 140 ? 2.575 -12.435 -12.336 1.00 96.44 140 VAL A O 1
ATOM 1044 N N . GLN A 1 141 ? 1.941 -13.076 -10.271 1.00 95.31 141 GLN A N 1
ATOM 1045 C CA . GLN A 1 141 ? 2.523 -14.415 -10.358 1.00 95.31 141 GLN A CA 1
ATOM 1046 C C . GLN A 1 141 ? 1.937 -15.212 -11.533 1.00 95.31 141 GLN A C 1
ATOM 1048 O O . GLN A 1 141 ? 2.685 -15.753 -12.343 1.00 95.31 141 GLN A O 1
ATOM 1053 N N . ALA A 1 142 ? 0.611 -15.203 -11.690 1.00 95.56 142 ALA A N 1
ATOM 1054 C CA . ALA A 1 142 ? -0.056 -15.889 -12.794 1.00 95.56 142 ALA A CA 1
ATOM 1055 C C . ALA A 1 142 ? 0.384 -15.361 -14.172 1.00 95.56 142 ALA A C 1
ATOM 1057 O O . ALA A 1 142 ? 0.494 -16.132 -15.122 1.00 95.56 142 ALA A O 1
ATOM 1058 N N . LEU A 1 143 ? 0.660 -14.057 -14.300 1.00 97.06 143 LEU A N 1
ATOM 1059 C CA . LEU A 1 143 ? 1.168 -13.470 -15.545 1.00 97.06 143 LEU A CA 1
ATOM 1060 C C . LEU A 1 143 ? 2.630 -13.851 -15.821 1.00 97.06 143 LEU A C 1
ATOM 1062 O O . LEU A 1 143 ? 2.978 -14.075 -16.980 1.00 97.06 143 LEU A O 1
ATOM 1066 N N . ILE A 1 144 ? 3.467 -13.957 -14.785 1.00 96.12 144 ILE A N 1
ATOM 1067 C CA . ILE A 1 144 ? 4.847 -14.458 -14.902 1.00 96.12 144 ILE A CA 1
ATOM 1068 C C . ILE A 1 144 ? 4.839 -15.916 -15.371 1.00 96.12 144 ILE A C 1
ATOM 1070 O O . ILE A 1 144 ? 5.521 -16.260 -16.337 1.00 96.12 144 ILE A O 1
ATOM 1074 N N . GLU A 1 145 ? 4.022 -16.759 -14.739 1.00 95.81 145 GLU A N 1
ATOM 1075 C CA . GLU A 1 145 ? 3.850 -18.167 -15.111 1.00 95.81 145 GLU A CA 1
ATOM 1076 C C . GLU A 1 145 ? 3.301 -18.304 -16.535 1.00 95.81 145 GLU A C 1
ATOM 1078 O O . GLU A 1 145 ? 3.848 -19.046 -17.346 1.00 95.81 145 GLU A O 1
ATOM 1083 N N . GLN A 1 146 ? 2.289 -17.513 -16.902 1.00 95.50 146 GLN A N 1
ATOM 1084 C CA . GLN A 1 146 ? 1.749 -17.505 -18.261 1.00 95.50 146 GLN A CA 1
ATOM 1085 C C . GLN A 1 146 ? 2.804 -17.112 -19.308 1.00 95.50 146 GLN A C 1
ATOM 1087 O O . GLN A 1 146 ? 2.856 -17.730 -20.375 1.00 95.50 146 GLN A O 1
ATOM 1092 N N . ALA A 1 147 ? 3.614 -16.082 -19.040 1.00 95.88 147 ALA A N 1
ATOM 1093 C CA . ALA A 1 147 ? 4.678 -15.646 -19.943 1.00 95.88 147 ALA A CA 1
ATOM 1094 C C . ALA A 1 147 ? 5.712 -16.763 -20.155 1.00 95.88 147 ALA A C 1
ATOM 1096 O O . ALA A 1 147 ? 6.053 -17.084 -21.297 1.00 95.88 147 ALA A O 1
ATOM 1097 N N . ARG A 1 148 ? 6.125 -17.423 -19.069 1.00 95.19 148 ARG A N 1
ATOM 1098 C CA . ARG A 1 148 ? 7.054 -18.555 -19.106 1.00 95.19 148 ARG A CA 1
ATOM 1099 C C . ARG A 1 148 ? 6.477 -19.734 -19.893 1.00 95.19 148 ARG A C 1
ATOM 1101 O O . ARG A 1 148 ? 7.085 -20.180 -20.862 1.00 95.19 148 ARG A O 1
ATOM 1108 N N . ASP A 1 149 ? 5.288 -20.197 -19.518 1.00 95.00 149 ASP A N 1
ATOM 1109 C CA . ASP A 1 149 ? 4.752 -21.479 -19.981 1.00 95.00 149 ASP A CA 1
ATOM 1110 C C . ASP A 1 149 ? 4.137 -21.402 -21.381 1.00 95.00 149 ASP A C 1
ATOM 1112 O O . ASP A 1 149 ? 4.222 -22.355 -22.155 1.00 95.00 149 ASP A O 1
ATOM 1116 N N . ARG A 1 150 ? 3.500 -20.274 -21.729 1.00 93.19 150 ARG A N 1
ATOM 1117 C CA . ARG A 1 150 ? 2.780 -20.127 -23.007 1.00 93.19 150 ARG A CA 1
ATOM 1118 C C . ARG A 1 150 ? 3.537 -19.331 -24.054 1.00 93.19 150 ARG A C 1
ATOM 1120 O O . ARG A 1 150 ? 3.299 -19.538 -25.239 1.00 93.19 150 ARG A O 1
ATOM 1127 N N . GLN A 1 151 ? 4.384 -18.395 -23.632 1.00 93.00 151 GLN A N 1
ATOM 1128 C CA . GLN A 1 151 ? 5.095 -17.498 -24.547 1.00 93.00 151 GLN A CA 1
ATOM 1129 C C . GLN A 1 151 ? 6.597 -17.782 -24.604 1.00 93.00 151 GLN A C 1
ATOM 1131 O O . GLN A 1 151 ? 7.272 -17.185 -25.437 1.00 93.00 151 GLN A O 1
ATOM 1136 N N . GLN A 1 152 ? 7.111 -18.690 -23.761 1.00 94.12 152 GLN A N 1
ATOM 1137 C CA . GLN A 1 152 ? 8.548 -18.958 -23.628 1.00 94.12 152 GLN A CA 1
ATOM 1138 C C . GLN A 1 152 ? 9.345 -17.666 -23.374 1.00 94.12 152 GLN A C 1
ATOM 1140 O O . GLN A 1 152 ? 10.458 -17.489 -23.869 1.00 94.12 152 GLN A O 1
ATOM 1145 N N . LEU A 1 153 ? 8.738 -16.750 -22.614 1.00 93.62 153 LEU A N 1
ATOM 1146 C CA . LEU A 1 153 ? 9.240 -15.413 -22.328 1.00 93.62 153 LEU A CA 1
ATOM 1147 C C . LEU A 1 153 ? 9.639 -15.316 -20.855 1.00 93.62 153 LEU A C 1
ATOM 1149 O O . LEU A 1 153 ? 8.832 -15.577 -19.962 1.00 93.62 153 LEU A O 1
ATOM 1153 N N . GLU A 1 154 ? 10.863 -14.868 -20.591 1.00 94.12 154 GLU A N 1
ATOM 1154 C CA . GLU A 1 154 ? 11.294 -14.514 -19.241 1.00 94.12 154 GLU A CA 1
ATOM 1155 C C . GLU A 1 154 ? 10.719 -13.140 -18.859 1.00 94.12 154 GLU A C 1
ATOM 1157 O O . GLU A 1 154 ? 11.199 -12.105 -19.327 1.00 94.12 154 GLU A O 1
ATOM 1162 N N . LEU A 1 155 ? 9.675 -13.118 -18.024 1.00 95.00 155 LEU A N 1
ATOM 1163 C CA . LEU A 1 155 ? 9.103 -11.880 -17.491 1.00 95.00 155 LEU A CA 1
ATOM 1164 C C . LEU A 1 155 ? 9.707 -11.541 -16.122 1.00 95.00 155 LEU A C 1
ATOM 1166 O O . LEU A 1 155 ? 9.394 -12.193 -15.130 1.00 95.00 155 LEU A O 1
ATOM 1170 N N . GLY A 1 156 ? 10.501 -10.472 -16.057 1.00 94.44 156 GLY A N 1
ATOM 1171 C CA . GLY A 1 156 ? 10.943 -9.865 -14.800 1.00 94.44 156 GLY A CA 1
ATOM 1172 C C . GLY A 1 156 ? 10.008 -8.736 -14.367 1.00 94.44 156 GLY A C 1
ATOM 1173 O O . GLY A 1 156 ? 9.732 -7.823 -15.148 1.00 94.44 156 GLY A O 1
ATOM 1174 N N . VAL A 1 157 ? 9.533 -8.753 -13.121 1.00 96.25 157 VAL A N 1
ATOM 1175 C CA . VAL A 1 157 ? 8.703 -7.671 -12.563 1.00 96.25 157 VAL A CA 1
ATOM 1176 C C . VAL A 1 157 ? 9.477 -6.939 -11.474 1.00 96.25 157 VAL A C 1
ATOM 1178 O O . VAL A 1 157 ? 9.883 -7.533 -10.479 1.00 96.25 157 VAL A O 1
ATOM 1181 N N . VAL A 1 158 ? 9.661 -5.631 -11.656 1.00 96.38 158 VAL A N 1
ATOM 1182 C CA . VAL A 1 158 ? 10.436 -4.769 -10.758 1.00 96.38 158 VAL A CA 1
ATOM 1183 C C . VAL A 1 158 ? 9.508 -3.757 -10.090 1.00 96.38 158 VAL A C 1
ATOM 1185 O O . VAL A 1 158 ? 8.951 -2.883 -10.755 1.00 96.38 158 VAL A O 1
ATOM 1188 N N . LEU A 1 159 ? 9.349 -3.850 -8.771 1.00 95.50 159 LEU A N 1
ATOM 1189 C CA . LEU A 1 159 ? 8.486 -2.998 -7.950 1.00 95.50 159 LEU A CA 1
ATOM 1190 C C . LEU A 1 159 ? 9.294 -2.036 -7.080 1.00 95.50 159 LEU A C 1
ATOM 1192 O O . LEU A 1 159 ? 10.352 -2.374 -6.557 1.00 95.50 159 LEU A O 1
ATOM 1196 N N . ALA A 1 160 ? 8.755 -0.842 -6.846 1.00 94.75 160 ALA A N 1
ATOM 1197 C CA . ALA A 1 160 ? 9.298 0.059 -5.833 1.00 94.75 160 ALA A CA 1
ATOM 1198 C C . ALA A 1 160 ? 8.996 -0.468 -4.420 1.00 94.75 160 ALA A C 1
ATOM 1200 O O . ALA A 1 160 ? 7.873 -0.878 -4.134 1.00 94.75 160 ALA A O 1
ATOM 1201 N N . ALA A 1 161 ? 9.948 -0.362 -3.492 1.00 93.38 161 ALA A N 1
ATOM 1202 C CA . ALA A 1 161 ? 9.707 -0.700 -2.085 1.00 93.38 161 ALA A CA 1
ATOM 1203 C C . ALA A 1 161 ? 8.695 0.236 -1.389 1.00 93.38 161 ALA A C 1
ATOM 1205 O O . ALA A 1 161 ? 8.166 -0.088 -0.330 1.00 93.38 161 ALA A O 1
ATOM 1206 N N . GLY A 1 162 ? 8.414 1.404 -1.975 1.00 92.00 162 GLY A N 1
ATOM 1207 C CA . GLY A 1 162 ? 7.610 2.465 -1.366 1.00 92.00 162 GLY A CA 1
ATOM 1208 C C . GLY A 1 162 ? 8.449 3.440 -0.537 1.00 92.00 162 GLY A C 1
ATOM 1209 O O . GLY A 1 162 ? 9.659 3.271 -0.385 1.00 92.00 162 GLY A O 1
ATOM 1210 N N . ASN A 1 163 ? 7.818 4.506 -0.048 1.00 91.00 163 ASN A N 1
ATOM 1211 C CA . ASN A 1 163 ? 8.464 5.631 0.643 1.00 91.00 163 ASN A CA 1
ATOM 1212 C C . ASN A 1 163 ? 7.858 5.873 2.037 1.00 91.00 163 ASN A C 1
ATOM 1214 O O . ASN A 1 163 ? 7.737 7.021 2.494 1.00 91.00 163 ASN A O 1
ATOM 1218 N N . ALA A 1 164 ? 7.357 4.805 2.661 1.00 88.81 164 ALA A N 1
ATOM 1219 C CA . ALA A 1 164 ? 6.442 4.886 3.796 1.00 88.81 164 ALA A CA 1
ATOM 1220 C C . ALA A 1 164 ? 7.061 4.529 5.149 1.00 88.81 164 ALA A C 1
ATOM 1222 O O . ALA A 1 164 ? 6.391 4.705 6.164 1.00 88.81 164 ALA A O 1
ATOM 1223 N N . HIS A 1 165 ? 8.320 4.081 5.187 1.00 86.88 165 HIS A N 1
ATOM 1224 C CA . HIS A 1 165 ? 8.943 3.576 6.415 1.00 86.88 165 HIS A CA 1
ATOM 1225 C C . HIS A 1 165 ? 8.884 4.591 7.569 1.00 86.88 165 HIS A C 1
ATOM 1227 O O . HIS A 1 165 ? 8.426 4.284 8.665 1.00 86.88 165 HIS A O 1
ATOM 1233 N N . GLN A 1 166 ? 9.224 5.851 7.296 1.00 85.00 166 GLN A N 1
ATOM 1234 C CA . GLN A 1 166 ? 9.205 6.922 8.301 1.00 85.00 166 GLN A CA 1
ATOM 1235 C C . GLN A 1 166 ? 7.829 7.585 8.472 1.00 85.00 166 GLN A C 1
ATOM 1237 O O . GLN A 1 166 ? 7.716 8.608 9.143 1.00 85.00 166 GLN A O 1
ATOM 1242 N N . ARG A 1 167 ? 6.776 7.066 7.828 1.00 86.75 167 ARG A N 1
ATOM 1243 C CA . ARG A 1 167 ? 5.448 7.701 7.831 1.00 86.75 167 ARG A CA 1
ATOM 1244 C C . ARG A 1 167 ? 4.521 7.184 8.923 1.00 86.75 167 ARG A C 1
ATOM 1246 O O . ARG A 1 167 ? 3.434 7.733 9.047 1.00 86.75 167 ARG A O 1
ATOM 1253 N N . GLN A 1 168 ? 4.927 6.155 9.673 1.00 89.81 168 GLN A N 1
ATOM 1254 C CA . GLN A 1 168 ? 4.109 5.546 10.734 1.00 89.81 168 GLN A CA 1
ATOM 1255 C C . GLN A 1 168 ? 2.721 5.136 10.227 1.00 89.81 168 GLN A C 1
ATOM 1257 O O . GLN A 1 168 ? 1.707 5.359 10.874 1.00 89.81 168 GLN A O 1
ATOM 1262 N N . VAL A 1 169 ? 2.672 4.556 9.027 1.00 92.00 169 VAL A N 1
ATOM 1263 C CA . VAL A 1 169 ? 1.432 4.049 8.415 1.00 92.00 169 VAL A CA 1
ATOM 1264 C C . VAL A 1 169 ? 1.229 2.553 8.660 1.00 92.00 169 VAL A C 1
ATOM 1266 O O . VAL A 1 169 ? 0.256 1.985 8.179 1.00 92.00 169 VAL A O 1
ATOM 1269 N N . ALA A 1 170 ? 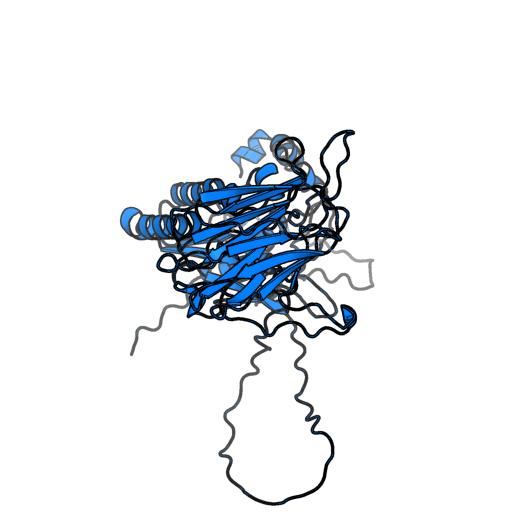2.131 1.918 9.409 1.00 92.69 170 ALA A N 1
ATOM 1270 C CA . ALA A 1 170 ? 1.988 0.549 9.877 1.00 92.69 170 ALA A CA 1
ATOM 1271 C C . ALA A 1 170 ? 2.374 0.412 11.341 1.00 92.69 170 ALA A C 1
ATOM 1273 O O . ALA A 1 170 ? 3.293 1.077 11.821 1.00 92.69 170 ALA A O 1
ATOM 1274 N N . ALA A 1 171 ? 1.689 -0.503 12.013 1.00 92.25 171 ALA A N 1
ATOM 1275 C CA . ALA A 1 171 ? 1.984 -0.939 13.364 1.00 92.25 171 ALA A CA 1
ATOM 1276 C C . ALA A 1 171 ? 1.555 -2.400 13.541 1.00 92.25 171 ALA A C 1
ATOM 1278 O O . ALA A 1 171 ? 0.779 -2.929 12.748 1.00 92.25 171 ALA A O 1
ATOM 1279 N N . TYR A 1 172 ? 2.024 -3.048 14.602 1.00 92.94 172 TYR A N 1
ATOM 1280 C CA . TYR A 1 172 ? 1.410 -4.276 15.092 1.00 92.94 172 TYR A CA 1
ATOM 1281 C C . TYR A 1 172 ? 1.296 -4.226 16.615 1.00 92.94 172 TYR A C 1
ATOM 1283 O O . TYR A 1 172 ? 2.049 -3.508 17.277 1.00 92.94 172 TYR A O 1
ATOM 1291 N N . LEU A 1 173 ? 0.349 -4.982 17.159 1.00 94.31 173 LEU A N 1
ATOM 1292 C CA . LEU A 1 173 ? 0.164 -5.170 18.592 1.00 94.31 173 LEU A CA 1
ATOM 1293 C C . LEU A 1 173 ? 0.170 -6.661 18.890 1.00 94.31 173 LEU A C 1
ATOM 1295 O O . LEU A 1 173 ? -0.555 -7.417 18.246 1.00 94.31 173 LEU A O 1
ATOM 1299 N N . ASP A 1 174 ? 0.967 -7.059 19.874 1.00 95.50 174 ASP A N 1
ATOM 1300 C CA . ASP A 1 174 ? 0.891 -8.382 20.482 1.00 95.50 174 ASP A CA 1
ATOM 1301 C C . ASP A 1 174 ? -0.084 -8.312 21.655 1.00 95.50 174 ASP A C 1
ATOM 1303 O O . ASP A 1 174 ? 0.201 -7.677 22.672 1.00 95.50 174 ASP A O 1
ATOM 1307 N N . LEU A 1 175 ? -1.257 -8.913 21.477 1.00 97.00 175 LEU A N 1
ATOM 1308 C CA . LEU A 1 175 ? -2.314 -8.954 22.474 1.00 97.00 175 LEU A CA 1
ATOM 1309 C C . LEU A 1 175 ? -2.064 -10.099 23.446 1.00 97.00 175 LEU A C 1
ATOM 1311 O O . LEU A 1 175 ? -1.909 -11.255 23.042 1.00 97.00 175 LEU A O 1
ATOM 1315 N N . VAL A 1 176 ? -2.075 -9.772 24.733 1.00 96.75 176 VAL A N 1
ATOM 1316 C CA . VAL A 1 176 ? -2.013 -10.743 25.823 1.00 96.75 176 VAL A CA 1
ATOM 1317 C C . VAL A 1 176 ? -3.442 -11.082 26.263 1.00 96.75 176 VAL A C 1
ATOM 1319 O O . VAL A 1 176 ? -4.250 -10.165 26.434 1.00 96.75 176 VAL A O 1
ATOM 1322 N N . PRO A 1 177 ? -3.779 -12.372 26.474 1.00 97.06 177 PRO A N 1
ATOM 1323 C CA . PRO A 1 177 ? -5.098 -12.774 26.950 1.00 97.06 177 PRO A CA 1
ATOM 1324 C C . PRO A 1 177 ? -5.571 -11.979 28.169 1.00 97.06 177 PRO A C 1
ATOM 1326 O O . PRO A 1 177 ? -4.855 -11.867 29.164 1.00 97.06 177 PRO A O 1
ATOM 1329 N N . GLY A 1 178 ? -6.789 -11.442 28.094 1.00 92.81 178 GLY A N 1
ATOM 1330 C CA . GLY A 1 178 ? -7.428 -10.699 29.182 1.00 92.81 178 GLY A CA 1
ATOM 1331 C C . GLY A 1 178 ? -6.881 -9.288 29.424 1.00 92.81 178 GLY A C 1
ATOM 1332 O O . GLY A 1 178 ? -7.385 -8.604 30.311 1.00 92.81 178 GLY A O 1
ATOM 1333 N N . GLN A 1 179 ? -5.888 -8.831 28.654 1.00 96.31 179 GLN A N 1
ATOM 1334 C CA . GLN A 1 179 ? -5.387 -7.458 28.715 1.00 96.31 179 GLN A CA 1
ATOM 1335 C C . GLN A 1 179 ? -5.949 -6.627 27.564 1.00 96.31 179 GLN A C 1
ATOM 1337 O O . GLN A 1 179 ? -6.077 -7.101 26.433 1.00 96.31 179 GLN A O 1
ATOM 1342 N N . THR A 1 180 ? -6.255 -5.363 27.852 1.00 96.56 180 THR A N 1
ATOM 1343 C CA . THR A 1 180 ? -6.624 -4.391 26.823 1.00 96.56 180 THR A CA 1
ATOM 1344 C C . THR A 1 180 ? -5.384 -3.665 26.323 1.00 96.56 180 THR A C 1
ATOM 1346 O O . THR A 1 180 ? -4.653 -3.048 27.098 1.00 96.56 180 THR A O 1
ATOM 1349 N N . HIS A 1 181 ? -5.182 -3.690 25.010 1.00 96.75 181 HIS A N 1
ATOM 1350 C CA . HIS A 1 181 ? -4.122 -2.952 24.328 1.00 96.75 181 HIS A CA 1
ATOM 1351 C C . HIS A 1 181 ? -4.724 -1.840 23.471 1.00 96.75 181 HIS A C 1
ATOM 1353 O O . HIS A 1 181 ? -5.832 -1.981 22.959 1.00 96.75 181 HIS A O 1
ATOM 1359 N N . GLU A 1 182 ? -4.001 -0.735 23.290 1.00 96.25 182 GLU A N 1
ATOM 1360 C CA . GLU A 1 182 ? -4.484 0.424 22.535 1.00 96.25 182 GLU A CA 1
ATOM 1361 C C . GLU A 1 182 ? -3.574 0.726 21.338 1.00 96.25 182 GLU A C 1
ATOM 1363 O O . GLU A 1 182 ? -2.355 0.830 21.472 1.00 96.25 182 GLU A O 1
ATOM 1368 N N . LEU A 1 183 ? -4.189 0.900 20.169 1.00 97.25 183 LEU A N 1
ATOM 1369 C CA . LEU A 1 183 ? -3.605 1.533 18.994 1.00 97.25 183 LEU A CA 1
ATOM 1370 C C . LEU A 1 183 ? -4.218 2.923 18.845 1.00 97.25 183 LEU A C 1
ATOM 1372 O O . LEU A 1 183 ? -5.437 3.090 18.865 1.00 97.25 183 LEU A O 1
ATOM 1376 N N . GLN A 1 184 ? -3.377 3.919 18.634 1.00 96.69 184 GLN A N 1
ATOM 1377 C CA . GLN A 1 184 ? -3.784 5.290 18.385 1.00 96.69 184 GLN A CA 1
ATOM 1378 C C . GLN A 1 184 ? -3.614 5.612 16.905 1.00 96.69 184 GLN A C 1
ATOM 1380 O O . GLN A 1 184 ? -2.545 5.401 16.332 1.00 96.69 184 GLN A O 1
ATOM 1385 N N . TRP A 1 185 ? -4.665 6.147 16.296 1.00 96.88 185 TRP A N 1
ATOM 1386 C CA . TRP A 1 185 ? -4.637 6.715 14.958 1.00 96.88 185 TRP A CA 1
ATOM 1387 C C . TRP A 1 185 ? -4.763 8.235 15.067 1.00 96.88 185 TRP A C 1
ATOM 1389 O O . TRP A 1 185 ? -5.822 8.783 15.363 1.00 96.88 185 TRP A O 1
ATOM 1399 N N . GLU A 1 186 ? -3.656 8.928 14.826 1.00 95.56 186 GLU A N 1
ATOM 1400 C CA . GLU A 1 186 ? -3.600 10.384 14.771 1.00 95.56 186 GLU A CA 1
ATOM 1401 C C . GLU A 1 186 ? -4.066 10.875 13.395 1.00 95.56 186 GLU A C 1
ATOM 1403 O O . GLU A 1 186 ? -3.307 10.861 12.423 1.00 95.56 186 GLU A O 1
ATOM 1408 N N . ALA A 1 187 ? -5.328 11.293 13.304 1.00 94.94 187 ALA A N 1
ATOM 1409 C CA . ALA A 1 187 ? -5.905 11.887 12.106 1.00 94.94 187 ALA A CA 1
ATOM 1410 C C . ALA A 1 187 ? -5.524 13.373 12.023 1.00 94.94 187 ALA A C 1
ATOM 1412 O O . ALA A 1 187 ? -5.881 14.169 12.894 1.00 94.94 187 ALA A O 1
ATOM 1413 N N . VAL A 1 188 ? -4.811 13.764 10.967 1.00 92.00 188 VAL A N 1
ATOM 1414 C CA . VAL A 1 188 ? -4.366 15.154 10.779 1.00 92.00 188 VAL A CA 1
ATOM 1415 C C . VAL A 1 188 ? -5.480 16.030 10.188 1.00 92.00 188 VAL A C 1
ATOM 1417 O O . VAL A 1 188 ? -6.319 15.526 9.432 1.00 92.00 188 VAL A O 1
ATOM 1420 N N . PRO A 1 189 ? -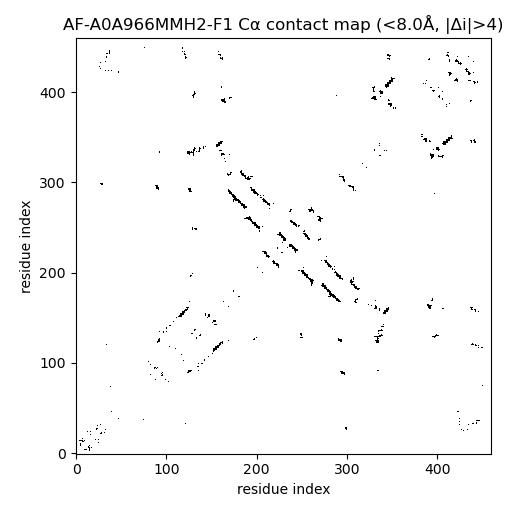5.513 17.339 10.495 1.00 91.81 189 PRO A N 1
ATOM 1421 C CA . PRO A 1 189 ? -6.413 18.269 9.817 1.00 91.81 189 PRO A CA 1
ATOM 1422 C C . PRO A 1 189 ? -6.067 18.395 8.324 1.00 91.81 189 PRO A C 1
ATOM 1424 O O . PRO A 1 189 ? -4.937 18.125 7.907 1.00 91.81 189 PRO A O 1
ATOM 1427 N N . GLY A 1 190 ? -7.036 18.835 7.516 1.00 90.31 190 GLY A N 1
ATOM 1428 C CA . GLY A 1 190 ? -6.808 19.162 6.104 1.00 90.31 190 GLY A CA 1
ATOM 1429 C C . GLY A 1 190 ? -6.823 17.972 5.140 1.00 90.31 190 GLY A C 1
ATOM 1430 O O . GLY A 1 190 ? -6.403 18.129 4.001 1.00 90.31 190 GLY A O 1
ATOM 1431 N N . CYS A 1 191 ? -7.261 16.780 5.557 1.00 90.88 191 CYS A N 1
ATOM 1432 C CA . CYS A 1 191 ? -7.399 15.635 4.656 1.00 90.88 191 CYS A CA 1
ATOM 1433 C C . CYS A 1 191 ? -8.749 15.679 3.944 1.00 90.88 191 CYS A C 1
ATOM 1435 O O . CYS A 1 191 ? -9.787 15.471 4.568 1.00 90.88 191 CYS A O 1
ATOM 1437 N N . GLU A 1 192 ? -8.735 15.896 2.630 1.00 90.69 192 GLU A N 1
ATOM 1438 C CA . GLU A 1 192 ? -9.940 16.027 1.800 1.00 90.69 192 GLU A CA 1
ATOM 1439 C C . GLU A 1 192 ? -10.485 14.677 1.305 1.00 90.69 192 GLU A C 1
ATOM 1441 O O . GLU A 1 192 ? -11.378 14.612 0.459 1.00 90.69 192 GLU A O 1
ATOM 1446 N N . ARG A 1 193 ? -9.909 13.569 1.781 1.00 89.00 193 ARG A N 1
ATOM 1447 C CA . ARG A 1 193 ? -10.237 12.209 1.348 1.00 89.00 193 ARG A CA 1
ATOM 1448 C C . ARG A 1 193 ? -10.566 11.334 2.542 1.00 89.00 193 ARG A C 1
ATOM 1450 O O . ARG A 1 193 ? -9.947 11.441 3.597 1.00 89.00 193 ARG A O 1
ATOM 1457 N N . ALA A 1 194 ? -11.515 10.426 2.336 1.00 91.62 194 ALA A N 1
ATOM 1458 C CA . ALA A 1 194 ? -11.799 9.385 3.307 1.00 91.62 194 ALA A CA 1
ATOM 1459 C C . ALA A 1 194 ? -10.549 8.525 3.511 1.00 91.62 194 ALA A C 1
ATOM 1461 O O . ALA A 1 194 ? -9.935 8.075 2.540 1.00 91.62 194 ALA A O 1
ATOM 1462 N N . ALA A 1 195 ? -10.200 8.296 4.768 1.00 93.06 195 ALA A N 1
ATOM 1463 C CA . ALA A 1 195 ? -9.085 7.460 5.162 1.00 93.06 195 ALA A CA 1
ATOM 1464 C C . ALA A 1 195 ? -9.585 6.119 5.684 1.00 93.06 195 ALA A C 1
ATOM 1466 O O . ALA A 1 195 ? -10.720 6.000 6.145 1.00 93.06 195 ALA A O 1
ATOM 1467 N N . TRP A 1 196 ? -8.746 5.092 5.614 1.00 95.19 196 TRP A N 1
ATOM 1468 C CA . TRP A 1 196 ? -9.101 3.809 6.194 1.00 95.19 196 TRP A CA 1
ATOM 1469 C C . TRP A 1 196 ? -7.895 3.037 6.702 1.00 95.19 196 TRP A C 1
ATOM 1471 O O . TRP A 1 196 ? -6.790 3.139 6.172 1.00 95.19 196 TR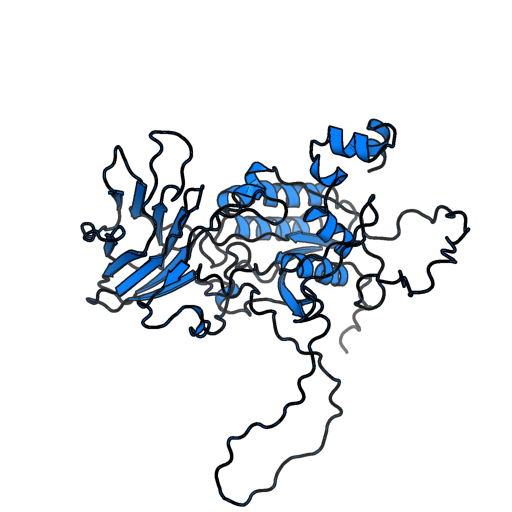P A O 1
ATOM 1481 N N . LEU A 1 197 ? -8.158 2.251 7.733 1.00 96.94 197 LEU A N 1
ATOM 1482 C CA . LEU A 1 197 ? -7.221 1.410 8.445 1.00 96.94 197 LEU A CA 1
ATOM 1483 C C . LEU A 1 197 ? -7.678 -0.039 8.313 1.00 96.94 197 LEU A C 1
ATOM 1485 O O . LEU A 1 197 ? -8.824 -0.375 8.618 1.00 96.94 197 LEU A O 1
ATOM 1489 N N . GLU A 1 198 ? -6.775 -0.888 7.849 1.00 96.88 198 GLU A N 1
ATOM 1490 C CA . GLU A 1 198 ? -6.963 -2.330 7.828 1.00 96.88 198 GLU A CA 1
ATOM 1491 C C . GLU A 1 198 ? -6.288 -2.962 9.044 1.00 96.88 198 GLU A C 1
ATOM 1493 O O . GLU A 1 198 ? -5.107 -2.725 9.293 1.00 96.88 198 GLU A O 1
ATOM 1498 N N . LEU A 1 199 ? -7.039 -3.766 9.794 1.00 97.62 199 LEU A N 1
ATOM 1499 C CA . LEU A 1 199 ? -6.574 -4.486 10.974 1.00 97.62 199 LEU A CA 1
ATOM 1500 C C . LEU A 1 199 ? -6.651 -5.985 10.699 1.00 97.62 199 LEU A C 1
ATOM 1502 O O . LEU A 1 199 ? -7.737 -6.557 10.596 1.00 97.62 199 LEU A O 1
ATOM 1506 N N . TRP A 1 200 ? -5.502 -6.625 10.573 1.00 97.25 200 TRP A N 1
ATOM 1507 C CA . TRP A 1 200 ? -5.391 -8.010 10.157 1.00 97.25 200 TRP A CA 1
ATOM 1508 C C . TRP A 1 200 ? -4.982 -8.934 11.295 1.00 97.25 200 TRP A C 1
ATOM 1510 O O . TRP A 1 200 ? -4.031 -8.657 12.023 1.00 97.25 200 TRP A O 1
ATOM 1520 N N . CYS A 1 201 ? -5.676 -10.065 11.374 1.00 96.25 201 CYS A N 1
ATOM 1521 C CA . CYS A 1 201 ? -5.430 -11.162 12.305 1.00 96.25 201 CYS A CA 1
ATOM 1522 C C . CYS A 1 201 ? -5.249 -12.482 11.525 1.00 96.25 201 CYS A C 1
ATOM 1524 O O . CYS A 1 201 ? -5.760 -12.596 10.401 1.00 96.25 201 CYS A O 1
ATOM 1526 N N . PRO A 1 202 ? -4.572 -13.495 12.096 1.00 94.25 202 PRO A N 1
ATOM 1527 C CA . PRO A 1 202 ? -4.513 -14.843 11.533 1.00 94.25 202 PRO A CA 1
ATOM 1528 C C . PRO A 1 202 ? -5.908 -15.430 11.268 1.00 94.25 202 PRO A C 1
ATOM 1530 O O . PRO A 1 202 ? -6.881 -15.105 11.949 1.00 94.25 202 PRO A O 1
ATOM 1533 N N . ALA A 1 203 ? -6.024 -16.281 10.245 1.00 93.06 203 ALA A N 1
ATOM 1534 C CA . ALA A 1 203 ? -7.308 -16.857 9.832 1.00 93.06 203 ALA A CA 1
ATOM 1535 C C . ALA A 1 203 ? -7.873 -17.863 10.852 1.00 93.06 203 ALA A C 1
ATOM 1537 O O . ALA A 1 203 ? -9.091 -17.962 11.032 1.00 93.06 203 ALA A O 1
ATOM 1538 N N . ASP A 1 204 ? -6.972 -18.598 11.496 1.00 92.12 204 ASP A N 1
ATOM 1539 C CA . ASP A 1 204 ? -7.205 -19.710 12.417 1.00 92.12 204 ASP A CA 1
ATOM 1540 C C . ASP A 1 204 ? -7.486 -19.266 13.860 1.00 92.12 204 ASP A C 1
ATOM 1542 O O . ASP A 1 204 ? -7.879 -20.084 14.688 1.00 92.12 204 ASP A O 1
ATOM 1546 N N . GLN A 1 205 ? -7.342 -17.974 14.158 1.00 92.19 205 GLN A N 1
ATOM 1547 C CA . GLN A 1 205 ? -7.586 -17.410 15.484 1.00 92.19 205 GLN A CA 1
ATOM 1548 C C . GLN A 1 205 ? -8.899 -16.611 15.522 1.00 92.19 205 GLN A C 1
ATOM 1550 O O . GLN A 1 205 ? -9.300 -16.032 14.505 1.00 92.19 205 GLN A O 1
ATOM 1555 N N . PRO A 1 206 ? -9.601 -16.566 16.670 1.00 93.19 206 PRO A N 1
ATOM 1556 C CA . PRO A 1 206 ? -10.740 -15.671 16.841 1.00 93.19 206 PRO A CA 1
ATOM 1557 C C . PRO A 1 206 ? -10.297 -14.204 16.736 1.00 93.19 206 PRO A C 1
ATOM 1559 O O . PRO A 1 206 ? -9.173 -13.854 17.097 1.00 93.19 206 PRO A O 1
ATOM 1562 N N . LEU A 1 207 ? -11.191 -13.342 16.240 1.00 96.38 207 LEU A N 1
ATOM 1563 C CA . LEU A 1 207 ? -10.963 -11.896 16.285 1.00 96.38 207 LEU A CA 1
ATOM 1564 C C . LEU A 1 207 ? -10.984 -11.407 17.742 1.00 96.38 207 LEU A C 1
ATOM 1566 O O . LEU A 1 207 ? -11.737 -11.964 18.543 1.00 96.38 207 LEU A O 1
ATOM 1570 N N . PRO A 1 208 ? -10.191 -10.376 18.080 1.00 97.19 208 PRO A N 1
ATOM 1571 C CA . PRO A 1 208 ? -10.301 -9.713 19.367 1.00 97.19 208 PRO A CA 1
ATOM 1572 C C . PRO A 1 208 ? -11.558 -8.838 19.387 1.00 97.19 208 PRO A C 1
ATOM 1574 O O . PRO A 1 208 ? -12.012 -8.372 18.338 1.00 97.19 208 PRO A O 1
ATOM 1577 N N . ASP A 1 209 ? -12.057 -8.545 20.581 1.00 97.50 209 ASP A N 1
ATOM 1578 C CA . ASP A 1 209 ? -13.043 -7.490 20.769 1.00 97.50 209 ASP A CA 1
ATOM 1579 C C . ASP A 1 209 ? -12.398 -6.138 20.457 1.00 97.50 209 ASP A C 1
ATOM 1581 O O . ASP A 1 209 ? -11.303 -5.832 20.944 1.00 97.50 209 ASP A O 1
ATOM 1585 N N . LEU A 1 210 ? -13.086 -5.320 19.660 1.00 98.50 210 LEU A N 1
ATOM 1586 C CA . LEU A 1 210 ? -12.623 -3.999 19.244 1.00 98.50 210 LEU A CA 1
ATOM 1587 C C . LEU A 1 210 ? -13.527 -2.901 19.808 1.00 98.50 210 LEU A C 1
ATOM 1589 O O . LEU A 1 210 ? -14.722 -2.881 19.548 1.00 98.50 210 LEU A O 1
ATOM 1593 N N . GLN A 1 211 ? -12.956 -1.925 20.506 1.00 98.56 211 GLN A N 1
ATOM 1594 C CA . GLN A 1 211 ? -13.639 -0.669 20.828 1.00 98.56 211 GLN A CA 1
ATOM 1595 C C . GLN A 1 211 ? -12.971 0.491 20.100 1.00 98.56 211 GLN A C 1
ATOM 1597 O O . GLN A 1 211 ? -11.744 0.547 20.009 1.00 98.56 211 GLN A O 1
ATOM 1602 N N . VAL A 1 212 ? -13.762 1.450 19.624 1.00 98.31 212 VAL A N 1
ATOM 1603 C CA . VAL A 1 212 ? -13.255 2.641 18.932 1.00 98.31 212 VAL A CA 1
ATOM 1604 C C . VAL A 1 212 ? -13.768 3.902 19.613 1.00 98.31 212 VAL A C 1
ATOM 1606 O O . VAL A 1 212 ? -14.950 4.007 19.926 1.00 98.31 212 VAL A O 1
ATOM 1609 N N . ALA A 1 213 ? -12.881 4.869 19.841 1.00 97.88 213 ALA A N 1
ATOM 1610 C CA . ALA A 1 213 ? -13.212 6.168 20.416 1.00 97.88 213 ALA A CA 1
ATOM 1611 C C . ALA A 1 213 ? -12.775 7.297 19.476 1.00 97.88 213 ALA A C 1
ATOM 1613 O O . ALA A 1 213 ? -11.610 7.353 19.064 1.00 97.88 213 ALA A O 1
ATOM 1614 N N . ALA A 1 214 ? -13.697 8.214 19.182 1.00 97.75 214 ALA A N 1
ATOM 1615 C CA . ALA A 1 214 ? -13.372 9.476 18.526 1.00 97.75 214 ALA A CA 1
ATOM 1616 C C . ALA A 1 214 ? -12.564 10.397 19.471 1.00 97.75 214 ALA A C 1
ATOM 1618 O O . ALA A 1 214 ? -12.589 10.200 20.693 1.00 97.75 214 ALA A O 1
ATOM 1619 N N . PRO A 1 215 ? -11.847 11.409 18.945 1.00 97.00 215 PRO A N 1
ATOM 1620 C CA . PRO A 1 215 ? -11.089 12.354 19.758 1.00 97.00 215 PRO A CA 1
ATOM 1621 C C . PRO A 1 215 ? -11.955 13.003 20.846 1.00 97.00 215 PRO A C 1
ATOM 1623 O O . PRO A 1 215 ? -13.001 13.584 20.563 1.00 97.00 215 PRO A O 1
ATOM 1626 N N . GLY A 1 216 ? -11.520 12.882 22.103 1.00 94.19 216 GLY A N 1
ATOM 1627 C CA . GLY A 1 216 ? -12.228 13.430 23.266 1.00 94.19 216 GLY A CA 1
ATOM 1628 C C . GLY A 1 216 ? -13.539 12.724 23.634 1.00 94.19 216 GLY A C 1
ATOM 1629 O O . GLY A 1 216 ? -14.239 13.206 24.516 1.00 94.19 216 GLY A O 1
ATOM 1630 N N . GLN A 1 217 ? -13.879 11.610 22.980 1.00 96.81 217 GLN A N 1
ATOM 1631 C CA . GLN A 1 217 ? -15.093 10.837 23.251 1.00 96.81 217 GLN A CA 1
ATOM 1632 C C . GLN A 1 217 ? -14.787 9.541 24.005 1.00 96.81 217 GLN A C 1
ATOM 1634 O O . GLN A 1 217 ? -13.659 9.029 23.974 1.00 96.81 217 GLN A O 1
ATOM 1639 N N . GLU A 1 218 ? -15.819 8.992 24.642 1.00 96.19 218 GLU A N 1
ATOM 1640 C CA . GLU A 1 218 ? -15.772 7.656 25.232 1.00 96.19 218 GLU A CA 1
ATOM 1641 C C . GLU A 1 218 ? -15.705 6.558 24.153 1.00 96.19 218 GLU A C 1
ATOM 1643 O O . GLU A 1 218 ? -16.184 6.760 23.029 1.00 96.19 218 GLU A O 1
ATOM 1648 N N . PRO A 1 219 ? -15.096 5.396 24.455 1.00 97.12 219 PRO A N 1
ATOM 1649 C CA . PRO A 1 219 ? -15.089 4.256 23.547 1.00 97.12 219 PRO A CA 1
ATOM 1650 C C . PRO A 1 219 ? -16.490 3.717 23.248 1.00 97.12 219 PRO A C 1
ATOM 1652 O O . PRO A 1 219 ? -17.391 3.764 24.084 1.00 97.12 219 PRO A O 1
ATOM 1655 N N . SER A 1 220 ? -16.646 3.130 22.063 1.00 98.06 220 SER A N 1
ATOM 1656 C CA . SER A 1 220 ? -17.817 2.335 21.699 1.00 98.06 220 SER A CA 1
ATOM 1657 C C . SER A 1 220 ? -18.018 1.127 22.626 1.00 98.06 220 SER A C 1
ATOM 1659 O O . SER A 1 220 ? -17.119 0.713 23.366 1.00 98.06 220 SER A O 1
ATOM 1661 N N . GLN A 1 221 ? -19.178 0.474 22.499 1.00 97.25 221 GLN A N 1
ATOM 1662 C CA . GLN A 1 221 ? -19.318 -0.917 22.940 1.00 97.25 221 GLN A CA 1
ATOM 1663 C C . GLN A 1 221 ? -18.262 -1.811 22.266 1.00 97.25 221 GLN A C 1
ATOM 1665 O O . GLN A 1 221 ? -17.748 -1.462 21.197 1.00 97.25 221 GLN A O 1
ATOM 1670 N N . ALA A 1 222 ? -17.935 -2.936 22.903 1.00 97.88 222 ALA A N 1
ATOM 1671 C CA . ALA A 1 222 ? -17.068 -3.949 22.313 1.00 97.88 222 ALA A CA 1
ATOM 1672 C C . ALA A 1 222 ? -17.706 -4.496 21.033 1.00 97.88 222 ALA A C 1
ATOM 1674 O O . ALA A 1 222 ? -18.888 -4.834 21.037 1.00 97.88 222 ALA A O 1
ATOM 1675 N N . LEU A 1 223 ? -16.926 -4.520 19.954 1.00 98.19 223 LEU A N 1
ATOM 1676 C CA . LEU A 1 223 ? -17.336 -4.997 18.643 1.00 98.19 223 LEU A CA 1
ATOM 1677 C C . LEU A 1 223 ? -16.719 -6.367 18.386 1.00 98.19 223 LEU A C 1
ATOM 1679 O O . LEU A 1 223 ? -15.493 -6.494 18.337 1.00 98.19 223 LEU A O 1
ATOM 1683 N N . GLY A 1 224 ? -17.577 -7.362 18.202 1.00 95.94 224 GLY A N 1
ATOM 1684 C CA . GLY A 1 224 ? -17.221 -8.739 17.894 1.00 95.94 224 GLY A CA 1
ATOM 1685 C C . GLY A 1 224 ? -17.397 -9.099 16.417 1.00 95.94 224 GLY A C 1
ATOM 1686 O O . GLY A 1 224 ? -17.810 -8.305 15.569 1.00 95.94 224 GLY A O 1
ATOM 1687 N N . ALA A 1 225 ? -17.080 -10.351 16.093 1.00 95.56 225 ALA A N 1
ATOM 1688 C CA . ALA A 1 225 ? -17.219 -10.896 14.748 1.00 95.56 225 ALA A CA 1
ATOM 1689 C C . ALA A 1 225 ? -18.676 -10.842 14.237 1.00 95.56 225 ALA A C 1
ATOM 1691 O O . ALA A 1 225 ? -19.597 -11.339 14.873 1.00 95.56 225 ALA A O 1
ATOM 1692 N N . GLY A 1 226 ? -18.864 -10.307 13.033 1.00 96.56 226 GLY A N 1
ATOM 1693 C CA . GLY A 1 226 ? -20.153 -10.067 12.380 1.00 96.56 226 GLY A CA 1
ATOM 1694 C C . GLY A 1 226 ? -20.712 -8.652 12.568 1.00 96.56 226 GLY A C 1
ATOM 1695 O O . GLY A 1 226 ? -21.703 -8.313 11.921 1.00 96.56 226 GLY A O 1
ATOM 1696 N N . GLU A 1 227 ? -20.100 -7.818 13.410 1.00 97.56 227 GLU A N 1
ATOM 1697 C CA . GLU A 1 227 ? -20.678 -6.531 13.788 1.00 97.56 227 GLU A CA 1
ATOM 1698 C C . GLU A 1 227 ? -20.243 -5.360 12.898 1.00 97.56 227 GLU A C 1
ATOM 1700 O O . GLU A 1 227 ? -19.171 -5.338 12.282 1.00 97.56 227 GLU A O 1
ATOM 1705 N N . VAL A 1 228 ? -21.120 -4.353 12.843 1.00 97.25 228 VAL A N 1
ATOM 1706 C CA . VAL A 1 228 ? -20.890 -3.075 12.167 1.00 97.25 228 VAL A CA 1
ATOM 1707 C C . VAL A 1 228 ? -21.290 -1.943 13.099 1.00 97.25 228 VAL A C 1
ATOM 1709 O O . VAL A 1 228 ? -22.421 -1.897 13.596 1.00 97.25 228 VAL A O 1
ATOM 1712 N N . TRP A 1 229 ? -20.381 -0.992 13.270 1.00 97.94 229 TRP A N 1
ATOM 1713 C CA . TRP A 1 229 ? -20.580 0.197 14.088 1.00 97.94 229 TRP A CA 1
ATOM 1714 C C . TRP A 1 229 ? -20.332 1.463 13.279 1.00 97.94 229 TRP A C 1
ATOM 1716 O O . TRP A 1 229 ? -19.508 1.482 12.367 1.00 97.94 229 TRP A O 1
ATOM 1726 N N . ALA A 1 230 ? -21.063 2.520 13.613 1.00 98.00 230 ALA A N 1
ATOM 1727 C CA . ALA A 1 230 ? -20.953 3.816 12.970 1.00 98.00 230 ALA A CA 1
ATOM 1728 C C . ALA A 1 230 ? -21.023 4.923 14.021 1.00 98.00 230 ALA A C 1
ATOM 1730 O O . ALA A 1 230 ? -21.809 4.827 14.965 1.00 98.00 230 ALA A O 1
ATOM 1731 N N . TRP A 1 231 ? -20.228 5.975 13.836 1.00 97.81 231 TRP A N 1
ATOM 1732 C CA . TRP A 1 231 ? -20.187 7.135 14.723 1.00 97.81 231 TRP A CA 1
ATOM 1733 C C . TRP A 1 231 ? -20.308 8.445 13.940 1.00 97.81 231 TRP A C 1
ATOM 1735 O O . TRP A 1 231 ? -19.680 8.558 12.884 1.00 97.81 231 TRP A O 1
ATOM 1745 N N . PRO A 1 232 ? -21.047 9.447 14.452 1.00 95.75 232 PRO A N 1
ATOM 1746 C CA . PRO A 1 232 ? -21.831 9.413 15.695 1.00 95.75 232 PRO A CA 1
ATOM 1747 C C . PRO A 1 232 ? -23.098 8.551 15.605 1.00 95.75 232 PRO A C 1
ATOM 1749 O O . PRO A 1 232 ? -23.586 8.080 16.626 1.00 95.75 232 PRO A O 1
ATOM 1752 N N . SER A 1 233 ? -23.610 8.307 14.398 1.00 94.25 233 SER A N 1
ATOM 1753 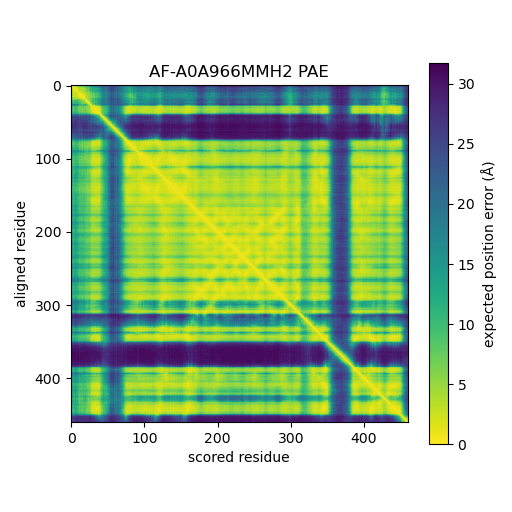C CA . SER A 1 233 ? -24.761 7.434 14.147 1.00 94.25 233 SER A CA 1
ATOM 1754 C C . SER A 1 233 ? -24.649 6.777 12.769 1.00 94.25 233 SER A C 1
ATOM 1756 O O . SER A 1 233 ? -23.747 7.112 12.003 1.00 94.25 233 SER A O 1
ATOM 1758 N N . ARG A 1 234 ? -25.568 5.865 12.424 1.00 92.75 234 ARG A N 1
ATOM 1759 C CA . ARG A 1 234 ? -25.619 5.260 11.080 1.00 92.75 234 ARG A CA 1
ATOM 1760 C C . ARG A 1 234 ? -26.029 6.251 9.986 1.00 92.75 234 ARG A C 1
ATOM 1762 O O . ARG A 1 234 ? -25.543 6.120 8.868 1.00 92.75 234 ARG A O 1
ATOM 1769 N N . ASP A 1 235 ? -26.852 7.243 10.314 1.00 90.75 235 ASP A N 1
ATOM 1770 C CA . ASP A 1 235 ? -27.382 8.209 9.340 1.00 90.75 235 ASP A CA 1
ATOM 1771 C C . ASP A 1 235 ? -26.406 9.360 9.063 1.00 90.75 235 ASP A C 1
ATOM 1773 O O . ASP A 1 235 ? -26.419 9.960 7.992 1.00 90.75 235 ASP A O 1
ATOM 1777 N N . THR A 1 236 ? -25.529 9.658 10.025 1.00 92.62 236 THR A N 1
ATOM 1778 C CA . THR A 1 236 ? -24.560 10.766 9.963 1.00 92.62 236 THR A CA 1
ATOM 1779 C C . THR A 1 236 ? -23.120 10.301 10.163 1.00 92.62 236 THR A C 1
ATOM 1781 O O . THR A 1 236 ? -22.282 11.041 10.674 1.00 92.62 236 THR A O 1
ATOM 1784 N N . ALA A 1 237 ? -22.829 9.055 9.787 1.00 95.06 237 ALA A N 1
ATOM 1785 C CA . ALA A 1 237 ? -21.555 8.403 10.057 1.00 95.06 237 ALA A CA 1
ATOM 1786 C C . ALA A 1 237 ? -20.361 9.170 9.461 1.00 95.06 237 ALA A C 1
ATOM 1788 O O . ALA A 1 237 ? -20.232 9.305 8.245 1.00 95.06 237 ALA A O 1
ATOM 1789 N N . VAL A 1 238 ? -19.433 9.595 10.318 1.00 97.00 238 VAL A N 1
ATOM 1790 C CA . VAL A 1 238 ? -18.087 10.051 9.930 1.00 97.00 238 VAL A CA 1
ATOM 1791 C C . VAL A 1 238 ? -17.025 8.987 10.214 1.00 97.00 238 VAL A C 1
ATOM 1793 O O . VAL A 1 238 ? -15.904 9.090 9.727 1.00 97.00 238 VAL A O 1
ATOM 1796 N N . CYS A 1 239 ? -17.363 7.959 10.993 1.00 98.19 239 CYS A N 1
ATOM 1797 C CA . CYS A 1 239 ? -16.548 6.769 11.196 1.00 98.19 239 CYS A CA 1
ATOM 1798 C C . CYS A 1 239 ? -17.421 5.525 11.041 1.00 98.19 239 CYS A C 1
ATOM 1800 O O . CYS A 1 239 ? -18.546 5.498 11.540 1.00 98.19 239 CYS A O 1
ATOM 1802 N N . ALA A 1 240 ? -16.902 4.505 10.365 1.00 98.12 240 ALA A N 1
ATOM 1803 C CA . ALA A 1 240 ? -17.521 3.192 10.268 1.00 98.12 240 ALA A CA 1
ATOM 1804 C C . ALA A 1 240 ? -16.492 2.102 10.576 1.00 98.12 240 ALA A C 1
ATOM 1806 O O . ALA A 1 240 ? -15.369 2.140 10.072 1.00 98.12 240 ALA A O 1
ATOM 1807 N N . VAL A 1 241 ? -16.895 1.118 11.374 1.00 98.50 241 VAL A N 1
ATOM 1808 C CA . VAL A 1 241 ? -16.100 -0.058 11.726 1.00 98.50 241 VAL A CA 1
ATOM 1809 C C . VAL A 1 241 ? -16.850 -1.293 11.258 1.00 98.50 241 VAL A C 1
ATOM 1811 O O . VAL A 1 241 ? -18.029 -1.458 11.566 1.00 98.50 241 VAL A O 1
ATOM 1814 N N . LEU A 1 242 ? -16.168 -2.151 10.508 1.00 98.00 242 LEU A N 1
ATOM 1815 C CA . LEU A 1 242 ? -16.692 -3.424 10.038 1.00 98.00 242 LEU A CA 1
ATOM 1816 C C . LEU A 1 242 ? -15.817 -4.549 10.584 1.00 98.00 242 LEU A C 1
ATOM 1818 O O . LEU A 1 242 ? -14.606 -4.556 10.355 1.00 98.00 242 LEU A O 1
ATOM 1822 N N . VAL A 1 243 ? -16.441 -5.521 11.247 1.00 97.94 243 VAL A N 1
ATOM 1823 C CA . VAL A 1 243 ? -15.785 -6.703 11.818 1.00 97.94 243 VAL A CA 1
ATOM 1824 C C . VAL A 1 243 ? -16.419 -7.948 11.185 1.00 97.94 243 VAL A C 1
ATOM 1826 O O . VAL A 1 243 ? -17.328 -8.534 11.748 1.00 97.94 243 VAL A O 1
ATOM 1829 N N . PRO A 1 244 ? -16.029 -8.366 9.973 1.00 95.62 244 PRO A N 1
ATOM 1830 C CA . PRO A 1 244 ? -16.607 -9.526 9.297 1.00 95.62 244 PRO A CA 1
ATOM 1831 C C . PRO A 1 244 ? -16.372 -10.832 10.067 1.00 95.62 244 PRO A C 1
ATOM 1833 O O . PRO A 1 244 ? -15.293 -11.057 10.614 1.00 95.62 244 PRO A O 1
ATOM 1836 N N . SER A 1 245 ? -17.360 -11.728 10.055 1.00 92.56 245 SER A N 1
ATOM 1837 C CA . SER A 1 245 ? -17.270 -13.032 10.726 1.00 92.56 245 SER A CA 1
ATOM 1838 C C . SER A 1 245 ? -16.412 -14.052 9.971 1.00 92.56 245 SER A C 1
ATOM 1840 O O . SER A 1 245 ? -15.719 -14.867 10.589 1.00 92.56 245 SER A O 1
ATOM 1842 N N . ALA A 1 246 ? -16.437 -13.998 8.638 1.00 93.00 246 ALA A N 1
ATOM 1843 C CA . ALA A 1 246 ? -15.719 -14.926 7.777 1.00 93.00 246 ALA A CA 1
ATOM 1844 C C . ALA A 1 246 ? -14.265 -14.476 7.524 1.00 93.00 246 ALA A C 1
ATOM 1846 O O . ALA A 1 246 ? -14.019 -13.288 7.273 1.00 93.00 246 ALA A O 1
ATOM 1847 N N . PRO A 1 247 ? -13.294 -15.410 7.542 1.00 93.50 247 PRO A N 1
ATOM 1848 C CA . PRO A 1 247 ? -11.950 -15.133 7.058 1.00 93.50 247 PRO A CA 1
ATOM 1849 C C . PRO A 1 247 ? -11.959 -14.891 5.541 1.00 93.50 247 PRO A C 1
ATOM 1851 O O . PRO A 1 247 ? -12.889 -15.263 4.825 1.00 93.50 247 PRO A O 1
ATOM 1854 N N . ARG A 1 248 ? -10.892 -14.271 5.046 1.00 91.88 248 ARG A N 1
ATOM 1855 C CA . ARG A 1 248 ? -10.620 -14.036 3.624 1.00 91.88 248 ARG A CA 1
ATOM 1856 C C . ARG A 1 248 ? -9.201 -14.488 3.287 1.00 91.88 248 ARG A C 1
ATOM 1858 O O . ARG A 1 248 ? -8.445 -14.870 4.179 1.00 91.88 248 ARG A O 1
ATOM 1865 N N . ALA A 1 249 ? -8.827 -14.407 2.009 1.00 88.25 249 ALA A N 1
ATOM 1866 C CA . ALA A 1 249 ? -7.441 -14.614 1.596 1.00 88.25 249 ALA A CA 1
ATOM 1867 C C . ALA A 1 249 ? -6.495 -13.753 2.457 1.00 88.25 249 ALA A C 1
ATOM 1869 O O . ALA A 1 249 ? -6.687 -12.540 2.592 1.00 88.25 249 ALA A O 1
ATOM 1870 N N . GLY A 1 250 ? -5.544 -14.428 3.102 1.00 88.62 250 GLY A N 1
ATOM 1871 C CA . GLY A 1 250 ? -4.553 -13.848 4.001 1.00 88.62 250 GLY A CA 1
ATOM 1872 C C . GLY A 1 250 ? -4.929 -13.800 5.487 1.00 88.62 250 GLY A C 1
ATOM 1873 O O . GLY A 1 250 ? -4.039 -13.747 6.332 1.00 88.62 250 GLY A O 1
ATOM 1874 N N . GLY A 1 251 ? -6.207 -13.853 5.868 1.00 94.31 251 GLY A N 1
ATOM 1875 C CA . GLY A 1 251 ? -6.566 -13.775 7.287 1.00 94.31 251 GLY A CA 1
ATOM 1876 C C . GLY A 1 251 ? -7.959 -13.239 7.565 1.00 94.31 251 GLY A C 1
ATOM 1877 O O . GLY A 1 251 ? -8.840 -13.225 6.706 1.00 94.31 251 GLY A O 1
ATOM 1878 N N . ARG A 1 252 ? -8.160 -12.761 8.790 1.00 95.94 252 ARG A N 1
ATOM 1879 C CA . ARG A 1 252 ? -9.358 -12.019 9.197 1.00 95.94 252 ARG A CA 1
ATOM 1880 C C . ARG A 1 252 ? -9.039 -10.527 9.174 1.00 95.94 252 ARG A C 1
ATOM 1882 O O . ARG A 1 252 ? -7.996 -10.118 9.676 1.00 95.94 252 ARG A O 1
ATOM 1889 N N . LEU A 1 253 ? -9.923 -9.725 8.582 1.00 96.12 253 LEU A N 1
ATOM 1890 C CA . LEU A 1 253 ? -9.748 -8.276 8.436 1.00 96.12 253 LEU A CA 1
ATOM 1891 C C . LEU A 1 253 ? -10.867 -7.548 9.166 1.00 96.12 253 LEU A C 1
ATOM 1893 O O . LEU A 1 253 ? -12.015 -7.693 8.757 1.00 96.12 253 LEU A O 1
ATOM 1897 N N . MET A 1 254 ? -10.523 -6.698 10.127 1.00 97.88 254 MET A N 1
ATOM 1898 C CA . MET A 1 254 ? -11.400 -5.635 10.619 1.00 97.88 254 MET A CA 1
ATOM 1899 C C . MET A 1 254 ? -11.052 -4.337 9.890 1.00 97.88 254 MET A C 1
ATOM 1901 O O . MET A 1 254 ? -9.882 -4.051 9.632 1.00 97.88 254 MET A O 1
ATOM 1905 N N . TRP A 1 255 ? -12.061 -3.554 9.529 1.00 97.25 255 TRP A N 1
ATOM 1906 C CA . TRP A 1 255 ? -11.883 -2.358 8.713 1.00 97.25 255 TRP A CA 1
ATOM 1907 C C . TRP A 1 255 ? -12.439 -1.138 9.430 1.00 97.25 255 TRP A C 1
ATOM 1909 O O . TRP A 1 255 ? -13.593 -1.150 9.850 1.00 97.25 255 TRP A O 1
ATOM 1919 N N . VAL A 1 256 ? -11.631 -0.085 9.550 1.00 98.19 256 VAL A N 1
ATOM 1920 C CA . VAL A 1 256 ? -12.052 1.203 10.114 1.00 98.19 256 VAL A CA 1
ATOM 1921 C C . VAL A 1 256 ? -11.932 2.262 9.034 1.00 98.19 256 VAL A C 1
ATOM 1923 O O . VAL A 1 256 ? -10.854 2.471 8.483 1.00 98.19 256 VAL A O 1
ATOM 1926 N N . ARG A 1 257 ? -13.030 2.941 8.720 1.00 96.94 257 ARG A N 1
ATOM 1927 C CA . ARG A 1 257 ? -13.091 4.007 7.720 1.00 96.94 257 ARG A CA 1
ATOM 1928 C C . ARG A 1 257 ? -13.456 5.319 8.394 1.00 96.94 257 ARG A C 1
ATOM 1930 O O . ARG A 1 257 ? -14.447 5.375 9.112 1.00 96.94 257 ARG A O 1
ATOM 1937 N N . LEU A 1 258 ? -12.700 6.369 8.097 1.00 96.75 258 LEU A N 1
ATOM 1938 C CA . LEU A 1 258 ? -12.978 7.744 8.492 1.00 96.75 258 LEU A CA 1
ATOM 1939 C C . LEU A 1 258 ? -13.365 8.576 7.268 1.00 96.75 258 LEU A C 1
ATOM 1941 O O . LEU A 1 258 ? -12.763 8.456 6.197 1.00 96.75 258 LEU A O 1
ATOM 1945 N N . ALA A 1 259 ? -14.363 9.435 7.435 1.00 95.94 259 ALA A N 1
ATOM 1946 C CA . ALA A 1 259 ? -14.660 10.522 6.513 1.00 95.94 259 ALA A CA 1
ATOM 1947 C C . ALA A 1 259 ? -13.461 11.496 6.419 1.00 95.94 259 ALA A C 1
ATOM 1949 O O . ALA A 1 259 ? -12.562 11.449 7.266 1.00 95.94 259 ALA A O 1
ATOM 1950 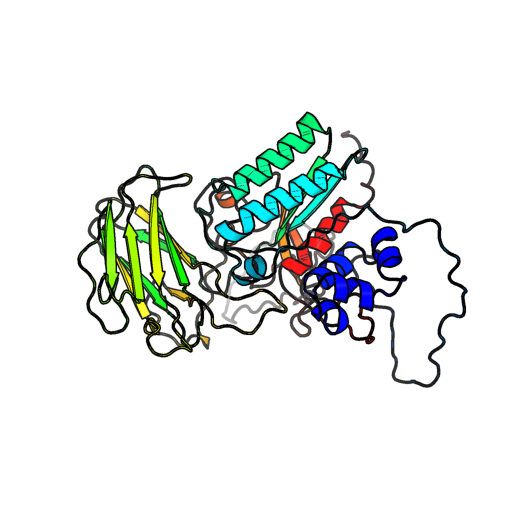N N . PRO A 1 260 ? -13.409 12.367 5.394 1.00 95.00 260 PRO A N 1
ATOM 1951 C CA . PRO A 1 260 ? -12.414 13.437 5.321 1.00 95.00 260 PRO A CA 1
ATOM 1952 C C . PRO A 1 260 ? -12.360 14.267 6.612 1.00 95.00 260 PRO A C 1
ATOM 1954 O O . PRO A 1 260 ? -13.388 14.482 7.246 1.00 95.00 260 PRO A O 1
ATOM 1957 N N . THR A 1 261 ? -11.186 14.779 6.985 1.00 95.44 261 THR A N 1
ATOM 1958 C CA . THR A 1 261 ? -11.059 15.768 8.076 1.00 95.44 261 THR A CA 1
ATOM 1959 C C . THR A 1 261 ? -11.246 17.204 7.582 1.00 95.44 261 THR A C 1
ATOM 1961 O O . THR A 1 261 ? -11.347 18.129 8.383 1.00 95.44 261 THR A O 1
ATOM 1964 N N . GLN A 1 262 ? -11.308 17.394 6.262 1.00 93.00 262 GLN A N 1
ATOM 1965 C CA . GLN A 1 262 ? -11.641 18.645 5.596 1.00 93.00 262 GLN A CA 1
ATOM 1966 C C . GLN A 1 262 ? -12.663 18.372 4.493 1.00 93.00 262 GLN A C 1
ATOM 1968 O O . GLN A 1 262 ? -12.449 17.524 3.630 1.00 93.00 262 GLN A O 1
ATOM 1973 N N . VAL A 1 263 ? -13.751 19.132 4.502 1.00 92.94 263 VAL A N 1
ATOM 1974 C CA . VAL A 1 263 ? -14.783 19.130 3.459 1.00 92.94 263 VAL A CA 1
ATOM 1975 C C . VAL A 1 263 ? -14.941 20.544 2.911 1.00 92.94 263 VAL A C 1
ATOM 1977 O O . VAL A 1 263 ? -14.503 21.508 3.549 1.00 92.94 263 VAL A O 1
ATOM 1980 N N . PHE A 1 264 ? -15.529 20.675 1.723 1.00 89.38 264 PHE A N 1
ATOM 1981 C CA . PHE A 1 264 ? -15.717 21.981 1.076 1.00 89.38 264 PHE A CA 1
ATOM 1982 C C . PHE A 1 264 ? -17.181 22.306 0.799 1.00 89.38 264 PHE A C 1
ATOM 1984 O O . PHE A 1 264 ? -17.489 23.471 0.551 1.00 89.38 264 PHE A O 1
ATOM 1991 N N . GLN A 1 265 ? -18.080 21.316 0.839 1.00 90.25 265 GLN A N 1
ATOM 1992 C CA . GLN A 1 265 ? -19.505 21.562 0.646 1.00 90.25 265 GLN A CA 1
ATOM 1993 C C . GLN A 1 265 ? -20.238 21.621 1.995 1.00 90.25 265 GLN A C 1
ATOM 1995 O O . GLN A 1 265 ? -19.979 20.798 2.878 1.00 90.25 265 GLN A O 1
ATOM 2000 N N . PRO A 1 266 ? -21.174 22.571 2.179 1.00 85.94 266 PRO A N 1
ATOM 2001 C CA . PRO A 1 266 ? -22.038 22.592 3.353 1.00 85.94 266 PRO A CA 1
ATOM 2002 C C . PRO A 1 266 ? -22.810 21.276 3.502 1.00 85.94 266 PRO A C 1
ATOM 2004 O O . PRO A 1 266 ? -23.396 20.784 2.541 1.00 85.94 266 PRO A O 1
ATOM 2007 N N . GLY A 1 267 ? -22.832 20.723 4.715 1.00 84.81 267 GLY A N 1
ATOM 2008 C CA . GLY A 1 267 ? -23.539 19.475 5.020 1.00 84.81 267 GLY A CA 1
ATOM 2009 C C . GLY A 1 267 ? -22.748 18.193 4.740 1.00 84.81 267 GLY A C 1
ATOM 2010 O O . GLY A 1 267 ? -23.213 17.121 5.124 1.00 84.81 267 GLY A O 1
ATOM 2011 N N . GLU A 1 268 ? -21.554 18.268 4.141 1.00 89.25 268 GLU A N 1
ATOM 2012 C CA . GLU A 1 268 ? -20.675 17.098 4.042 1.00 89.25 268 GLU A CA 1
ATOM 2013 C C . GLU A 1 268 ? -20.125 16.708 5.431 1.00 89.25 268 GLU A C 1
ATOM 2015 O O . GLU A 1 268 ? -19.641 17.568 6.174 1.00 89.25 268 GLU A O 1
ATOM 2020 N N . PRO A 1 269 ? -20.172 15.417 5.805 1.00 89.81 269 PRO A N 1
ATOM 2021 C CA . PRO A 1 269 ? -19.668 14.954 7.091 1.00 89.81 269 PRO A CA 1
ATOM 2022 C C . PRO A 1 269 ? -18.133 15.017 7.128 1.00 89.81 269 PRO A C 1
ATOM 2024 O O . PRO A 1 269 ? -17.459 14.386 6.312 1.00 89.81 269 PRO A O 1
ATOM 2027 N N . ALA A 1 270 ? -17.582 15.741 8.106 1.00 95.06 270 ALA A N 1
ATOM 2028 C CA . ALA A 1 270 ? -16.148 15.786 8.384 1.00 95.06 270 ALA A CA 1
ATOM 2029 C C . ALA A 1 270 ? -15.822 15.025 9.675 1.00 95.06 270 ALA A C 1
ATOM 2031 O O . ALA A 1 270 ? -16.431 15.261 10.721 1.00 95.06 270 ALA A O 1
ATOM 2032 N N . ALA A 1 271 ? -14.849 14.119 9.617 1.00 96.75 271 ALA A N 1
ATOM 2033 C CA . ALA A 1 271 ? -14.344 13.444 10.802 1.00 96.75 271 ALA A CA 1
ATOM 2034 C C . ALA A 1 271 ? -13.498 14.417 11.646 1.00 96.75 271 ALA A C 1
ATOM 2036 O O . ALA A 1 271 ? -12.681 15.155 11.087 1.00 96.75 271 ALA A O 1
ATOM 2037 N N . PRO A 1 272 ? -13.627 14.415 12.986 1.00 96.50 272 PRO A N 1
ATOM 2038 C CA . PRO A 1 272 ? -12.737 15.188 13.842 1.00 96.50 272 PRO A CA 1
ATOM 2039 C C . PRO A 1 272 ? -11.279 14.748 13.655 1.00 96.50 272 PRO A C 1
ATOM 2041 O O . PRO A 1 272 ? -10.952 13.556 13.711 1.00 96.50 272 PRO A O 1
ATOM 2044 N N . CYS A 1 273 ? -10.392 15.725 13.462 1.00 95.88 273 CYS A N 1
ATOM 2045 C CA . CYS A 1 273 ? -8.955 15.508 13.568 1.00 95.88 273 CYS A CA 1
ATOM 2046 C C . CYS A 1 273 ? -8.546 15.296 15.035 1.00 95.88 273 CYS A C 1
ATOM 2048 O O . CYS A 1 273 ? -9.232 15.736 15.958 1.00 95.88 273 CYS A O 1
ATOM 2050 N N . GLY A 1 274 ? -7.403 14.650 15.248 1.00 95.31 274 GLY A N 1
ATOM 2051 C CA . GLY A 1 274 ? -6.884 14.297 16.565 1.00 95.31 274 GLY A CA 1
ATOM 2052 C C . GLY A 1 274 ? -6.681 12.794 16.718 1.00 95.31 274 GLY A C 1
ATOM 2053 O O . GLY A 1 274 ? -6.621 12.049 15.739 1.00 95.31 274 GLY A O 1
ATOM 2054 N N . VAL A 1 275 ? -6.550 12.347 17.965 1.00 96.19 275 VAL A N 1
ATOM 2055 C CA . VAL A 1 275 ? -6.226 10.953 18.280 1.00 96.19 275 VAL A CA 1
ATOM 2056 C C . VAL A 1 275 ? -7.498 10.120 18.403 1.00 96.19 275 VAL A C 1
ATOM 2058 O O . VAL A 1 275 ? -8.232 10.222 19.386 1.00 96.19 275 VAL A O 1
ATOM 2061 N N . TRP A 1 276 ? -7.725 9.265 17.412 1.00 98.00 276 TRP A N 1
ATOM 2062 C CA . TRP A 1 276 ? -8.679 8.166 17.481 1.00 98.00 276 TRP A CA 1
ATOM 2063 C C . TRP A 1 276 ? -8.038 6.991 18.216 1.00 98.00 276 TRP A C 1
ATOM 2065 O O . TRP A 1 276 ? -6.884 6.651 17.957 1.00 98.00 276 TRP A O 1
ATOM 2075 N N . ARG A 1 277 ? -8.771 6.362 19.135 1.00 97.75 277 ARG A N 1
ATOM 2076 C CA . ARG A 1 277 ? -8.263 5.235 19.935 1.00 97.75 277 ARG A CA 1
ATOM 2077 C C . ARG A 1 277 ? -8.977 3.957 19.535 1.00 97.75 277 ARG A C 1
ATOM 2079 O O . ARG A 1 277 ? -10.203 3.934 19.494 1.00 97.75 277 ARG A O 1
ATOM 2086 N N . LEU A 1 278 ? -8.210 2.909 19.264 1.00 98.44 278 LEU A N 1
ATOM 2087 C CA . LEU A 1 278 ? -8.691 1.566 18.977 1.00 98.44 278 LEU A CA 1
ATOM 2088 C C . LEU A 1 278 ? -8.184 0.649 20.084 1.00 98.44 278 LEU A C 1
ATOM 2090 O O . LEU A 1 278 ? -6.976 0.476 20.239 1.00 98.44 278 LEU A O 1
ATOM 2094 N N . ARG A 1 279 ? -9.098 0.099 20.877 1.00 98.06 279 ARG A N 1
ATOM 2095 C CA . ARG A 1 279 ? -8.781 -0.783 22.001 1.00 98.06 279 ARG A CA 1
ATOM 2096 C C . ARG A 1 279 ? -9.133 -2.212 21.648 1.00 98.06 279 ARG A C 1
ATOM 2098 O O . ARG A 1 279 ? -10.220 -2.465 21.140 1.00 98.06 279 ARG A O 1
ATOM 2105 N N . PHE A 1 280 ? -8.211 -3.115 21.939 1.00 98.25 280 PHE A N 1
ATOM 2106 C CA . PHE A 1 280 ? -8.308 -4.527 21.615 1.00 98.25 280 PHE A CA 1
ATOM 2107 C C . PHE A 1 280 ? -8.241 -5.349 22.888 1.00 98.25 280 PHE A C 1
ATOM 2109 O O . PHE A 1 280 ? -7.303 -5.179 23.670 1.00 98.25 280 PHE A O 1
ATOM 2116 N N . THR A 1 281 ? -9.180 -6.272 23.048 1.00 97.62 281 THR A N 1
ATOM 2117 C CA . THR A 1 281 ? -9.141 -7.287 24.102 1.00 97.62 281 THR A CA 1
ATOM 2118 C C . THR A 1 281 ? -9.265 -8.655 23.450 1.00 97.62 281 THR A C 1
ATOM 2120 O O . THR A 1 281 ? -10.155 -8.885 22.640 1.00 97.62 281 THR A O 1
ATOM 2123 N N . SER A 1 282 ? -8.350 -9.566 23.770 1.00 96.88 282 SER A N 1
ATOM 2124 C CA . SER A 1 282 ? -8.358 -10.928 23.231 1.00 96.88 282 SER A CA 1
ATOM 2125 C C . SER A 1 282 ? -8.408 -11.949 24.360 1.00 96.88 282 SER A C 1
ATOM 2127 O O . SER A 1 282 ? -7.855 -11.724 25.437 1.00 96.88 282 SER A O 1
ATOM 2129 N N . HIS A 1 283 ? -9.029 -13.098 24.105 1.00 95.50 283 HIS A N 1
ATOM 2130 C CA . HIS A 1 283 ? -8.989 -14.260 25.001 1.00 95.50 283 HIS A CA 1
ATOM 2131 C C . HIS A 1 283 ? -7.827 -15.211 24.690 1.00 95.50 283 HIS A C 1
ATOM 2133 O O . HIS A 1 283 ? -7.535 -16.107 25.478 1.00 95.50 283 HIS A O 1
ATOM 2139 N N . VAL A 1 284 ? -7.153 -15.011 23.556 1.00 96.44 284 VAL A N 1
ATOM 2140 C CA . VAL A 1 284 ? -5.993 -15.795 23.116 1.00 96.44 284 VAL A CA 1
ATOM 2141 C C . VAL A 1 284 ? -4.816 -14.873 22.790 1.00 96.44 284 VAL A C 1
ATOM 2143 O O . VAL A 1 284 ? -5.041 -13.710 22.442 1.00 96.44 284 VAL A O 1
ATOM 2146 N N . PRO A 1 285 ? -3.562 -15.346 22.889 1.00 97.12 285 PRO A N 1
ATOM 2147 C CA . PRO A 1 285 ? -2.427 -14.587 22.387 1.00 97.12 285 PRO A CA 1
ATOM 2148 C C . PRO A 1 285 ? -2.611 -14.348 20.891 1.00 97.12 285 PRO A C 1
ATOM 2150 O O . PRO A 1 285 ? -2.795 -15.303 20.140 1.00 97.12 285 PRO A O 1
ATOM 2153 N N . LEU A 1 286 ? -2.595 -13.087 20.469 1.00 96.50 286 LEU A N 1
ATOM 2154 C CA . LEU A 1 286 ? -2.935 -12.713 19.099 1.00 96.50 286 LEU A CA 1
ATOM 2155 C C . LEU A 1 286 ? -2.102 -11.517 18.651 1.00 96.50 286 LEU A C 1
ATOM 2157 O O . LEU A 1 286 ? -2.033 -10.513 19.352 1.00 96.50 286 LEU A O 1
ATOM 2161 N N . ARG A 1 287 ? -1.532 -11.581 17.446 1.00 95.81 287 ARG A N 1
ATOM 2162 C CA . ARG A 1 287 ? -0.925 -10.413 16.803 1.00 95.81 287 ARG A CA 1
ATOM 2163 C C . ARG A 1 287 ? -1.916 -9.745 15.856 1.00 95.81 287 ARG A C 1
ATOM 2165 O O . ARG A 1 287 ? -2.394 -10.377 14.915 1.00 95.81 287 ARG A O 1
ATOM 2172 N N . VAL A 1 288 ? -2.159 -8.453 16.066 1.00 96.56 288 VAL A N 1
ATOM 2173 C CA . VAL A 1 288 ? -2.943 -7.603 15.160 1.00 96.56 288 VAL A CA 1
ATOM 2174 C C . VAL A 1 288 ? -1.991 -6.727 14.359 1.00 96.56 288 VAL A C 1
ATOM 2176 O O . VAL A 1 288 ? -1.239 -5.949 14.939 1.00 96.56 288 VAL A O 1
ATOM 2179 N N . HIS A 1 289 ? -2.032 -6.828 13.034 1.00 96.19 289 HIS A N 1
ATOM 2180 C CA . HIS A 1 289 ? -1.306 -5.937 12.129 1.00 96.19 289 HIS A CA 1
ATOM 2181 C C . HIS A 1 289 ? -2.217 -4.806 11.667 1.00 96.19 289 HIS A C 1
ATOM 2183 O O . HIS A 1 289 ? -3.342 -5.055 11.252 1.00 96.19 289 HIS A O 1
ATOM 2189 N N . ALA A 1 290 ? -1.732 -3.573 11.706 1.00 96.19 290 ALA A N 1
ATOM 2190 C CA . ALA A 1 290 ? -2.482 -2.385 11.343 1.00 96.19 290 ALA A CA 1
ATOM 2191 C C . ALA A 1 290 ? -1.804 -1.685 10.163 1.00 96.19 290 ALA A C 1
ATOM 2193 O O . ALA A 1 290 ? -0.640 -1.299 10.276 1.00 96.19 290 ALA A O 1
ATOM 2194 N N . TYR A 1 291 ? -2.532 -1.493 9.061 1.00 95.56 291 TYR A N 1
ATOM 2195 C CA . TYR A 1 291 ? -2.046 -0.804 7.866 1.00 95.56 291 TYR A CA 1
ATOM 2196 C C . TYR A 1 291 ? -2.980 0.336 7.471 1.00 95.56 291 TYR A C 1
ATOM 2198 O O . TYR A 1 291 ? -4.157 0.143 7.156 1.00 95.56 291 TYR A O 1
ATOM 2206 N N . LEU A 1 292 ? -2.447 1.551 7.516 1.00 94.25 292 LEU A N 1
ATOM 2207 C CA . LEU A 1 292 ? -3.168 2.779 7.242 1.00 94.25 292 LEU A CA 1
ATOM 2208 C C . LEU A 1 292 ? -3.025 3.136 5.757 1.00 94.25 292 LEU A C 1
ATOM 2210 O O . LEU A 1 292 ? -1.952 3.529 5.288 1.00 94.25 292 LEU A O 1
ATOM 2214 N N . ALA A 1 293 ? -4.119 3.007 5.014 1.00 91.44 293 ALA A N 1
ATOM 2215 C CA . ALA A 1 293 ? -4.097 3.070 3.564 1.00 91.44 293 ALA A CA 1
ATOM 2216 C C . ALA A 1 293 ? -3.663 4.429 3.022 1.00 91.44 293 ALA A C 1
ATOM 2218 O O . ALA A 1 293 ? -3.929 5.483 3.596 1.00 91.44 293 ALA A O 1
ATOM 2219 N N . ARG A 1 294 ? -3.008 4.412 1.864 1.00 87.88 294 ARG A N 1
ATOM 2220 C CA . ARG A 1 294 ? -2.511 5.626 1.227 1.00 87.88 294 ARG A CA 1
ATOM 2221 C C . ARG A 1 294 ? -3.658 6.410 0.596 1.00 87.88 294 ARG A C 1
ATOM 2223 O O . ARG A 1 294 ? -4.320 5.894 -0.294 1.00 87.88 294 ARG A O 1
ATOM 2230 N N . VAL A 1 295 ? -3.833 7.674 0.990 1.00 77.88 295 VAL A N 1
ATOM 2231 C CA . VAL A 1 295 ? -4.867 8.548 0.391 1.00 77.88 295 VAL A CA 1
ATOM 2232 C C . VAL A 1 295 ? -4.321 9.817 -0.257 1.00 77.88 295 VAL A C 1
ATOM 2234 O O . VAL A 1 295 ? -5.077 10.536 -0.902 1.00 77.88 295 VAL A O 1
ATOM 2237 N N . TRP A 1 296 ? -3.021 10.103 -0.134 1.00 73.75 296 TRP A N 1
ATOM 2238 C CA . TRP A 1 296 ? -2.409 11.263 -0.790 1.00 73.75 296 TRP A CA 1
ATOM 2239 C C . TRP A 1 296 ? -1.903 10.915 -2.201 1.00 73.75 296 TRP A C 1
ATOM 2241 O O . TRP A 1 296 ? -1.378 9.815 -2.434 1.00 73.75 296 TRP A O 1
ATOM 2251 N N . PRO A 1 297 ? -1.974 11.866 -3.147 1.00 67.75 297 PRO A N 1
ATOM 2252 C CA . PRO A 1 297 ? -1.602 11.613 -4.528 1.00 67.75 297 PRO A CA 1
ATOM 2253 C C . PRO A 1 297 ? -0.087 11.463 -4.719 1.00 67.75 297 PRO A C 1
ATOM 2255 O O . PRO A 1 297 ? 0.728 11.891 -3.901 1.00 67.75 297 PRO A O 1
ATOM 2258 N N . GLY A 1 298 ? 0.308 10.820 -5.819 1.00 65.94 298 GLY A N 1
ATOM 2259 C CA . GLY A 1 298 ? 1.708 10.758 -6.243 1.00 65.94 298 GLY A CA 1
ATOM 2260 C C . GLY A 1 298 ? 2.264 12.108 -6.727 1.00 65.94 298 GLY A C 1
ATOM 2261 O O . GLY A 1 298 ? 1.522 13.090 -6.829 1.00 65.94 298 GLY A O 1
ATOM 2262 N N . PRO A 1 299 ? 3.568 12.162 -7.056 1.00 62.53 299 PRO A N 1
ATOM 2263 C CA . PRO A 1 299 ? 4.198 13.349 -7.636 1.00 62.53 299 PRO A CA 1
ATOM 2264 C C . PRO A 1 299 ? 3.417 13.887 -8.851 1.00 62.53 299 PRO A C 1
ATOM 2266 O O . PRO A 1 299 ? 2.986 13.115 -9.705 1.00 62.53 299 PRO A O 1
ATOM 2269 N N . GLY A 1 300 ? 3.211 15.208 -8.915 1.00 61.44 300 GLY A N 1
ATOM 2270 C CA . GLY A 1 300 ? 2.406 15.876 -9.955 1.00 61.44 300 GLY A CA 1
ATOM 2271 C C . GLY A 1 300 ? 0.897 15.954 -9.664 1.00 61.44 300 GLY A C 1
ATOM 2272 O O . GLY A 1 300 ? 0.161 16.655 -10.364 1.00 61.44 300 GLY A O 1
ATOM 2273 N N . GLY A 1 301 ? 0.423 15.281 -8.610 1.00 65.69 301 GLY A N 1
ATOM 2274 C CA . GLY A 1 301 ? -0.933 15.449 -8.094 1.00 65.69 301 GLY A CA 1
ATOM 2275 C C . GLY A 1 301 ? -1.158 16.812 -7.432 1.00 65.69 301 GLY A C 1
ATOM 2276 O O . GLY A 1 301 ? -0.213 17.508 -7.062 1.00 65.69 301 GLY A O 1
ATOM 2277 N N . LYS A 1 302 ? -2.431 17.192 -7.263 1.00 70.38 302 LYS A N 1
ATOM 2278 C CA . LYS A 1 302 ? -2.785 18.355 -6.437 1.00 70.38 302 LYS A CA 1
ATOM 2279 C C . LYS A 1 302 ? -2.337 18.079 -4.992 1.00 70.38 302 LYS A C 1
ATOM 2281 O O . LYS A 1 302 ? -2.562 16.955 -4.542 1.00 70.38 302 LYS A O 1
ATOM 2286 N N . PRO A 1 303 ? -1.719 19.037 -4.278 1.00 73.69 303 PRO A N 1
ATOM 2287 C CA . PRO A 1 303 ? -1.473 18.889 -2.847 1.00 73.69 303 PRO A CA 1
ATOM 2288 C C . PRO A 1 303 ? -2.762 18.471 -2.134 1.00 73.69 303 PRO A C 1
ATOM 2290 O O . PRO A 1 303 ? -3.830 18.976 -2.474 1.00 73.69 303 PRO A O 1
ATOM 2293 N N . ALA A 1 304 ? -2.653 17.518 -1.216 1.00 77.94 304 ALA A N 1
ATOM 2294 C CA . ALA A 1 304 ? -3.770 16.993 -0.441 1.00 77.94 304 ALA A CA 1
ATOM 2295 C C . ALA A 1 304 ? -3.278 16.636 0.961 1.00 77.94 304 ALA A C 1
ATOM 2297 O O . ALA A 1 304 ? -2.089 16.324 1.146 1.00 77.94 304 ALA A O 1
ATOM 2298 N N . GLY A 1 305 ? -4.187 16.652 1.930 1.00 81.94 305 GLY A N 1
ATOM 2299 C CA . GLY A 1 305 ? -3.889 16.185 3.276 1.00 81.94 305 GLY A CA 1
ATOM 2300 C C . GLY A 1 305 ? -3.551 14.694 3.319 1.00 81.94 305 GLY A C 1
ATOM 2301 O O . GLY A 1 305 ? -3.741 13.931 2.367 1.00 81.94 305 GLY A O 1
ATOM 2302 N N . ARG A 1 306 ? -2.983 14.272 4.448 1.00 86.38 306 ARG A N 1
ATOM 2303 C CA . ARG A 1 306 ? -2.568 12.882 4.682 1.00 86.38 306 ARG A CA 1
ATOM 2304 C C . ARG A 1 306 ? -3.600 12.158 5.535 1.00 86.38 306 ARG A C 1
ATOM 2306 O O . ARG A 1 306 ? -4.296 12.783 6.322 1.00 86.38 306 ARG A O 1
ATOM 2313 N N . GLN A 1 307 ? -3.616 10.829 5.464 1.00 88.50 307 GLN A N 1
ATOM 2314 C CA . GLN A 1 307 ? -4.505 10.013 6.293 1.00 88.50 307 GLN A CA 1
ATOM 2315 C C . GLN A 1 307 ? -4.133 9.944 7.783 1.00 88.50 307 GLN A C 1
ATOM 2317 O O . GLN A 1 307 ? -4.918 9.428 8.573 1.00 88.50 307 GLN A O 1
ATOM 2322 N N . GLY A 1 308 ? -2.952 10.428 8.175 1.00 92.50 308 GLY A N 1
ATOM 2323 C CA . GLY A 1 308 ? -2.500 10.411 9.567 1.00 92.50 308 GLY A CA 1
ATOM 2324 C C . GLY A 1 308 ? -1.346 9.451 9.849 1.00 92.50 308 GLY A C 1
ATOM 2325 O O . GLY A 1 308 ? -0.588 9.106 8.937 1.00 92.50 308 GLY A O 1
ATOM 2326 N N . ARG A 1 309 ? -1.206 9.075 11.125 1.00 93.94 309 ARG A N 1
ATOM 2327 C CA . ARG A 1 309 ? -0.138 8.219 11.676 1.00 93.94 309 ARG A CA 1
ATOM 2328 C C . ARG A 1 309 ? -0.691 7.231 12.708 1.00 93.94 309 ARG A C 1
ATOM 2330 O O . ARG A 1 309 ? -1.731 7.487 13.310 1.00 93.94 309 ARG A O 1
ATOM 2337 N N . LEU A 1 310 ? 0.021 6.129 12.917 1.00 94.00 310 LEU A N 1
ATOM 2338 C CA . LEU A 1 310 ? -0.296 5.068 13.871 1.00 94.00 310 LEU A CA 1
ATOM 2339 C C . LEU A 1 310 ? 0.716 5.022 15.021 1.00 94.00 310 LEU A C 1
ATOM 2341 O O . LEU A 1 310 ? 1.926 5.100 14.795 1.00 94.00 310 LEU A O 1
ATOM 2345 N N . TRP A 1 311 ? 0.223 4.803 16.241 1.00 90.94 311 TRP A N 1
ATOM 2346 C CA . TRP A 1 311 ? 1.036 4.715 17.454 1.00 90.94 311 TRP A CA 1
ATOM 2347 C C . TRP A 1 311 ? 0.543 3.606 18.387 1.00 90.94 311 TRP A C 1
ATOM 2349 O O . TRP A 1 311 ? -0.633 3.549 18.719 1.00 90.94 311 TRP A O 1
ATOM 2359 N N . VAL A 1 312 ? 1.445 2.743 18.860 1.00 87.25 312 VAL A N 1
ATOM 2360 C CA . VAL A 1 312 ? 1.124 1.666 19.829 1.00 87.25 312 VAL A CA 1
ATOM 2361 C C . VAL A 1 312 ? 1.304 2.130 21.284 1.00 87.25 312 VAL A C 1
ATOM 2363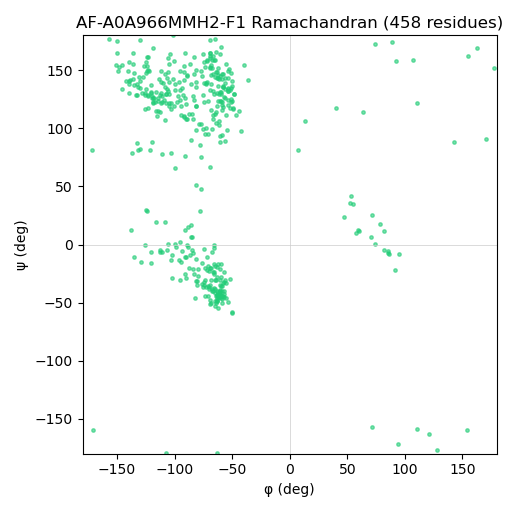 O O . VAL A 1 312 ? 0.907 1.456 22.228 1.00 87.25 312 VAL A O 1
ATOM 2366 N N . ARG A 1 313 ? 1.920 3.299 21.496 1.00 74.19 313 ARG A N 1
ATOM 2367 C CA . ARG A 1 313 ? 2.081 3.927 22.812 1.00 74.19 313 ARG A CA 1
ATOM 2368 C C . ARG A 1 313 ? 1.848 5.426 22.686 1.00 74.19 313 ARG A C 1
ATOM 2370 O O . ARG A 1 313 ? 2.350 6.036 21.741 1.00 74.19 313 ARG A O 1
ATOM 2377 N N . ALA A 1 314 ? 1.138 6.008 23.653 1.00 60.53 314 ALA A N 1
ATOM 2378 C CA . ALA A 1 314 ? 1.024 7.455 23.780 1.00 60.53 314 ALA A CA 1
ATOM 2379 C C . ALA A 1 314 ? 2.430 8.046 23.950 1.00 60.53 314 ALA A C 1
ATOM 2381 O O . ALA A 1 314 ? 3.173 7.649 24.850 1.00 60.53 314 ALA A O 1
ATOM 2382 N N . SER A 1 315 ? 2.826 8.957 23.064 1.00 52.44 315 SER A N 1
ATOM 2383 C CA . SER A 1 315 ? 4.141 9.575 23.181 1.00 52.44 315 SER A CA 1
ATOM 2384 C C . SER A 1 315 ? 4.166 10.598 24.307 1.00 52.44 315 SER A C 1
ATOM 2386 O O . SER A 1 315 ? 3.353 11.517 24.327 1.00 52.44 315 SER A O 1
ATOM 2388 N N . GLN A 1 316 ? 5.150 10.478 25.197 1.00 50.53 316 GLN A N 1
ATOM 2389 C CA . GLN A 1 316 ? 5.467 11.503 26.195 1.00 50.53 316 GLN A CA 1
ATOM 2390 C C . GLN A 1 316 ? 6.459 12.562 25.678 1.00 50.53 316 GLN A C 1
ATOM 2392 O O . GLN A 1 316 ? 6.769 13.508 26.394 1.00 50.53 316 GLN A O 1
ATOM 2397 N N . THR A 1 317 ? 6.963 12.434 24.443 1.00 50.09 317 THR A N 1
ATOM 2398 C CA . THR A 1 317 ? 7.974 13.341 23.876 1.00 50.09 317 THR A CA 1
ATOM 2399 C C . THR A 1 317 ? 7.535 13.982 22.560 1.00 50.09 317 THR A C 1
ATOM 2401 O O . THR A 1 317 ? 6.790 13.397 21.764 1.00 50.09 317 THR A O 1
ATOM 2404 N N . SER A 1 318 ? 8.031 15.204 22.336 1.00 54.91 318 SER A N 1
ATOM 2405 C CA . SER A 1 318 ? 7.906 15.955 21.082 1.00 54.91 318 SER A CA 1
ATOM 2406 C C . SER A 1 318 ? 8.331 15.109 19.875 1.00 54.91 318 SER A C 1
ATOM 2408 O O . SER A 1 318 ? 9.322 14.379 19.936 1.00 54.91 318 SER A O 1
ATOM 2410 N N . ASP A 1 319 ? 7.605 15.242 18.762 1.00 56.16 319 ASP A N 1
ATOM 2411 C CA . ASP A 1 319 ? 7.881 14.566 17.485 1.00 56.16 319 ASP A CA 1
ATOM 2412 C C . ASP A 1 319 ? 9.326 14.754 16.992 1.00 56.16 319 ASP A C 1
ATOM 2414 O O . ASP A 1 319 ? 9.872 13.867 16.341 1.00 56.16 319 ASP A O 1
ATOM 2418 N N . LEU A 1 320 ? 9.967 15.878 17.332 1.00 49.47 320 LEU A N 1
ATOM 2419 C CA . LEU A 1 320 ? 11.332 16.203 16.902 1.00 49.47 320 LEU A CA 1
ATOM 2420 C C . LEU A 1 320 ? 12.419 15.390 17.619 1.00 49.47 320 LEU A C 1
ATOM 2422 O O . LEU A 1 320 ? 13.536 15.298 17.121 1.00 49.47 320 LEU A O 1
ATOM 2426 N N . GLN A 1 321 ? 12.111 14.817 18.783 1.00 46.81 321 GLN A N 1
ATOM 2427 C CA . GLN A 1 321 ? 13.061 14.048 19.597 1.00 46.81 321 GLN A CA 1
ATOM 2428 C C . GLN A 1 321 ? 12.802 12.540 19.530 1.00 46.81 321 GLN A C 1
ATOM 2430 O O . GLN A 1 321 ? 13.485 11.759 20.193 1.00 46.81 321 GLN A O 1
ATOM 2435 N N . ARG A 1 322 ? 11.797 12.108 18.761 1.00 60.62 322 ARG A N 1
ATOM 2436 C CA . ARG A 1 322 ? 11.387 10.707 18.741 1.00 60.62 322 ARG A CA 1
ATOM 2437 C C . ARG A 1 322 ? 12.298 9.904 17.821 1.00 60.62 322 ARG A C 1
ATOM 2439 O O . ARG A 1 322 ? 12.359 10.150 16.617 1.00 60.62 322 ARG A O 1
ATOM 2446 N N . ALA A 1 323 ? 12.977 8.914 18.396 1.00 55.81 323 ALA A N 1
ATOM 2447 C CA . ALA A 1 323 ? 13.710 7.926 17.620 1.00 55.81 323 ALA A CA 1
ATOM 2448 C C . ALA A 1 323 ? 12.751 7.211 16.656 1.00 55.81 323 ALA A C 1
ATOM 2450 O O . ALA A 1 323 ? 11.637 6.830 17.029 1.00 55.81 323 ALA A O 1
ATOM 2451 N N . LEU A 1 324 ? 13.184 7.047 15.407 1.00 58.59 324 LEU A N 1
ATOM 2452 C CA . LEU A 1 324 ? 12.450 6.243 14.438 1.00 58.59 324 LEU A CA 1
ATOM 2453 C C . LEU A 1 324 ? 12.408 4.788 14.923 1.00 58.59 324 LEU A C 1
ATOM 2455 O O . LEU A 1 324 ? 13.398 4.320 15.496 1.00 58.59 324 LEU A O 1
ATOM 2459 N N . PRO A 1 325 ? 11.298 4.063 14.700 1.00 59.03 325 PRO A N 1
ATOM 2460 C CA . PRO A 1 325 ? 11.289 2.632 14.948 1.00 59.03 325 PRO A CA 1
ATOM 2461 C C . PRO A 1 325 ? 12.415 1.970 14.137 1.00 59.03 325 PRO A C 1
ATOM 2463 O O . PRO A 1 325 ? 12.704 2.415 13.019 1.00 59.03 325 PRO A O 1
ATOM 2466 N N . PRO A 1 326 ? 13.076 0.938 14.689 1.00 58.91 326 PRO A N 1
ATOM 2467 C CA . PRO A 1 326 ? 14.091 0.209 13.947 1.00 58.91 326 PRO A CA 1
ATOM 2468 C C . PRO A 1 326 ? 13.468 -0.386 12.674 1.00 58.91 326 PRO A C 1
ATOM 2470 O O . PRO A 1 326 ? 12.287 -0.756 12.697 1.00 58.91 326 PRO A O 1
ATOM 2473 N N . PRO A 1 327 ? 14.236 -0.487 11.574 1.00 61.84 327 PRO A N 1
ATOM 2474 C CA . PRO A 1 327 ? 13.748 -1.093 10.345 1.00 61.84 327 PRO A CA 1
ATOM 2475 C C . PRO A 1 327 ? 13.255 -2.512 10.634 1.00 61.84 327 PRO A C 1
ATOM 2477 O O . PRO A 1 327 ? 13.965 -3.327 11.223 1.00 61.84 327 PRO A O 1
ATOM 2480 N N . GLN A 1 328 ? 12.013 -2.787 10.243 1.00 68.75 328 GLN A N 1
ATOM 2481 C CA . GLN A 1 328 ? 11.388 -4.093 10.430 1.00 68.75 328 GLN A CA 1
ATOM 2482 C C . GLN A 1 328 ? 11.550 -4.938 9.167 1.00 68.75 328 GLN A C 1
ATOM 2484 O O . GLN A 1 328 ? 11.596 -4.408 8.054 1.00 68.75 328 GLN A O 1
ATOM 2489 N N . SER A 1 329 ? 11.630 -6.258 9.347 1.00 70.19 329 SER A N 1
ATOM 2490 C CA . SER A 1 329 ? 11.679 -7.198 8.224 1.00 70.19 329 SER A CA 1
ATOM 2491 C C . SER A 1 329 ? 10.375 -7.153 7.424 1.00 70.19 329 SER A C 1
ATOM 2493 O O . SER A 1 329 ? 9.291 -7.006 7.993 1.00 70.19 329 SER A O 1
ATOM 2495 N N . GLY A 1 330 ? 10.489 -7.306 6.106 1.00 82.94 330 GLY A N 1
ATOM 2496 C CA . GLY A 1 330 ? 9.364 -7.263 5.178 1.00 82.94 330 GLY A CA 1
ATOM 2497 C C . GLY A 1 330 ? 9.105 -5.894 4.543 1.00 82.94 330 GLY A C 1
ATOM 2498 O O . GLY A 1 330 ? 9.909 -4.968 4.655 1.00 82.94 330 GLY A O 1
ATOM 2499 N N . SER A 1 331 ? 7.983 -5.777 3.826 1.00 86.62 331 SER A N 1
ATOM 2500 C CA . SER A 1 331 ? 7.630 -4.574 3.068 1.00 86.62 331 SER A CA 1
ATOM 2501 C C . SER A 1 331 ? 6.302 -3.970 3.517 1.00 86.62 331 SER A C 1
ATOM 2503 O O . SER A 1 331 ? 5.295 -4.660 3.687 1.00 86.62 331 SER A O 1
ATOM 2505 N N . ILE A 1 332 ? 6.297 -2.641 3.628 1.00 89.69 332 ILE A N 1
ATOM 2506 C CA . ILE A 1 332 ? 5.091 -1.832 3.827 1.00 89.69 332 ILE A CA 1
ATOM 2507 C C . ILE A 1 332 ? 4.380 -1.492 2.511 1.00 89.69 332 ILE A C 1
ATOM 2509 O O . ILE A 1 332 ? 3.311 -0.888 2.526 1.00 89.69 332 ILE A O 1
ATOM 2513 N N . ASN A 1 333 ? 4.946 -1.854 1.359 1.00 92.12 333 ASN A N 1
ATOM 2514 C CA . ASN A 1 333 ? 4.202 -1.804 0.111 1.00 92.12 333 ASN A CA 1
ATOM 2515 C C . ASN A 1 333 ? 3.385 -3.097 -0.010 1.00 92.12 333 ASN A C 1
ATOM 2517 O O . ASN A 1 333 ? 3.946 -4.160 -0.259 1.00 92.12 333 ASN A O 1
ATOM 2521 N N . GLY A 1 334 ? 2.062 -3.009 0.146 1.00 90.44 334 GLY A N 1
ATOM 2522 C CA . GLY A 1 334 ? 1.133 -4.147 0.110 1.00 90.44 334 GLY A CA 1
ATOM 2523 C C . GLY A 1 334 ? 1.037 -4.846 -1.251 1.00 90.44 334 GLY A C 1
ATOM 2524 O O . GLY A 1 334 ? 0.338 -5.845 -1.385 1.00 90.44 334 GLY A O 1
ATOM 2525 N N . MET A 1 335 ? 1.732 -4.327 -2.266 1.00 92.12 335 MET A N 1
ATOM 2526 C CA . MET A 1 335 ? 1.920 -4.956 -3.577 1.00 92.12 335 MET A CA 1
ATOM 2527 C C . MET A 1 335 ? 3.246 -5.728 -3.691 1.00 92.12 335 MET A C 1
ATOM 2529 O O . MET A 1 335 ? 3.442 -6.464 -4.650 1.00 92.12 335 MET A O 1
ATOM 2533 N N . ALA A 1 336 ? 4.170 -5.535 -2.746 1.00 90.06 336 ALA A N 1
ATOM 2534 C CA . ALA A 1 336 ? 5.556 -6.000 -2.792 1.00 90.06 336 ALA A CA 1
ATOM 2535 C C . ALA A 1 336 ? 5.833 -7.165 -1.818 1.00 90.06 336 ALA A C 1
ATOM 2537 O O . ALA A 1 336 ? 6.984 -7.415 -1.447 1.00 90.06 336 ALA A O 1
ATOM 2538 N N . CYS A 1 337 ? 4.790 -7.874 -1.372 1.00 84.94 337 CYS A N 1
ATOM 2539 C CA . CYS A 1 337 ? 4.922 -9.027 -0.477 1.00 84.94 337 CYS A CA 1
ATOM 2540 C C . CYS A 1 337 ? 4.845 -10.385 -1.205 1.00 84.94 337 CYS A C 1
ATOM 2542 O O . CYS A 1 337 ? 4.988 -11.426 -0.557 1.00 84.94 337 CYS A O 1
ATOM 2544 N N . GLY A 1 338 ? 4.686 -10.354 -2.536 1.00 79.25 338 GLY A N 1
ATOM 2545 C CA . GLY A 1 338 ? 4.640 -11.513 -3.427 1.00 79.25 338 GLY A CA 1
ATOM 2546 C C . GLY A 1 338 ? 5.946 -12.314 -3.493 1.00 79.25 338 GLY A C 1
ATOM 2547 O O . GLY A 1 338 ? 6.939 -11.971 -2.848 1.00 79.25 338 GLY A O 1
ATOM 2548 N N . GLY A 1 339 ? 5.902 -13.416 -4.248 1.00 80.88 339 GLY A N 1
ATOM 2549 C CA . GLY A 1 339 ? 6.942 -14.446 -4.325 1.00 80.88 339 GLY A CA 1
ATOM 2550 C C . GLY A 1 339 ? 8.309 -13.992 -4.867 1.00 80.88 339 GLY A C 1
ATOM 2551 O O . GLY A 1 339 ? 8.494 -12.824 -5.210 1.00 80.88 339 GLY A O 1
ATOM 2552 N N . PRO A 1 340 ? 9.279 -14.923 -4.952 1.00 84.06 340 PRO A N 1
ATOM 2553 C CA . PRO A 1 340 ? 10.668 -14.627 -5.323 1.00 84.06 340 PRO A CA 1
ATOM 2554 C C . PRO A 1 340 ? 10.835 -14.106 -6.758 1.00 84.06 340 PRO A C 1
ATOM 2556 O O . PRO A 1 340 ? 11.854 -13.495 -7.062 1.00 84.06 340 PRO A O 1
ATOM 2559 N N . ASP A 1 341 ? 9.839 -14.315 -7.623 1.00 87.75 341 ASP A N 1
ATOM 2560 C CA . ASP A 1 341 ? 9.861 -13.894 -9.029 1.00 87.75 341 ASP A CA 1
ATOM 2561 C C . ASP A 1 341 ? 9.658 -12.372 -9.217 1.00 87.75 341 ASP A C 1
ATOM 2563 O O . ASP A 1 341 ? 9.715 -11.858 -10.335 1.00 87.75 341 ASP A O 1
ATOM 2567 N N . VAL A 1 342 ? 9.418 -11.628 -8.131 1.00 92.88 342 VAL A N 1
ATOM 2568 C CA . VAL A 1 342 ? 9.237 -10.173 -8.147 1.00 92.88 342 VAL A CA 1
ATOM 2569 C C . VAL A 1 342 ? 10.370 -9.490 -7.391 1.00 92.88 342 VAL A C 1
ATOM 2571 O O . VAL A 1 342 ? 10.565 -9.717 -6.198 1.00 92.88 342 VAL A O 1
ATOM 2574 N N . THR A 1 343 ? 11.077 -8.585 -8.068 1.00 94.81 343 THR A N 1
ATOM 2575 C CA . THR A 1 343 ? 12.179 -7.817 -7.481 1.00 94.81 343 THR A CA 1
ATOM 2576 C C . THR A 1 343 ? 11.677 -6.510 -6.876 1.00 94.81 343 THR A C 1
ATOM 2578 O O . THR A 1 343 ? 11.145 -5.646 -7.573 1.00 94.81 343 THR A O 1
ATOM 2581 N N . VAL A 1 344 ? 11.895 -6.321 -5.579 1.00 94.81 344 VAL A N 1
ATOM 2582 C CA . VAL A 1 344 ? 11.543 -5.111 -4.833 1.00 94.81 344 VAL A CA 1
ATOM 2583 C C . VAL A 1 344 ? 12.776 -4.236 -4.649 1.00 94.81 344 VAL A C 1
ATOM 2585 O O . VAL A 1 344 ? 13.755 -4.630 -4.016 1.00 94.81 344 VAL A O 1
ATOM 2588 N N . VAL A 1 345 ? 12.719 -3.017 -5.178 1.00 95.38 345 VAL A N 1
ATOM 2589 C CA . VAL A 1 345 ? 13.860 -2.102 -5.241 1.00 95.38 345 VAL A CA 1
ATOM 2590 C C . VAL A 1 345 ? 13.735 -0.997 -4.197 1.00 95.38 345 VAL A C 1
ATOM 2592 O O . VAL A 1 345 ? 12.781 -0.210 -4.198 1.00 95.38 345 VAL A O 1
ATOM 2595 N N . GLY A 1 346 ? 14.733 -0.916 -3.321 1.00 94.69 346 GLY A N 1
ATOM 2596 C CA . GLY A 1 346 ? 14.932 0.193 -2.396 1.00 94.69 346 GLY A CA 1
ATOM 2597 C C . GLY A 1 346 ? 15.821 1.294 -2.971 1.00 94.69 346 GLY A C 1
ATOM 2598 O O . GLY A 1 346 ? 16.525 1.110 -3.965 1.00 94.69 346 GLY A O 1
ATOM 2599 N N . GLY A 1 347 ? 15.787 2.461 -2.331 1.00 92.62 347 GLY A N 1
ATOM 2600 C CA . GLY A 1 347 ? 16.607 3.604 -2.717 1.00 92.62 347 GLY A CA 1
ATOM 2601 C C . GLY A 1 347 ? 17.930 3.629 -1.961 1.00 92.62 347 GLY A C 1
ATOM 2602 O O . GLY A 1 347 ? 17.987 3.236 -0.797 1.00 92.62 347 GLY A O 1
ATOM 2603 N N . ARG A 1 348 ? 18.986 4.147 -2.582 1.00 92.88 348 ARG A N 1
ATOM 2604 C CA . ARG A 1 348 ? 20.248 4.505 -1.914 1.00 92.88 348 ARG A CA 1
ATOM 2605 C C . ARG A 1 348 ? 20.756 5.859 -2.399 1.00 92.88 348 ARG A C 1
ATOM 2607 O O . ARG A 1 348 ? 20.330 6.354 -3.445 1.00 92.88 348 ARG A O 1
ATOM 2614 N N . TRP A 1 349 ? 21.697 6.434 -1.659 1.00 88.56 349 TRP A N 1
ATOM 2615 C CA . TRP A 1 349 ? 22.450 7.590 -2.140 1.00 88.56 349 TRP A CA 1
ATOM 2616 C C . TRP A 1 349 ? 23.448 7.165 -3.227 1.00 88.56 349 TRP A C 1
ATOM 2618 O O . TRP A 1 349 ? 24.089 6.117 -3.116 1.00 88.56 349 TRP A O 1
ATOM 2628 N N . LEU A 1 350 ? 23.580 7.974 -4.278 1.00 82.00 350 LEU A N 1
ATOM 2629 C CA . LEU A 1 350 ? 24.576 7.795 -5.333 1.00 82.00 350 LEU A CA 1
ATOM 2630 C C . LEU A 1 350 ? 25.978 8.059 -4.778 1.00 82.00 350 LEU A C 1
ATOM 2632 O O . LEU A 1 350 ? 26.867 7.221 -4.905 1.00 82.00 350 LEU A O 1
ATOM 2636 N N . HIS A 1 351 ? 26.133 9.194 -4.098 1.00 72.31 351 HIS A N 1
ATOM 2637 C CA . HIS A 1 351 ? 27.322 9.571 -3.350 1.00 72.31 351 HIS A CA 1
ATOM 2638 C C . HIS A 1 351 ? 27.040 9.372 -1.864 1.00 72.31 351 HIS A C 1
ATOM 2640 O O . HIS A 1 351 ? 26.724 10.314 -1.131 1.00 72.31 351 HIS A O 1
ATOM 2646 N N . ALA A 1 352 ? 27.116 8.123 -1.407 1.00 55.22 352 ALA A N 1
ATOM 2647 C CA . ALA A 1 352 ? 27.229 7.891 0.021 1.00 55.22 352 ALA A CA 1
ATOM 2648 C C . ALA A 1 352 ? 28.566 8.495 0.461 1.00 55.22 352 ALA A C 1
ATOM 2650 O O . ALA A 1 352 ? 29.621 8.042 0.020 1.00 55.22 352 ALA A O 1
ATOM 2651 N N . LEU A 1 353 ? 28.528 9.551 1.279 1.00 44.38 353 LEU A N 1
ATOM 2652 C CA . LEU A 1 353 ? 29.728 10.007 1.967 1.00 44.38 353 LEU A CA 1
ATOM 2653 C C . LEU A 1 353 ? 30.249 8.794 2.737 1.00 44.38 353 LEU A C 1
ATOM 2655 O O . LEU A 1 353 ? 29.588 8.334 3.671 1.00 44.38 353 LEU A O 1
ATOM 2659 N N . THR A 1 354 ? 31.396 8.256 2.326 1.00 40.12 354 THR A N 1
ATOM 2660 C CA . THR A 1 354 ? 32.215 7.413 3.189 1.00 40.12 354 THR A CA 1
ATOM 2661 C C . THR A 1 354 ? 32.540 8.285 4.381 1.00 40.12 354 THR A C 1
ATOM 2663 O O . THR A 1 354 ? 33.432 9.126 4.328 1.00 40.12 354 THR A O 1
ATOM 2666 N N . THR A 1 355 ? 31.729 8.169 5.424 1.00 36.00 355 THR A N 1
ATOM 2667 C CA . THR A 1 355 ? 32.121 8.691 6.719 1.00 36.00 355 THR A CA 1
ATOM 2668 C C . THR A 1 355 ? 33.266 7.764 7.106 1.00 36.00 355 THR A C 1
ATOM 2670 O O . THR A 1 355 ? 33.020 6.556 7.176 1.00 36.00 355 THR A O 1
ATOM 2673 N N . PRO A 1 356 ? 34.516 8.243 7.244 1.00 31.59 356 PRO A N 1
ATOM 2674 C CA . PRO A 1 356 ? 35.530 7.416 7.871 1.00 31.59 356 PRO A CA 1
ATOM 2675 C C . PRO A 1 356 ? 34.939 7.003 9.215 1.00 31.59 356 PRO A C 1
ATOM 2677 O O . PRO A 1 356 ? 34.316 7.835 9.883 1.00 31.59 356 PRO A O 1
ATOM 2680 N N . ALA A 1 357 ? 35.060 5.731 9.578 1.00 35.09 357 ALA A N 1
ATOM 2681 C CA . ALA A 1 357 ? 34.782 5.303 10.934 1.00 35.09 357 ALA A CA 1
ATOM 2682 C C . ALA A 1 357 ? 35.758 6.055 11.848 1.00 35.09 357 ALA A C 1
ATOM 2684 O O . ALA A 1 357 ? 36.881 5.627 12.071 1.00 35.09 357 ALA A O 1
ATOM 2685 N N . THR A 1 358 ? 35.380 7.249 12.295 1.00 33.53 358 THR A N 1
ATOM 2686 C CA . THR A 1 358 ? 36.019 7.875 13.437 1.00 33.53 358 THR A CA 1
ATOM 2687 C C . THR A 1 358 ? 35.414 7.191 14.639 1.00 33.53 358 THR A C 1
ATOM 2689 O O . THR A 1 358 ? 34.255 7.449 14.978 1.00 33.53 358 THR A O 1
ATOM 2692 N N . ASP A 1 359 ? 36.197 6.290 15.221 1.00 33.34 359 ASP A N 1
ATOM 2693 C CA . ASP A 1 359 ? 36.042 5.804 16.581 1.00 33.34 359 ASP A CA 1
ATOM 2694 C C . ASP A 1 359 ? 35.723 6.978 17.509 1.00 33.34 359 ASP A C 1
ATOM 2696 O O . ASP A 1 359 ? 36.591 7.731 17.946 1.00 33.34 359 ASP A O 1
ATOM 2700 N N . ALA A 1 360 ? 34.439 7.150 17.799 1.00 31.73 360 ALA A N 1
ATOM 2701 C CA . ALA A 1 360 ? 33.975 7.915 18.937 1.00 31.73 360 ALA A CA 1
ATOM 2702 C C . ALA A 1 360 ? 33.621 6.914 20.037 1.00 31.73 360 ALA A C 1
ATOM 2704 O O . ALA A 1 360 ? 32.461 6.749 20.411 1.00 31.73 360 ALA A O 1
ATOM 2705 N N . THR A 1 361 ? 34.634 6.214 20.549 1.00 31.02 361 THR A N 1
ATOM 2706 C CA . THR A 1 361 ? 34.556 5.649 21.895 1.00 31.02 361 THR A CA 1
ATOM 2707 C C . THR A 1 361 ? 34.492 6.806 22.895 1.00 31.02 361 THR A C 1
ATOM 2709 O O . THR A 1 361 ? 35.346 7.698 22.833 1.00 31.02 361 THR A O 1
ATOM 2712 N N . PRO A 1 362 ? 33.530 6.823 23.834 1.00 32.66 362 PRO A N 1
ATOM 2713 C CA . PRO A 1 362 ? 33.581 7.732 24.965 1.00 32.66 362 PRO A CA 1
ATOM 2714 C C . PRO A 1 362 ? 34.833 7.401 25.777 1.00 32.66 362 PRO A C 1
ATOM 2716 O O . PRO A 1 362 ? 35.032 6.268 26.209 1.00 32.66 362 PRO A O 1
ATOM 2719 N N . SER A 1 363 ? 35.687 8.398 25.962 1.00 30.09 363 SER A N 1
ATOM 2720 C CA . SER A 1 363 ? 36.853 8.353 26.835 1.00 30.09 363 SER A CA 1
ATOM 2721 C C . SER A 1 363 ? 36.492 7.831 28.232 1.00 30.09 363 SER A C 1
ATOM 2723 O O . SER A 1 363 ? 35.731 8.477 28.955 1.00 30.09 363 SER A O 1
ATOM 2725 N N . GLY A 1 364 ? 37.083 6.696 28.615 1.00 25.45 364 GLY A N 1
ATOM 2726 C CA . GLY A 1 364 ? 36.961 6.101 29.945 1.00 25.45 364 GLY A CA 1
ATOM 2727 C C . GLY A 1 364 ? 37.913 4.918 30.159 1.00 25.45 364 GLY A C 1
ATOM 2728 O O . GLY A 1 364 ? 37.505 3.780 30.014 1.00 25.45 364 GLY A O 1
ATOM 2729 N N . LEU A 1 365 ? 39.174 5.231 30.484 1.00 28.36 365 LEU A N 1
ATOM 2730 C CA . LEU A 1 365 ? 40.121 4.506 31.356 1.00 28.36 365 LEU A CA 1
ATOM 2731 C C . LEU A 1 365 ? 40.206 2.953 31.319 1.00 28.36 365 LEU A C 1
ATOM 2733 O O . LEU A 1 365 ? 39.342 2.259 31.838 1.00 28.36 365 LEU A O 1
ATOM 2737 N N . ASN A 1 366 ? 41.401 2.483 30.922 1.00 28.03 366 ASN A N 1
ATOM 2738 C CA . ASN A 1 366 ? 42.121 1.261 31.340 1.00 28.03 366 ASN A CA 1
ATOM 2739 C C . ASN A 1 366 ? 41.515 -0.130 31.053 1.00 28.03 366 ASN A C 1
ATOM 2741 O O . ASN A 1 366 ? 40.624 -0.577 31.763 1.00 28.03 366 ASN A O 1
ATOM 2745 N N . ALA A 1 367 ? 42.171 -0.916 30.187 1.00 28.36 367 ALA A N 1
ATOM 2746 C CA . ALA A 1 367 ? 43.033 -2.042 30.598 1.00 28.36 367 ALA A CA 1
ATOM 2747 C C . ALA A 1 367 ? 43.605 -2.801 29.379 1.00 28.36 367 ALA A C 1
ATOM 2749 O O . ALA A 1 367 ? 43.037 -2.805 28.295 1.00 28.36 367 ALA A O 1
ATOM 2750 N N . GLN A 1 368 ? 44.776 -3.394 29.593 1.00 28.11 368 GLN A N 1
ATOM 2751 C CA . GLN A 1 368 ? 45.678 -4.039 28.639 1.00 28.11 368 GLN A CA 1
ATOM 2752 C C . GLN A 1 368 ? 45.192 -5.404 28.115 1.00 28.11 368 GLN A C 1
ATOM 2754 O O . GLN A 1 368 ? 44.616 -6.178 28.873 1.00 28.11 368 GLN A O 1
ATOM 2759 N N . GLY A 1 369 ? 45.640 -5.751 26.900 1.00 25.69 369 GLY A N 1
ATOM 2760 C CA . GLY A 1 369 ? 46.198 -7.078 26.599 1.00 25.69 369 GLY A CA 1
ATOM 2761 C C . GLY A 1 369 ? 45.374 -7.997 25.691 1.00 25.69 369 GLY A C 1
ATOM 2762 O O . GLY A 1 369 ? 44.276 -8.400 26.055 1.00 25.69 369 GLY A O 1
ATOM 2763 N N . GLY A 1 370 ? 45.972 -8.420 24.569 1.00 26.23 370 GLY A N 1
ATOM 2764 C CA . GLY A 1 370 ? 45.586 -9.652 23.870 1.00 26.23 370 GLY A CA 1
ATOM 2765 C C . GLY A 1 370 ? 45.643 -9.580 22.347 1.00 26.23 370 GLY A C 1
ATOM 2766 O O . GLY A 1 370 ? 44.641 -9.278 21.714 1.00 26.23 370 GLY A O 1
ATOM 2767 N N . GLU A 1 371 ? 46.811 -9.883 21.781 1.00 31.45 371 GLU A N 1
ATOM 2768 C CA . GLU A 1 371 ? 47.057 -10.123 20.353 1.00 31.45 371 GLU A CA 1
ATOM 2769 C C . GLU A 1 371 ? 46.191 -11.272 19.808 1.00 31.45 371 GLU A C 1
ATOM 2771 O O . GLU A 1 371 ? 46.091 -12.309 20.464 1.00 31.45 371 GLU A O 1
ATOM 2776 N N . ASN A 1 372 ? 45.604 -11.088 18.616 1.00 32.94 372 ASN A N 1
ATOM 2777 C CA . ASN A 1 372 ? 45.446 -12.081 17.535 1.00 32.94 372 ASN A CA 1
ATOM 2778 C C . ASN A 1 372 ? 44.509 -11.522 16.444 1.00 32.94 372 ASN A C 1
ATOM 2780 O O . ASN A 1 372 ? 43.306 -11.757 16.503 1.00 32.94 372 ASN A O 1
ATOM 2784 N N . ASP A 1 373 ? 45.055 -10.847 15.428 1.00 29.55 373 ASP A N 1
ATOM 2785 C CA . ASP A 1 373 ? 44.350 -10.600 14.158 1.00 29.55 373 ASP A CA 1
ATOM 2786 C C . ASP A 1 373 ? 45.240 -11.041 12.976 1.00 29.55 373 ASP A C 1
ATOM 2788 O O . ASP A 1 373 ? 46.424 -10.686 12.944 1.00 29.55 373 ASP A O 1
ATOM 2792 N N . PRO A 1 374 ? 44.729 -11.844 12.019 1.00 30.83 374 PRO A N 1
ATOM 2793 C CA . PRO A 1 374 ? 45.455 -12.235 10.812 1.00 30.83 374 PRO A CA 1
ATOM 2794 C C . PRO A 1 374 ? 45.355 -11.154 9.712 1.00 30.83 374 PRO A C 1
ATOM 2796 O O . PRO A 1 374 ? 44.467 -10.303 9.759 1.00 30.83 374 PRO A O 1
ATOM 2799 N N . PRO A 1 375 ? 46.254 -11.169 8.706 1.00 34.25 375 PRO A N 1
ATOM 2800 C CA . PRO A 1 375 ? 46.508 -10.011 7.857 1.00 34.25 375 PRO A CA 1
ATOM 2801 C C . PRO A 1 375 ? 45.485 -9.827 6.726 1.00 34.25 375 PRO A C 1
ATOM 2803 O O . PRO A 1 375 ? 45.085 -10.778 6.055 1.00 34.25 375 PRO A O 1
ATOM 2806 N N . ASP A 1 376 ? 45.140 -8.557 6.520 1.00 33.12 376 ASP A N 1
ATOM 2807 C CA . ASP A 1 376 ? 44.770 -7.862 5.283 1.00 33.12 376 ASP A CA 1
ATOM 2808 C C . ASP A 1 376 ? 44.458 -8.713 4.036 1.00 33.12 376 ASP A C 1
ATOM 2810 O O . ASP A 1 376 ? 45.345 -9.150 3.297 1.00 33.12 376 ASP A O 1
ATOM 2814 N N . GLN A 1 377 ? 43.165 -8.799 3.705 1.00 28.67 377 GLN A N 1
ATOM 2815 C CA . GLN A 1 377 ? 42.725 -8.907 2.312 1.00 28.67 377 GLN A CA 1
ATOM 2816 C C . GLN A 1 377 ? 42.449 -7.501 1.749 1.00 28.67 377 GLN A C 1
ATOM 2818 O O . GLN A 1 377 ? 41.885 -6.665 2.459 1.00 28.67 377 GLN A O 1
ATOM 2823 N N . PRO A 1 378 ? 42.787 -7.215 0.477 1.00 32.66 378 PRO A N 1
ATOM 2824 C CA . PRO A 1 378 ? 42.568 -5.906 -0.126 1.00 32.66 378 PRO A CA 1
ATOM 2825 C C . PRO A 1 378 ? 41.069 -5.684 -0.362 1.00 32.66 378 PRO A C 1
ATOM 2827 O O . PRO A 1 378 ? 40.494 -6.115 -1.361 1.00 32.66 378 PRO A O 1
ATOM 2830 N N . GLY A 1 379 ? 40.426 -5.015 0.594 1.00 26.84 379 GLY A N 1
ATOM 2831 C CA . GLY A 1 379 ? 39.027 -4.622 0.531 1.00 26.84 379 GLY A CA 1
ATOM 2832 C C . GLY A 1 379 ? 38.786 -3.586 -0.563 1.00 26.84 379 GLY A C 1
ATOM 2833 O O . GLY A 1 379 ? 39.139 -2.415 -0.423 1.00 26.84 379 GLY A O 1
ATOM 2834 N N . GLY A 1 380 ? 38.134 -4.013 -1.644 1.00 27.45 380 GLY A N 1
ATOM 2835 C CA . GLY A 1 380 ? 37.451 -3.107 -2.559 1.00 27.45 380 GLY A CA 1
ATOM 2836 C C . GLY A 1 380 ? 36.420 -2.289 -1.783 1.00 27.45 380 GLY A C 1
ATOM 2837 O O . GLY A 1 380 ? 35.591 -2.834 -1.054 1.00 27.45 380 GLY A O 1
ATOM 2838 N N . SER A 1 381 ? 36.491 -0.970 -1.916 1.00 30.34 381 SER A N 1
ATOM 2839 C CA . SER A 1 381 ? 35.607 -0.011 -1.265 1.00 30.34 381 SER A CA 1
ATOM 2840 C C . SER A 1 381 ? 34.148 -0.230 -1.687 1.00 30.34 381 SER A C 1
ATOM 2842 O O . SER A 1 381 ? 33.671 0.306 -2.687 1.00 30.34 381 SER A O 1
ATOM 2844 N N . SER A 1 382 ? 33.397 -1.013 -0.907 1.00 37.31 382 SER A N 1
ATOM 2845 C CA . SER A 1 382 ? 31.949 -1.107 -1.066 1.00 37.31 382 SER A CA 1
ATOM 2846 C C . SER A 1 382 ? 31.336 0.235 -0.668 1.00 37.31 382 SER A C 1
ATOM 2848 O O . SER A 1 382 ? 31.184 0.538 0.519 1.00 37.31 382 SER A O 1
ATOM 2850 N N . GLY A 1 383 ? 31.007 1.071 -1.656 1.00 41.75 383 GLY A N 1
ATOM 2851 C CA . GLY A 1 383 ? 30.174 2.250 -1.437 1.00 41.75 383 GLY A CA 1
ATOM 2852 C C . GLY A 1 383 ? 28.942 1.850 -0.625 1.00 41.75 383 GLY A C 1
ATOM 2853 O O . GLY A 1 383 ? 28.303 0.845 -0.934 1.00 41.75 383 GLY A O 1
ATOM 2854 N N . SER A 1 384 ? 28.667 2.588 0.453 1.00 44.50 384 SER A N 1
ATOM 2855 C CA . SER A 1 384 ? 27.657 2.240 1.459 1.00 44.50 384 SER A CA 1
ATOM 2856 C C . SER A 1 384 ? 26.353 1.742 0.810 1.00 44.50 384 SER A C 1
ATOM 2858 O O . SER A 1 384 ? 25.647 2.473 0.112 1.00 44.50 384 SER A O 1
ATOM 2860 N N . GLN A 1 385 ? 26.038 0.464 1.055 1.00 68.06 385 GLN A N 1
ATOM 2861 C CA . GLN A 1 385 ? 24.789 -0.205 0.671 1.00 68.06 385 GLN A CA 1
ATOM 2862 C C . GLN A 1 385 ? 23.637 0.164 1.620 1.00 68.06 385 GLN A C 1
ATOM 2864 O O . GLN A 1 385 ? 22.737 -0.628 1.877 1.00 68.06 385 GLN A O 1
ATOM 2869 N N . THR A 1 386 ? 23.672 1.351 2.220 1.00 82.50 386 THR A N 1
ATOM 2870 C CA . THR A 1 386 ? 22.664 1.738 3.203 1.00 82.50 386 THR A CA 1
ATOM 2871 C C . THR A 1 386 ? 21.429 2.269 2.474 1.00 82.50 386 THR A C 1
ATOM 2873 O O . THR A 1 386 ? 21.557 3.215 1.686 1.00 82.50 386 THR A O 1
ATOM 2876 N N . PRO A 1 387 ? 20.230 1.708 2.718 1.00 89.56 387 PRO A N 1
ATOM 2877 C CA . PRO A 1 387 ? 19.011 2.240 2.133 1.00 89.56 387 PRO A CA 1
ATOM 2878 C C . PRO A 1 387 ? 18.757 3.670 2.616 1.00 89.56 387 PRO A C 1
ATOM 2880 O O . PRO A 1 387 ? 19.016 4.013 3.773 1.00 89.56 387 PRO A O 1
ATOM 2883 N N . VAL A 1 388 ? 18.189 4.508 1.748 1.00 90.44 388 VAL A N 1
ATOM 2884 C CA . VAL A 1 388 ? 17.671 5.819 2.166 1.00 90.44 388 VAL A CA 1
ATOM 2885 C C . VAL A 1 388 ? 16.563 5.621 3.206 1.00 90.44 388 VAL A C 1
ATOM 2887 O O . VAL A 1 388 ? 15.788 4.668 3.079 1.00 90.44 388 VAL A O 1
ATOM 2890 N N . PRO A 1 389 ? 16.421 6.507 4.211 1.00 88.62 389 PRO A N 1
ATOM 2891 C CA . PRO A 1 389 ? 15.657 6.199 5.420 1.00 88.62 389 PRO A CA 1
ATOM 2892 C C . PRO A 1 389 ? 14.159 6.008 5.178 1.00 88.62 389 PRO A C 1
ATOM 2894 O O . PRO A 1 389 ? 13.489 5.341 5.964 1.00 88.62 389 PRO A O 1
ATOM 2897 N N . TYR A 1 390 ? 13.627 6.582 4.094 1.00 89.75 390 TYR A N 1
ATOM 2898 C CA . TYR A 1 390 ? 12.226 6.436 3.709 1.00 89.75 390 TYR A CA 1
ATOM 2899 C C . TYR A 1 390 ? 11.925 5.127 2.965 1.00 89.75 390 TYR A C 1
ATOM 2901 O O . TYR A 1 390 ? 10.742 4.841 2.770 1.00 89.75 390 TYR A O 1
ATOM 2909 N N . THR A 1 391 ? 12.945 4.376 2.517 1.00 91.56 391 THR A N 1
ATOM 2910 C CA . THR A 1 391 ? 12.777 3.125 1.756 1.00 91.56 391 THR A CA 1
ATOM 2911 C C . THR A 1 391 ? 11.815 2.218 2.495 1.00 91.56 391 THR A C 1
ATOM 2913 O O . THR A 1 391 ? 12.031 1.925 3.665 1.00 91.56 391 THR A O 1
ATOM 2916 N N . GLY A 1 392 ? 10.737 1.819 1.822 1.00 88.00 392 GLY A N 1
ATOM 2917 C CA . GLY A 1 392 ? 9.657 1.067 2.436 1.00 88.00 392 GLY A CA 1
ATOM 2918 C C . GLY A 1 392 ? 10.127 -0.276 2.981 1.00 88.00 392 GLY A C 1
ATOM 2919 O O . GLY A 1 392 ? 10.283 -1.243 2.246 1.00 88.00 392 GLY A O 1
ATOM 2920 N N . CYS A 1 393 ? 10.282 -0.325 4.294 1.00 87.31 393 CYS A N 1
ATOM 2921 C CA . CYS A 1 393 ? 10.334 -1.533 5.093 1.00 87.31 393 CYS A CA 1
ATOM 2922 C C . CYS A 1 393 ? 9.257 -1.438 6.174 1.00 87.31 393 CYS A C 1
ATOM 2924 O O . CYS A 1 393 ? 8.707 -0.363 6.442 1.00 87.31 393 CYS A O 1
ATOM 2926 N N . GLY A 1 394 ? 8.890 -2.571 6.747 1.00 76.94 394 GLY A N 1
ATOM 2927 C CA . GLY A 1 394 ? 7.758 -2.636 7.659 1.00 76.94 394 GLY A CA 1
ATOM 2928 C C . GLY A 1 394 ? 7.180 -4.035 7.683 1.00 76.94 394 GLY A C 1
ATOM 2929 O O . GLY A 1 394 ? 7.465 -4.819 6.778 1.00 76.94 394 GLY A O 1
ATOM 2930 N N . PRO A 1 395 ? 6.389 -4.369 8.708 1.00 82.00 395 PRO A N 1
ATOM 2931 C CA . PRO A 1 395 ? 6.110 -5.757 8.999 1.00 82.00 395 PRO A CA 1
ATOM 2932 C C . PRO A 1 395 ? 5.279 -6.344 7.861 1.00 82.00 395 PRO A C 1
ATOM 2934 O O . PRO A 1 395 ? 4.112 -5.986 7.694 1.00 82.00 395 PRO A O 1
ATOM 2937 N N . ALA A 1 396 ? 5.868 -7.261 7.096 1.00 87.00 396 ALA A N 1
ATOM 2938 C CA . ALA A 1 396 ? 5.076 -8.219 6.339 1.00 87.00 396 ALA A CA 1
ATOM 2939 C C . ALA A 1 396 ? 4.404 -9.160 7.349 1.00 87.00 396 ALA A C 1
ATOM 2941 O O . ALA A 1 396 ? 5.029 -9.565 8.332 1.00 87.00 396 ALA A O 1
ATOM 2942 N N . ARG A 1 397 ? 3.1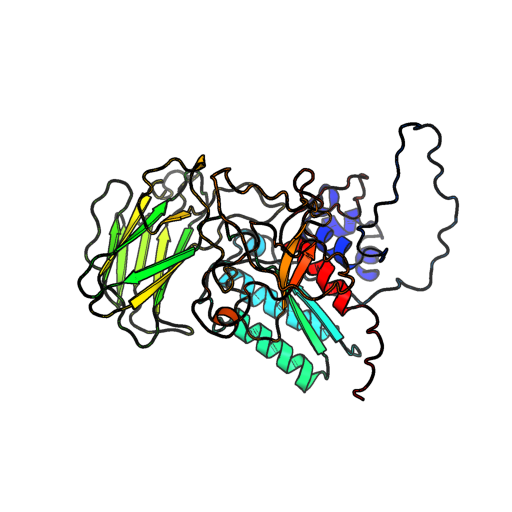28 -9.492 7.142 1.00 90.75 397 ARG A N 1
ATOM 2943 C CA . ARG A 1 397 ? 2.399 -10.392 8.047 1.00 90.75 397 ARG A CA 1
ATOM 2944 C C . ARG A 1 397 ? 2.831 -11.846 7.861 1.00 90.75 397 ARG A C 1
ATOM 2946 O O . ARG A 1 397 ? 2.830 -12.615 8.816 1.00 90.75 397 ARG A O 1
ATOM 2953 N N . GLY A 1 398 ? 3.202 -12.227 6.641 1.00 87.38 398 GLY A N 1
ATOM 2954 C CA . GLY A 1 398 ? 3.548 -13.605 6.312 1.00 87.38 398 GLY A CA 1
ATOM 2955 C C . GLY A 1 398 ? 4.143 -13.761 4.915 1.00 87.38 398 GLY A C 1
ATOM 2956 O O . GLY A 1 398 ? 4.651 -12.809 4.321 1.00 87.38 398 GLY A O 1
ATOM 2957 N N . GLY A 1 399 ? 4.087 -14.988 4.401 1.00 87.56 399 GLY A N 1
ATOM 2958 C CA . GLY A 1 399 ? 4.509 -15.310 3.040 1.00 87.56 399 GLY A CA 1
ATOM 2959 C C . GLY A 1 399 ? 6.020 -15.254 2.812 1.00 87.56 399 GLY A C 1
ATOM 2960 O O . GLY A 1 399 ? 6.831 -15.415 3.728 1.00 87.56 399 GLY A O 1
ATOM 2961 N N . TRP A 1 400 ? 6.401 -15.062 1.548 1.00 88.12 400 TRP A N 1
ATOM 2962 C CA . TRP A 1 400 ? 7.800 -14.928 1.133 1.00 88.12 400 TRP A CA 1
ATOM 2963 C C . TRP A 1 400 ? 8.474 -13.744 1.835 1.00 88.12 400 TRP A C 1
ATOM 2965 O O . TRP A 1 400 ? 9.505 -13.904 2.489 1.00 88.12 400 TRP A O 1
ATOM 2975 N N . ARG A 1 401 ? 7.835 -12.571 1.783 1.00 89.69 401 ARG A N 1
ATOM 2976 C CA . ARG A 1 401 ? 8.427 -11.310 2.241 1.00 89.69 401 ARG A CA 1
ATOM 2977 C C . ARG A 1 401 ? 8.613 -11.212 3.757 1.00 89.69 401 ARG A C 1
ATOM 2979 O O . ARG A 1 401 ? 9.458 -10.444 4.195 1.00 89.69 401 ARG A O 1
ATOM 2986 N N . ALA A 1 402 ? 7.902 -12.005 4.561 1.00 86.88 402 ALA A N 1
ATOM 2987 C CA . ALA A 1 402 ? 8.155 -12.094 6.005 1.00 86.88 402 ALA A CA 1
ATOM 2988 C C . ALA A 1 402 ? 9.469 -12.813 6.363 1.00 86.88 402 ALA A C 1
ATOM 2990 O O . ALA A 1 402 ? 9.959 -12.665 7.479 1.00 86.88 402 ALA A O 1
ATOM 2991 N N . ARG A 1 403 ? 10.036 -13.594 5.432 1.00 86.94 403 ARG A N 1
ATOM 2992 C CA . ARG A 1 403 ? 11.291 -14.349 5.612 1.00 86.94 403 ARG A CA 1
ATOM 2993 C C . ARG A 1 403 ? 12.436 -13.826 4.745 1.00 86.94 403 ARG A C 1
ATOM 2995 O O . ARG A 1 403 ? 13.559 -14.301 4.871 1.00 86.94 403 ARG A O 1
ATOM 3002 N N . ALA A 1 404 ? 12.144 -12.877 3.863 1.00 85.12 404 ALA A N 1
ATOM 3003 C CA . ALA A 1 404 ? 13.100 -12.258 2.962 1.00 85.12 404 ALA A CA 1
ATOM 3004 C C . ALA A 1 404 ? 13.480 -10.848 3.451 1.00 85.12 404 ALA A C 1
ATOM 3006 O O . ALA A 1 404 ? 12.764 -10.251 4.265 1.00 85.12 404 ALA A O 1
ATOM 3007 N N . PRO A 1 405 ? 14.579 -10.274 2.934 1.00 85.94 405 PRO A N 1
ATOM 3008 C CA . PRO A 1 405 ? 14.871 -8.861 3.117 1.00 85.94 405 PRO A CA 1
ATOM 3009 C C . PRO A 1 405 ? 13.697 -7.966 2.691 1.00 85.94 405 PRO A C 1
ATOM 3011 O O . PRO A 1 405 ? 12.915 -8.293 1.790 1.00 85.94 405 PRO A O 1
ATOM 3014 N N . ALA A 1 406 ? 13.597 -6.799 3.333 1.00 84.06 406 ALA A N 1
ATOM 3015 C CA . ALA A 1 406 ? 12.579 -5.793 3.022 1.00 84.06 406 ALA A CA 1
ATOM 3016 C C . ALA A 1 406 ? 12.613 -5.341 1.552 1.00 84.06 406 ALA A C 1
ATOM 3018 O O . ALA A 1 406 ? 11.578 -5.024 0.966 1.00 84.06 406 ALA A O 1
ATOM 3019 N N . VAL A 1 407 ? 13.815 -5.331 0.977 1.00 91.38 407 VAL A N 1
ATOM 3020 C CA . VAL A 1 407 ? 14.104 -5.018 -0.419 1.00 91.38 407 VAL A CA 1
ATOM 3021 C C . VAL A 1 407 ? 15.112 -6.029 -0.943 1.00 91.38 407 VAL A C 1
ATOM 3023 O O . VAL A 1 407 ? 16.019 -6.420 -0.212 1.00 91.38 407 VAL A O 1
ATOM 3026 N N . ASP A 1 408 ? 14.964 -6.432 -2.197 1.00 92.19 408 ASP A N 1
ATOM 3027 C CA . ASP A 1 408 ? 15.847 -7.410 -2.838 1.00 92.19 408 ASP A CA 1
ATOM 3028 C C . ASP A 1 408 ? 17.139 -6.747 -3.335 1.00 92.19 408 ASP A C 1
ATOM 3030 O O . ASP A 1 408 ? 18.206 -7.354 -3.344 1.00 92.19 408 ASP A O 1
ATOM 3034 N N . VAL A 1 409 ? 17.056 -5.470 -3.723 1.00 93.00 409 VAL A N 1
ATOM 3035 C CA . VAL A 1 409 ? 18.183 -4.710 -4.273 1.00 93.00 409 VAL A CA 1
ATOM 3036 C C . VAL A 1 409 ? 18.049 -3.218 -3.972 1.00 93.00 409 VAL A C 1
ATOM 3038 O O . VAL A 1 409 ? 16.949 -2.688 -3.798 1.00 93.00 409 VAL A O 1
ATOM 3041 N N . LEU A 1 410 ? 19.185 -2.520 -3.932 1.00 93.56 410 LEU A N 1
ATOM 3042 C CA . LEU A 1 410 ? 19.254 -1.069 -3.778 1.00 93.56 410 LEU A CA 1
ATOM 3043 C C . LEU A 1 410 ? 19.786 -0.409 -5.048 1.00 93.56 410 LEU A C 1
ATOM 3045 O O . LEU A 1 410 ? 20.877 -0.730 -5.521 1.00 93.56 410 LEU A O 1
ATOM 3049 N N . ALA A 1 411 ? 19.060 0.587 -5.547 1.00 92.81 411 ALA A N 1
ATOM 3050 C CA . ALA A 1 411 ? 19.493 1.423 -6.663 1.00 92.81 411 ALA A CA 1
ATOM 3051 C C . ALA A 1 411 ? 19.486 2.912 -6.279 1.00 92.81 411 ALA A C 1
ATOM 3053 O O . ALA A 1 411 ? 18.760 3.311 -5.363 1.00 92.81 411 ALA A O 1
ATOM 3054 N N . PRO A 1 412 ? 20.322 3.747 -6.928 1.00 91.56 412 PRO A N 1
ATOM 3055 C CA . PRO A 1 412 ? 20.359 5.175 -6.641 1.00 91.56 412 PRO A CA 1
ATOM 3056 C C . PRO A 1 412 ? 18.971 5.815 -6.754 1.00 91.56 412 PRO A C 1
ATOM 3058 O O . PRO A 1 412 ? 18.259 5.605 -7.730 1.00 91.56 412 PRO A O 1
ATOM 3061 N N . SER A 1 413 ? 18.585 6.604 -5.758 1.00 92.06 413 SER A N 1
ATOM 3062 C CA . SER A 1 413 ? 17.368 7.430 -5.795 1.00 92.06 413 SER A CA 1
ATOM 3063 C C . SER A 1 413 ? 17.593 8.852 -5.292 1.00 92.06 413 SER A C 1
ATOM 3065 O O . SER A 1 413 ? 16.734 9.711 -5.462 1.00 92.06 413 SER A O 1
ATOM 3067 N N . GLU A 1 414 ? 18.748 9.108 -4.686 1.00 90.62 414 GLU A N 1
ATOM 3068 C CA . GLU A 1 414 ? 19.170 10.397 -4.151 1.00 90.62 414 GLU A CA 1
ATOM 3069 C C . GLU A 1 414 ? 20.623 10.622 -4.577 1.00 90.62 414 GLU A C 1
ATOM 3071 O O . GLU A 1 414 ? 21.420 9.692 -4.465 1.00 90.62 414 GLU A O 1
ATOM 3076 N N . ASP A 1 415 ? 21.014 11.818 -5.022 1.00 86.62 415 ASP A N 1
ATOM 3077 C CA . ASP A 1 415 ? 22.436 12.068 -5.313 1.00 86.62 415 ASP A CA 1
ATOM 3078 C C . ASP A 1 415 ? 23.253 12.097 -4.018 1.00 86.62 415 ASP A C 1
ATOM 3080 O O . ASP A 1 415 ? 24.262 11.404 -3.893 1.00 86.62 415 ASP A O 1
ATOM 3084 N N . SER A 1 416 ? 22.809 12.884 -3.036 1.00 85.12 416 SER A N 1
ATOM 3085 C CA . SER A 1 416 ? 23.441 12.986 -1.720 1.00 85.12 416 SER A CA 1
ATOM 3086 C C . SER A 1 416 ? 22.447 13.480 -0.666 1.00 85.12 416 SER A C 1
ATOM 3088 O O . SER A 1 416 ? 21.310 13.829 -0.975 1.00 85.12 416 SER A O 1
ATOM 3090 N N . ARG A 1 417 ? 22.875 13.551 0.601 1.00 82.88 417 ARG A N 1
ATOM 3091 C CA . ARG A 1 417 ? 22.065 14.158 1.673 1.00 82.88 417 ARG A CA 1
ATOM 3092 C C . ARG A 1 417 ? 21.822 15.658 1.467 1.00 82.88 417 ARG A C 1
ATOM 3094 O O . ARG A 1 417 ? 20.794 16.159 1.903 1.00 82.88 417 ARG A O 1
ATOM 3101 N N . ALA A 1 418 ? 22.759 16.357 0.824 1.00 85.38 418 ALA A N 1
ATOM 3102 C CA . ALA A 1 418 ? 22.659 17.792 0.552 1.00 85.38 418 ALA A CA 1
ATOM 3103 C C . ALA A 1 418 ? 21.931 18.096 -0.767 1.00 85.38 418 ALA A C 1
ATOM 3105 O O . ALA A 1 418 ? 21.441 19.206 -0.959 1.00 85.38 418 ALA A O 1
ATOM 3106 N N . LEU A 1 419 ? 21.855 17.117 -1.672 1.00 85.31 419 LEU A N 1
ATOM 3107 C CA . LEU A 1 419 ? 21.240 17.261 -2.985 1.00 85.31 419 LEU A CA 1
ATOM 3108 C C . LEU A 1 419 ? 20.248 16.114 -3.231 1.00 85.31 419 LEU A C 1
ATOM 3110 O O . LEU A 1 419 ? 20.608 15.119 -3.868 1.00 85.31 419 LEU A O 1
ATOM 3114 N N . PRO A 1 420 ? 19.010 16.231 -2.719 1.00 86.62 420 PRO A N 1
ATOM 3115 C CA . PRO A 1 420 ? 18.019 15.181 -2.867 1.00 86.62 420 PRO A CA 1
ATOM 3116 C C . PRO A 1 420 ? 17.549 15.009 -4.321 1.00 86.62 420 PRO A C 1
ATOM 3118 O O . PRO A 1 420 ? 17.571 15.927 -5.152 1.00 86.62 420 PRO A O 1
ATOM 3121 N N . GLY A 1 421 ? 17.101 13.794 -4.609 1.00 88.88 421 GLY A N 1
ATOM 3122 C CA . GLY A 1 421 ? 16.652 13.283 -5.890 1.00 88.88 421 GLY A CA 1
ATOM 3123 C C . GLY A 1 421 ? 17.777 13.007 -6.878 1.00 88.88 421 GLY A C 1
ATOM 3124 O O . GLY A 1 421 ? 18.923 13.387 -6.656 1.00 88.88 421 GLY A O 1
ATOM 3125 N N . VAL A 1 422 ? 17.419 12.388 -7.998 1.00 87.69 422 VAL A N 1
ATOM 3126 C CA . VAL A 1 422 ? 18.225 12.228 -9.214 1.00 87.69 422 VAL A CA 1
ATOM 3127 C C . VAL A 1 422 ? 17.663 13.158 -10.288 1.00 87.69 422 VAL A C 1
ATOM 3129 O O . VAL A 1 422 ? 16.454 13.394 -10.356 1.00 87.69 422 VAL A O 1
ATOM 3132 N N . ARG A 1 423 ? 18.538 13.743 -11.107 1.00 84.38 423 ARG A N 1
ATOM 3133 C CA . ARG A 1 423 ? 18.152 14.675 -12.175 1.00 84.38 423 ARG A CA 1
ATOM 3134 C C . ARG A 1 423 ? 17.520 13.934 -13.364 1.00 84.38 423 ARG A C 1
ATOM 3136 O O . ARG A 1 423 ? 18.003 12.885 -13.773 1.00 84.38 423 ARG A O 1
ATOM 3143 N N . SER A 1 424 ? 16.453 14.501 -13.929 1.00 76.94 424 SER A N 1
ATOM 3144 C CA . SER A 1 424 ? 15.800 14.000 -15.152 1.00 76.94 424 SER A CA 1
ATOM 3145 C C . SER A 1 424 ? 16.592 14.318 -16.432 1.00 76.94 424 SER A C 1
ATOM 3147 O O . SER A 1 424 ? 17.392 15.251 -16.431 1.00 76.94 424 SER A O 1
ATOM 3149 N N . MET A 1 425 ? 16.265 13.643 -17.543 1.00 68.88 425 MET A N 1
ATOM 3150 C CA . MET A 1 425 ? 16.844 13.852 -18.888 1.00 68.88 425 MET A CA 1
ATOM 3151 C C . MET A 1 425 ? 16.546 15.220 -19.547 1.00 68.88 425 MET A C 1
ATOM 3153 O O . MET A 1 425 ? 17.016 15.469 -20.652 1.00 68.88 425 MET A O 1
ATOM 3157 N N . GLY A 1 426 ? 15.801 16.116 -18.892 1.00 63.72 426 GLY A N 1
ATOM 3158 C CA . GLY A 1 426 ? 15.475 17.449 -19.414 1.00 63.72 426 GLY A CA 1
ATOM 3159 C C . GLY A 1 426 ? 14.163 17.515 -20.200 1.00 63.72 426 GLY A C 1
ATOM 3160 O O . GLY A 1 426 ? 13.646 16.502 -20.669 1.00 63.72 426 GLY A O 1
ATOM 3161 N N . HIS A 1 427 ? 13.599 18.721 -20.297 1.00 64.44 427 HIS A N 1
ATOM 3162 C CA . HIS A 1 427 ? 12.315 19.012 -20.951 1.00 64.44 427 HIS A CA 1
ATOM 3163 C C . HIS A 1 427 ? 12.470 19.977 -22.129 1.00 64.44 427 HIS A C 1
ATOM 3165 O O . HIS A 1 427 ? 13.511 20.609 -22.288 1.00 64.44 427 HIS A O 1
ATOM 3171 N N . LEU A 1 428 ? 11.401 20.132 -22.921 1.00 62.88 428 LEU A N 1
ATOM 3172 C CA . LEU A 1 428 ? 11.340 21.073 -24.051 1.00 62.88 428 LEU A CA 1
ATOM 3173 C C . LEU A 1 428 ? 11.609 22.533 -23.637 1.00 62.88 428 LEU A C 1
ATOM 3175 O O . LEU A 1 428 ? 12.081 23.317 -24.447 1.00 62.88 428 LEU A O 1
ATOM 3179 N N . GLU A 1 429 ? 11.378 22.879 -22.368 1.00 62.75 429 GLU A N 1
ATOM 3180 C CA . GLU A 1 429 ? 11.695 24.194 -21.785 1.00 62.75 429 GLU A CA 1
ATOM 3181 C C . GLU A 1 429 ? 13.127 24.280 -21.209 1.00 62.75 429 GLU A C 1
ATOM 3183 O O . GLU A 1 429 ? 13.420 25.155 -20.400 1.00 62.75 429 GLU A O 1
ATOM 3188 N N . ALA A 1 430 ? 14.012 23.337 -21.552 1.00 65.81 430 ALA A N 1
ATOM 3189 C CA . ALA A 1 430 ? 15.391 23.225 -21.055 1.00 65.81 430 ALA A CA 1
ATOM 3190 C C . ALA A 1 430 ? 15.542 23.074 -19.521 1.00 65.81 430 ALA A C 1
ATOM 3192 O O . ALA A 1 430 ? 16.648 23.146 -18.983 1.00 65.81 430 ALA A O 1
ATOM 3193 N N . SER A 1 431 ? 14.452 22.810 -18.792 1.00 68.12 431 SER A N 1
ATOM 3194 C CA . SER A 1 431 ? 14.484 22.531 -17.353 1.00 68.12 431 SER A CA 1
ATOM 3195 C C . SER A 1 431 ? 14.809 21.059 -17.061 1.00 68.12 431 SER A C 1
ATOM 3197 O O . SER A 1 431 ? 14.431 20.163 -17.814 1.00 68.12 431 SER A O 1
ATOM 3199 N N . THR A 1 432 ? 15.513 20.792 -15.954 1.00 74.19 432 THR A N 1
ATOM 3200 C CA . THR A 1 432 ? 15.902 19.438 -15.508 1.00 74.19 432 THR A CA 1
ATOM 3201 C C . THR A 1 432 ? 15.584 19.242 -14.018 1.00 74.19 432 THR A C 1
ATOM 3203 O O . THR A 1 432 ? 16.466 19.388 -13.165 1.00 74.19 432 THR A O 1
ATOM 3206 N N . PRO A 1 433 ? 14.336 18.926 -13.623 1.00 79.38 433 PRO A N 1
ATOM 3207 C CA . PRO A 1 433 ? 14.059 18.735 -12.205 1.00 79.38 433 PRO A CA 1
ATOM 3208 C C . PRO A 1 433 ? 14.708 17.471 -11.657 1.00 79.38 433 PRO A C 1
ATOM 3210 O O . PRO A 1 433 ? 15.102 16.548 -12.381 1.00 79.38 433 PRO A O 1
ATOM 3213 N N . ARG A 1 434 ? 14.754 17.433 -10.329 1.00 86.56 434 ARG A N 1
ATOM 3214 C CA . ARG A 1 434 ? 15.210 16.293 -9.549 1.00 86.56 434 ARG A CA 1
ATOM 3215 C C . ARG A 1 434 ? 14.011 15.584 -8.938 1.00 86.56 434 ARG A C 1
ATOM 3217 O O . ARG A 1 434 ? 13.074 16.237 -8.482 1.00 86.56 434 ARG A O 1
ATOM 3224 N N . MET A 1 435 ? 14.044 14.260 -8.925 1.00 87.38 435 MET A N 1
ATOM 3225 C CA . MET A 1 435 ? 13.034 13.437 -8.269 1.00 87.38 435 MET A CA 1
ATOM 3226 C C . MET A 1 435 ? 13.725 12.424 -7.374 1.00 87.38 435 MET A C 1
ATOM 3228 O O . MET A 1 435 ? 14.703 11.813 -7.788 1.00 87.38 435 MET A O 1
ATOM 3232 N N . GLY A 1 436 ? 13.230 12.273 -6.150 1.00 88.69 436 GLY A N 1
ATOM 3233 C CA . GLY A 1 436 ? 13.644 11.217 -5.230 1.00 88.69 436 GLY A CA 1
ATOM 3234 C C . GLY A 1 436 ? 12.563 10.154 -5.074 1.00 88.69 436 GLY A C 1
ATOM 3235 O O . GLY A 1 436 ? 11.476 10.249 -5.652 1.00 88.69 436 GLY A O 1
ATOM 3236 N N . GLY A 1 437 ? 12.848 9.156 -4.251 1.00 91.25 437 GLY A N 1
ATOM 3237 C CA . GLY A 1 437 ? 11.935 8.061 -3.939 1.00 91.25 437 GLY A CA 1
ATOM 3238 C C . GLY A 1 437 ? 12.333 6.740 -4.588 1.00 91.25 437 GLY A C 1
ATOM 3239 O O . GLY A 1 437 ? 13.005 6.692 -5.615 1.00 91.25 437 GLY A O 1
ATOM 3240 N N . THR A 1 438 ? 11.844 5.638 -4.030 1.00 93.38 438 THR A N 1
ATOM 3241 C CA . THR A 1 438 ? 12.105 4.282 -4.548 1.00 93.38 438 THR A CA 1
ATOM 3242 C C . THR A 1 438 ? 11.590 4.081 -5.976 1.00 93.38 438 THR A C 1
ATOM 3244 O O . THR A 1 438 ? 12.124 3.262 -6.716 1.00 93.38 438 THR A O 1
ATOM 3247 N N . SER A 1 439 ? 10.640 4.908 -6.429 1.00 92.25 439 SER A N 1
ATOM 3248 C CA . SER A 1 439 ? 10.206 4.951 -7.828 1.00 92.25 439 SER A CA 1
ATOM 3249 C C . SER A 1 439 ? 11.316 5.298 -8.822 1.00 92.25 439 SER A C 1
ATOM 3251 O O . SER A 1 439 ? 11.203 4.893 -9.972 1.00 92.25 439 SER A O 1
ATOM 3253 N N . VAL A 1 440 ? 12.342 6.046 -8.396 1.00 92.00 440 VAL A N 1
ATOM 3254 C CA . VAL A 1 440 ? 13.516 6.442 -9.200 1.00 92.00 440 VAL A CA 1
ATOM 3255 C C . VAL A 1 440 ? 14.548 5.315 -9.264 1.00 92.00 440 VAL A C 1
ATOM 3257 O O . VAL A 1 440 ? 15.205 5.140 -10.287 1.00 92.00 440 VAL A O 1
ATOM 3260 N N . ALA A 1 441 ? 14.638 4.503 -8.210 1.00 93.31 441 ALA A N 1
ATOM 3261 C CA . ALA A 1 441 ? 15.534 3.352 -8.156 1.00 93.31 441 ALA A CA 1
ATOM 3262 C C . ALA A 1 441 ? 15.085 2.217 -9.099 1.00 93.31 441 ALA A C 1
ATOM 3264 O O . ALA A 1 441 ? 15.922 1.581 -9.737 1.00 93.31 441 ALA A O 1
ATOM 3265 N N . VAL A 1 442 ? 13.769 2.003 -9.240 1.00 94.75 442 VAL A N 1
ATOM 3266 C CA . VAL A 1 442 ? 13.170 0.974 -10.116 1.00 94.75 442 VAL A CA 1
ATOM 3267 C C . VAL A 1 442 ? 13.707 0.998 -11.556 1.00 94.75 442 VAL A C 1
ATOM 3269 O O . VAL A 1 442 ? 14.258 -0.019 -11.976 1.00 94.75 442 VAL A O 1
ATOM 3272 N N . PRO A 1 443 ? 13.593 2.097 -12.336 1.00 90.88 443 PRO A N 1
ATOM 3273 C CA . PRO A 1 443 ? 14.070 2.112 -13.721 1.00 90.88 443 PRO A CA 1
ATOM 3274 C C . PRO A 1 443 ? 15.590 1.947 -13.825 1.00 90.88 443 PRO A C 1
ATOM 3276 O O . PRO A 1 443 ? 16.077 1.364 -14.790 1.00 90.88 443 PRO A O 1
ATOM 3279 N N . LEU A 1 444 ? 16.353 2.421 -12.835 1.00 89.31 444 LEU A N 1
ATOM 3280 C CA . LEU A 1 444 ? 17.809 2.282 -12.824 1.00 89.31 444 LEU A CA 1
ATOM 3281 C C . LEU A 1 444 ? 18.246 0.833 -12.595 1.00 89.31 444 LEU A C 1
ATOM 3283 O O . LEU A 1 444 ? 19.188 0.384 -13.240 1.00 89.31 444 LEU A O 1
ATOM 3287 N N . HIS A 1 445 ? 17.544 0.090 -11.735 1.00 92.06 445 HIS A N 1
ATOM 3288 C CA . HIS A 1 445 ? 17.768 -1.347 -11.600 1.00 92.06 445 HIS A CA 1
ATOM 3289 C C . HIS A 1 445 ? 17.260 -2.120 -12.824 1.00 92.06 445 HIS A C 1
ATOM 3291 O O . HIS A 1 445 ? 17.976 -2.951 -13.363 1.00 92.06 445 HIS A O 1
ATOM 3297 N N . ALA A 1 446 ? 16.068 -1.807 -13.336 1.00 90.94 446 ALA A N 1
ATOM 3298 C CA . ALA A 1 446 ? 15.507 -2.497 -14.499 1.00 90.94 446 ALA A CA 1
ATOM 3299 C C . ALA A 1 446 ? 16.439 -2.471 -15.723 1.00 90.94 446 ALA A C 1
ATOM 3301 O O . ALA A 1 446 ? 16.529 -3.446 -16.463 1.00 90.94 446 ALA A O 1
ATOM 3302 N N . ARG A 1 447 ? 17.211 -1.394 -15.901 1.00 85.38 447 ARG A N 1
ATOM 3303 C CA . ARG A 1 447 ? 18.246 -1.304 -16.941 1.00 85.38 447 ARG A CA 1
ATOM 3304 C C . ARG A 1 447 ? 19.321 -2.375 -16.848 1.00 85.38 447 ARG A C 1
ATOM 3306 O O . ARG A 1 447 ? 19.791 -2.831 -17.886 1.00 85.38 447 ARG A O 1
ATOM 3313 N N . THR A 1 448 ? 19.713 -2.783 -15.643 1.00 85.50 448 THR A N 1
ATOM 3314 C CA . THR A 1 448 ? 20.728 -3.833 -15.476 1.00 85.50 448 THR A CA 1
ATOM 3315 C C . THR A 1 448 ? 20.204 -5.195 -15.924 1.00 85.50 448 THR A C 1
ATOM 3317 O O . THR A 1 448 ? 20.999 -6.065 -16.252 1.00 85.50 448 THR A O 1
ATOM 3320 N N . LEU A 1 449 ? 18.879 -5.368 -15.987 1.00 84.94 449 LEU A N 1
ATOM 3321 C CA . LEU A 1 449 ? 18.221 -6.581 -16.482 1.00 84.94 449 LEU A CA 1
ATOM 3322 C C . LEU A 1 449 ? 18.066 -6.596 -18.015 1.00 84.94 449 LEU A C 1
ATOM 3324 O O . LEU A 1 449 ? 17.904 -7.667 -18.604 1.00 84.94 449 LEU A O 1
ATOM 3328 N N . LEU A 1 450 ? 18.114 -5.413 -18.644 1.00 73.88 450 LEU A N 1
ATOM 3329 C CA . LEU A 1 450 ? 17.953 -5.193 -20.089 1.00 73.88 450 LEU A CA 1
ATOM 3330 C C . LEU A 1 450 ? 19.286 -5.138 -20.858 1.00 73.88 450 LEU A C 1
ATOM 3332 O O . LEU A 1 450 ? 19.278 -5.201 -22.086 1.00 73.88 450 LEU A O 1
ATOM 3336 N N . GLY A 1 451 ? 20.422 -4.984 -20.171 1.00 63.16 451 GLY A N 1
ATOM 3337 C CA . GLY A 1 451 ? 21.745 -5.019 -20.804 1.00 63.16 451 GLY A CA 1
ATOM 3338 C C . GLY A 1 451 ? 22.098 -6.415 -21.344 1.00 63.16 451 GLY A C 1
ATOM 3339 O O . GLY A 1 451 ? 21.530 -7.404 -20.874 1.00 63.16 451 GLY A O 1
ATOM 3340 N N . PRO A 1 452 ? 23.035 -6.533 -22.308 1.00 51.38 452 PRO A N 1
ATOM 3341 C CA . PRO A 1 452 ? 23.547 -7.838 -22.709 1.00 51.38 452 PRO A CA 1
ATOM 3342 C C . PRO A 1 452 ? 24.137 -8.505 -21.466 1.00 51.38 452 PRO A C 1
ATOM 3344 O O . PRO A 1 452 ? 25.054 -7.958 -20.850 1.00 51.38 452 PRO A O 1
ATOM 3347 N N . GLN A 1 453 ? 23.578 -9.647 -21.061 1.00 40.94 453 GLN A N 1
ATOM 3348 C CA . GLN A 1 453 ? 24.186 -10.443 -20.004 1.00 40.94 453 GLN A CA 1
ATOM 3349 C C . GLN A 1 453 ? 25.638 -10.710 -20.405 1.00 40.94 453 GLN A C 1
ATOM 3351 O O . GLN A 1 453 ? 25.905 -11.088 -21.550 1.00 40.94 453 GLN A O 1
ATOM 3356 N N . GLN A 1 454 ? 26.579 -10.488 -19.483 1.00 35.19 454 GLN A N 1
ATOM 3357 C CA . GLN A 1 454 ? 27.875 -11.140 -19.627 1.00 35.19 454 GLN A CA 1
ATOM 3358 C C . GLN A 1 454 ? 27.587 -12.633 -19.824 1.00 35.19 454 GLN A C 1
ATOM 3360 O O . GLN A 1 454 ? 26.728 -13.154 -19.108 1.00 35.19 454 GLN A O 1
ATOM 3365 N N . PRO A 1 455 ? 28.217 -13.297 -20.809 1.00 32.34 455 PRO A N 1
ATOM 3366 C CA . PRO A 1 455 ? 28.033 -14.727 -20.982 1.00 32.34 455 PRO A CA 1
ATOM 3367 C C . PRO A 1 455 ? 28.335 -15.384 -19.640 1.00 32.34 455 PRO A C 1
ATOM 3369 O O . PRO A 1 4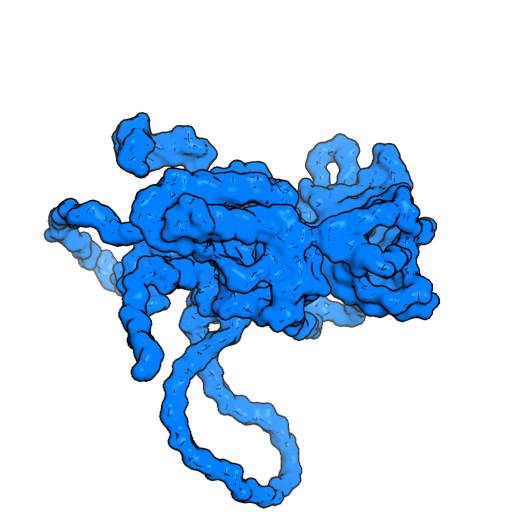55 ? 29.421 -15.187 -19.092 1.00 32.34 455 PRO A O 1
ATOM 3372 N N . GLU A 1 456 ? 27.340 -16.079 -19.087 1.00 32.62 456 GLU A N 1
ATOM 3373 C CA . GLU A 1 456 ? 27.532 -16.904 -17.905 1.00 32.62 456 GLU A CA 1
ATOM 3374 C C . GLU A 1 456 ? 28.719 -17.813 -18.199 1.00 32.62 456 GLU A C 1
ATOM 3376 O O . GLU A 1 456 ? 28.697 -18.592 -19.154 1.00 32.62 456 GLU A O 1
ATOM 3381 N N . THR A 1 457 ? 29.789 -17.670 -17.421 1.00 29.59 457 THR A N 1
ATOM 3382 C CA . THR A 1 457 ? 30.834 -18.681 -17.393 1.00 29.59 457 THR A CA 1
ATOM 3383 C C . THR A 1 457 ? 30.132 -19.969 -16.961 1.00 29.59 457 THR A C 1
ATOM 3385 O O . THR A 1 457 ? 29.580 -19.986 -15.856 1.00 29.59 457 THR A O 1
ATOM 3388 N N . PRO A 1 458 ? 30.060 -21.016 -17.803 1.00 27.91 458 PRO A N 1
ATOM 3389 C CA . PRO A 1 458 ? 29.449 -22.262 -17.373 1.00 27.91 458 PRO A CA 1
ATOM 3390 C C . PRO A 1 458 ? 30.214 -22.785 -16.143 1.00 27.91 458 PRO A C 1
ATOM 3392 O O . PRO A 1 458 ? 31.433 -22.600 -16.066 1.00 27.91 458 PRO A O 1
ATOM 3395 N N . PRO A 1 459 ? 29.521 -23.378 -15.154 1.00 32.12 459 PRO A N 1
ATOM 3396 C CA . PRO A 1 459 ? 30.180 -23.943 -13.984 1.00 32.12 459 PRO A CA 1
ATOM 3397 C C . PRO A 1 459 ? 31.048 -25.146 -14.400 1.00 32.12 459 PRO A C 1
ATOM 3399 O O . PRO A 1 459 ? 30.757 -25.784 -15.412 1.00 32.12 459 PRO A O 1
ATOM 3402 N N . PRO A 1 460 ? 32.034 -25.488 -13.557 1.00 41.69 460 PRO A N 1
ATOM 3403 C CA . PRO A 1 460 ? 33.479 -25.471 -13.819 1.00 41.69 460 PRO A CA 1
ATOM 3404 C C . PRO A 1 460 ? 33.983 -26.293 -15.010 1.00 41.69 460 PRO A C 1
ATOM 3406 O O . PRO A 1 460 ? 33.441 -27.392 -15.265 1.00 41.69 460 PRO A O 1
#

Radius of gyration: 25.57 Å; Cα contacts (8 Å, |Δi|>4): 925; chains: 1; bounding box: 74×59×71 Å

Mean predicted aligned error: 11.69 Å

pLDDT: mean 77.96, std 22.3, range [25.45, 98.56]

Nearest PDB structures (foldseek):
  3afg-assembly2_B  TM=6.303E-01  e=1.780E-03  Thermococcus kodakarensis
  3afg-assembly1_A  TM=3.433E-01  e=1.483E-03  Thermococcus kodakarensis
  8fjp-assembly1_A  TM=4.581E-01  e=2.612E-01  Aedes aegypti
  8ck1-assembly1_B  TM=4.042E-01  e=6.506E-01  Ribes
  3c12-assembly1_A-2  TM=3.595E-01  e=8.299E-01  Xanthomonas campestris pv. campestris